Protein AF-0000000084587970 (afdb_homodimer)

Sequence (614 aa):
MLPLQPSRSIAPHGPVARGSQTLSRSTTYMSIPKCERGLLIIGSSHQNPTTYAAKFPPLWSVQNDRDRLRAAFQSRKYSVETMVEEEGNKKEILRRVGNFLASAEGGDIRMIVFTGHGDRIGTDQHFAIIPSGCSSEDDTITSAEWQSIVIENAAAGVVVVSVFATCMSGAAMKQSERLTNFDRIIERQSLAPELPNGPIHIILSSSGDTQSSFEYHTPSHHSGLTTWHDYFLWALAETIQRAEVDSWELFMKTLQTTFNYVRTAGFRNSSFQYPRDLEWLLHHPQTPYISVLSQMPDFDRFLPPNKMLPLQPSRSIAPHGPVARGSQTLSRSTTYMSIPKCERGLLIIGSSHQNPTTYAAKFPPLWSVQNDRDRLRAAFQSRKYSVETMVEEEGNKKEILRRVGNFLASAEGGDIRMIVFTGHGDRIGTDQHFAIIPSGCSSEDDTITSAEWQSIVIENAAAGVVVVSVFATCMSGAAMKQSERLTNFDRIIERQSLAPELPNGPIHIILSSSGDTQSSFEYHTPSHHSGLTTWHDYFLWALAETIQRAEVDSWELFMKTLQTTFNYVRTAGFRNSSFQYPRDLEWLLHHPQTPYISVLSQMPDFDRFLPPNK

Nearest PDB structures (foldseek):
  3uoa-assembly1_B  TM=7.265E-01  e=1.267E-09  Homo sapiens
  4afv-assembly1_A  TM=6.654E-01  e=5.771E-10  Trypanosoma brucei
  4afr-assembly1_A  TM=6.605E-01  e=5.753E-09  Trypanosoma brucei brucei
  3bij-assembly2_C  TM=6.324E-01  e=4.001E-09  Geobacter sulfurreducens PCA
  3bij-assembly1_A  TM=6.191E-01  e=5.097E-09  Geobacter sulfurreducens PCA

Organism: NCBI:txid1423351

InterPro domains:
  IPR011600 Peptidase C14, caspase domain [PF00656] (53-262)
  IPR029030 Caspase-like domain superfamily [SSF52129] (50-120)

Solvent-accessible surface area (backbone atoms only — not comparable to full-atom values): 32837 Å² total; per-residue (Å²): 136,79,83,79,77,82,80,79,79,79,76,84,79,68,80,55,73,56,67,90,80,87,83,85,82,87,84,82,84,73,90,73,73,91,58,56,38,37,34,40,39,39,38,26,31,35,79,78,42,30,84,55,38,54,80,47,76,62,49,82,17,45,66,52,41,51,53,48,39,44,55,24,40,44,75,58,66,30,48,70,46,73,51,54,53,89,54,22,28,43,68,51,44,54,51,50,52,30,55,61,34,51,72,44,49,60,55,16,32,42,35,36,38,39,40,37,48,31,46,67,44,75,94,84,48,42,35,25,40,47,34,31,56,15,66,45,78,87,29,38,45,35,37,67,56,53,50,47,45,47,63,73,29,28,36,46,49,17,36,35,36,40,33,33,47,13,22,24,26,36,40,50,54,85,87,48,61,76,23,69,37,57,74,47,42,65,67,62,48,59,69,43,64,59,65,88,78,39,46,43,56,35,37,38,17,34,2,29,56,86,20,30,33,50,50,41,46,30,80,36,88,53,83,94,46,65,46,46,22,35,43,54,57,51,16,47,26,58,38,62,58,37,70,84,47,71,37,64,65,48,41,42,52,45,28,51,53,38,30,50,37,44,70,48,55,31,32,70,91,46,92,47,44,67,62,54,42,57,50,48,50,70,76,54,57,56,45,47,32,47,32,47,65,43,58,77,71,66,42,57,69,75,45,54,78,77,125,136,80,84,80,78,82,82,79,80,79,74,84,78,67,81,59,74,62,67,83,89,83,81,84,82,86,82,80,83,71,88,73,73,92,58,56,39,37,33,40,38,38,37,24,32,34,78,76,42,32,85,54,38,55,80,48,75,62,48,82,18,45,67,51,40,51,54,47,39,44,54,23,40,42,75,58,67,30,48,70,47,72,51,55,50,89,54,20,27,43,68,51,45,53,50,50,51,30,54,61,33,50,74,44,47,60,55,16,33,43,34,37,38,40,38,38,48,29,45,65,44,74,94,82,49,42,34,25,40,48,35,30,56,16,67,45,80,85,29,38,45,35,38,68,56,53,51,48,44,48,64,74,29,30,36,46,48,19,35,35,36,40,32,34,47,13,16,24,27,36,39,50,52,84,88,47,60,74,22,68,36,58,72,50,42,68,67,55,57,48,77,40,67,59,65,88,78,39,46,41,54,34,37,38,17,34,2,29,56,84,20,30,29,50,46,41,46,28,82,36,88,50,84,94,46,64,46,46,21,36,45,52,56,50,16,45,26,58,38,62,58,36,70,84,48,69,38,63,66,50,41,42,53,45,28,50,53,40,32,50,36,46,71,48,56,32,33,67,92,47,91,46,43,68,60,54,41,57,51,48,50,71,75,55,54,56,47,46,33,46,31,47,62,35,63,78,71,65,42,56,69,76,45,55,78,75,126

Radius of gyration: 26.43 Å; Cα contacts (8 Å, |Δi|>4): 1287; chains: 2; bounding box: 70×70×88 Å

Foldseek 3Di:
DDPDPDPPPPDPDPDDDPDDDDDDDDDDDDDQPDAAAEEEEEEAQLPPAAPACVVPDGHFARVVLLVLLCVLVVLQVYDYHYDDLVQWWQVSVLVVVLVQQQVDDALYEYEYEYADEWWQDDPVRFIWGATRHDHDPVRTQTLVNVVVSQFVRHFFNYEYEYEYQYFQQQRSDPDWDWCLPVVVVVVPAAPQPPPRTTYWYKYKYFFHRHAGWDWAWFDDPPPPDTDIHGLQSVLLSVLSNDLVPQAPNSSVVSSVVSSVVRLQVRCVPHPDDPPRSVVVPVVHDGGITMTTSHGDDRCCSVGPRND/DDPDDDPPPPDPDPDDDPDDDDDDDDDDDDPQPDAAAEEEEEEAQLPPAAPACVVPDGHFARVVLLVLLVVLVVLQVYDYHYDDLVQWWQVSVLVVLLVQQQVDDALYEYEYEYADEWWQDDPVRFIWADRRHDHDPVRTHTLVNVVVSQFVRHWFNYEYEYEYQYFQQQRSDPDWDWCLPLVCVVVCQPPQPPPNTTYWYKYKYFFHNHAGWDWAWFDDPDPPDTDIHGLQSVLLSVLSNDLVQQASSSSVVSSVVSSVVRLQVRCVPHPDDPPRSVVVPVVHDGGITMTTNHGDDRCCSVGPRND

Structure (mmCIF, N/CA/C/O backbone):
data_AF-0000000084587970-model_v1
#
loop_
_entity.id
_entity.type
_entity.pdbx_description
1 polymer 'ICE-like protease (Caspase) p20 domain protein'
#
loop_
_atom_site.group_PDB
_atom_site.id
_atom_site.type_symbol
_atom_site.label_atom_id
_atom_site.label_alt_id
_atom_site.label_comp_id
_atom_site.label_asym_id
_atom_site.label_entity_id
_atom_site.label_seq_id
_atom_site.pdbx_PDB_ins_code
_atom_site.Cartn_x
_atom_site.Cartn_y
_atom_site.Cartn_z
_atom_site.occupancy
_atom_site.B_iso_or_equiv
_atom_site.auth_seq_id
_atom_site.auth_comp_id
_atom_site.auth_asym_id
_atom_site.auth_atom_id
_atom_site.pdbx_PDB_model_num
ATOM 1 N N . MET A 1 1 ? 40.656 -33.719 30.859 1 25.28 1 MET A N 1
ATOM 2 C CA . MET A 1 1 ? 40.531 -32.312 30.438 1 25.28 1 MET A CA 1
ATOM 3 C C . MET A 1 1 ? 39.906 -32.219 29.062 1 25.28 1 MET A C 1
ATOM 5 O O . MET A 1 1 ? 40.531 -32.469 28.047 1 25.28 1 MET A O 1
ATOM 9 N N . LEU A 1 2 ? 38.625 -32.562 28.906 1 31.19 2 LEU A N 1
ATOM 10 C CA . LEU A 1 2 ? 37.906 -32.844 27.656 1 31.19 2 LEU A CA 1
ATOM 11 C C . LEU A 1 2 ? 37.688 -31.562 26.859 1 31.19 2 LEU A C 1
ATOM 13 O O . LEU A 1 2 ? 37.312 -30.531 27.406 1 31.19 2 LEU A O 1
ATOM 17 N N . PRO A 1 3 ? 38.25 -31.359 25.609 1 29.98 3 PRO A N 1
ATOM 18 C CA . PRO A 1 3 ? 38.312 -30.094 24.859 1 29.98 3 PRO A CA 1
ATOM 19 C C . PRO A 1 3 ? 36.906 -29.594 24.484 1 29.98 3 PRO A C 1
ATOM 21 O O . PRO A 1 3 ? 36.031 -30.391 24.172 1 29.98 3 PRO A O 1
ATOM 24 N N . LEU A 1 4 ? 36.406 -28.453 25.094 1 28.47 4 LEU A N 1
ATOM 25 C CA . LEU A 1 4 ? 35.125 -27.781 25.016 1 28.47 4 LEU A CA 1
ATOM 26 C C . LEU A 1 4 ? 34.812 -27.344 23.594 1 28.47 4 LEU A C 1
ATOM 28 O O . LEU A 1 4 ? 35.594 -26.625 22.984 1 28.47 4 LEU A O 1
ATOM 32 N N . GLN A 1 5 ? 34.031 -28.141 22.812 1 28.56 5 GLN A N 1
ATOM 33 C CA . GLN A 1 5 ? 33.75 -27.906 21.406 1 28.56 5 GLN A CA 1
ATOM 34 C C . GLN A 1 5 ? 33.031 -26.578 21.203 1 28.56 5 GLN A C 1
ATOM 36 O O . GLN A 1 5 ? 32.094 -26.234 21.922 1 28.56 5 GLN A O 1
ATOM 41 N N . PRO A 1 6 ? 33.688 -25.531 20.469 1 28.95 6 PRO A N 1
ATOM 42 C CA . PRO A 1 6 ? 33.219 -24.141 20.297 1 28.95 6 PRO A CA 1
ATOM 43 C C . PRO A 1 6 ? 31.812 -24.047 19.703 1 28.95 6 PRO A C 1
ATOM 45 O O . PRO A 1 6 ? 31.406 -24.922 18.922 1 28.95 6 PRO A O 1
ATOM 48 N N . SER A 1 7 ? 30.812 -23.453 20.422 1 25 7 SER A N 1
ATOM 49 C CA . SER A 1 7 ? 29.406 -23.156 20.234 1 25 7 SER A CA 1
ATOM 50 C C . SER A 1 7 ? 29.172 -22.297 19 1 25 7 SER A C 1
ATOM 52 O O . SER A 1 7 ? 29.641 -21.156 18.938 1 25 7 SER A O 1
ATOM 54 N N . ARG A 1 8 ? 29.188 -22.859 17.766 1 27 8 ARG A N 1
ATOM 55 C CA . ARG A 1 8 ? 29.047 -22.156 16.5 1 27 8 ARG A CA 1
ATOM 56 C C . ARG A 1 8 ? 27.781 -21.297 16.484 1 27 8 ARG A C 1
ATOM 58 O O . ARG A 1 8 ? 26.688 -21.797 16.75 1 27 8 ARG A O 1
ATOM 65 N N . SER A 1 9 ? 27.828 -19.953 16.625 1 25.22 9 SER A N 1
ATOM 66 C CA . SER A 1 9 ? 26.875 -18.859 16.594 1 25.22 9 SER A CA 1
ATOM 67 C C . SER A 1 9 ? 26 -18.922 15.344 1 25.22 9 SER A C 1
ATOM 69 O O . SER A 1 9 ? 26.5 -18.922 14.219 1 25.22 9 SER A O 1
ATOM 71 N N . ILE A 1 10 ? 24.906 -19.594 15.289 1 25.41 10 ILE A N 1
ATOM 72 C CA . ILE A 1 10 ? 23.922 -19.656 14.219 1 25.41 10 ILE A CA 1
ATOM 73 C C . ILE A 1 10 ? 23.391 -18.266 13.914 1 25.41 10 ILE A C 1
ATOM 75 O O . ILE A 1 10 ? 22.688 -17.672 14.734 1 25.41 10 ILE A O 1
ATOM 79 N N . ALA A 1 11 ? 24.109 -17.406 13.195 1 29.36 11 ALA A N 1
ATOM 80 C CA . ALA A 1 11 ? 23.656 -16.094 12.727 1 29.36 11 ALA A CA 1
ATOM 81 C C . ALA A 1 11 ? 22.297 -16.172 12.055 1 29.36 11 ALA A C 1
ATOM 83 O O . ALA A 1 11 ? 22.062 -17.062 11.227 1 29.36 11 ALA A O 1
ATOM 84 N N . PRO A 1 12 ? 21.141 -15.555 12.547 1 33.09 12 PRO A N 1
ATOM 85 C CA . PRO A 1 12 ? 19.734 -15.523 12.148 1 33.09 12 PRO A CA 1
ATOM 86 C C . PRO A 1 12 ? 19.547 -15.172 10.672 1 33.09 12 PRO A C 1
ATOM 88 O O . PRO A 1 12 ? 20.094 -14.172 10.195 1 33.09 12 PRO A O 1
ATOM 91 N N . HIS A 1 13 ? 19.375 -16.094 9.781 1 40.41 13 HIS A N 1
ATOM 92 C CA . HIS A 1 13 ? 19.297 -15.891 8.344 1 40.41 13 HIS A CA 1
ATOM 93 C C . HIS A 1 13 ? 18.078 -15.047 7.961 1 40.41 13 HIS A C 1
ATOM 95 O O . HIS A 1 13 ? 16.969 -15.328 8.398 1 40.41 13 HIS A O 1
ATOM 101 N N . GLY A 1 14 ? 18.047 -13.82 7.652 1 37.72 14 GLY A N 1
ATOM 102 C CA . GLY A 1 14 ? 17.062 -12.883 7.156 1 37.72 14 GLY A CA 1
ATOM 103 C C . GLY A 1 14 ? 16.328 -13.375 5.918 1 37.72 14 GLY A C 1
ATOM 104 O O . GLY A 1 14 ? 16.578 -14.492 5.461 1 37.72 14 GLY A O 1
ATOM 105 N N . PRO A 1 15 ? 15.234 -12.688 5.477 1 41.97 15 PRO A N 1
ATOM 106 C CA . PRO A 1 15 ? 14.5 -13.078 4.27 1 41.97 15 PRO A CA 1
ATOM 107 C C . PRO A 1 15 ? 15.414 -13.289 3.064 1 41.97 15 PRO A C 1
ATOM 109 O O . PRO A 1 15 ? 16.438 -12.617 2.943 1 41.97 15 PRO A O 1
ATOM 112 N N . VAL A 1 16 ? 15.352 -14.344 2.383 1 41.5 16 VAL A N 1
ATOM 113 C CA . VAL A 1 16 ? 16.172 -14.695 1.228 1 41.5 16 VAL A CA 1
ATOM 114 C C . VAL A 1 16 ? 15.539 -14.133 -0.044 1 41.5 16 VAL A C 1
ATOM 116 O O . VAL A 1 16 ? 14.359 -14.359 -0.314 1 41.5 16 VAL A O 1
ATOM 119 N N . ALA A 1 17 ? 16.406 -13.141 -0.679 1 42.12 17 ALA A N 1
ATOM 120 C CA . ALA A 1 17 ? 15.953 -12.602 -1.959 1 42.12 17 ALA A CA 1
ATOM 121 C C . ALA A 1 17 ? 15.945 -13.68 -3.037 1 42.12 17 ALA A C 1
ATOM 123 O O . ALA A 1 17 ? 16.875 -14.492 -3.117 1 42.12 17 ALA A O 1
ATOM 124 N N . ARG A 1 18 ? 15.07 -13.641 -3.744 1 40.62 18 ARG A N 1
ATOM 125 C CA . ARG A 1 18 ? 15.086 -14.562 -4.875 1 40.62 18 ARG A CA 1
ATOM 126 C C . ARG A 1 18 ? 15.781 -13.945 -6.078 1 40.62 18 ARG A C 1
ATOM 128 O O . ARG A 1 18 ? 15.664 -14.453 -7.199 1 40.62 18 ARG A O 1
ATOM 135 N N . GLY A 1 19 ? 16.422 -12.336 -5.98 1 35.28 19 GLY A N 1
ATOM 136 C CA . GLY A 1 19 ? 17.094 -11.797 -7.152 1 35.28 19 GLY A CA 1
ATOM 137 C C . GLY A 1 19 ? 18.141 -10.742 -6.82 1 35.28 19 GLY A C 1
ATOM 138 O O . GLY A 1 19 ? 18.203 -10.266 -5.688 1 35.28 19 GLY A O 1
ATOM 139 N N . SER A 1 20 ? 19.438 -10.195 -7.703 1 27.25 20 SER A N 1
ATOM 140 C CA . SER A 1 20 ? 20.641 -9.406 -7.457 1 27.25 20 SER A CA 1
ATOM 141 C C . SER A 1 20 ? 20.469 -7.969 -7.945 1 27.25 20 SER A C 1
ATOM 143 O O . SER A 1 20 ? 20.172 -7.742 -9.117 1 27.25 20 SER A O 1
ATOM 145 N N . GLN A 1 21 ? 19.844 -6.848 -7.629 1 30.69 21 GLN A N 1
ATOM 146 C CA . GLN A 1 21 ? 19.906 -5.703 -8.531 1 30.69 21 GLN A CA 1
ATOM 147 C C . GLN A 1 21 ? 20.781 -4.59 -7.957 1 30.69 21 GLN A C 1
ATOM 149 O O . GLN A 1 21 ? 20.625 -4.219 -6.793 1 30.69 21 GLN A O 1
ATOM 154 N N . THR A 1 22 ? 21.984 -4.254 -8.609 1 26.38 22 THR A N 1
ATOM 155 C CA . THR A 1 22 ? 22.891 -3.17 -8.242 1 26.38 22 THR A CA 1
ATOM 156 C C . THR A 1 22 ? 22.438 -1.852 -8.859 1 26.38 22 THR A C 1
ATOM 158 O O . THR A 1 22 ? 22.375 -1.722 -10.086 1 26.38 22 THR A O 1
ATOM 161 N N . LEU A 1 23 ? 21.641 -0.903 -8.391 1 27.67 23 LEU A N 1
ATOM 162 C CA . LEU A 1 23 ? 21.328 0.328 -9.109 1 27.67 23 LEU A CA 1
ATOM 163 C C . LEU A 1 23 ? 22.25 1.461 -8.672 1 27.67 23 LEU A C 1
ATOM 165 O O . LEU A 1 23 ? 22.328 1.77 -7.484 1 27.67 23 LEU A O 1
ATOM 169 N N . SER A 1 24 ? 23.188 1.797 -9.523 1 24.92 24 SER A N 1
ATOM 170 C CA . SER A 1 24 ? 24.078 2.91 -9.219 1 24.92 24 SER A CA 1
ATOM 171 C C . SER A 1 24 ? 23.484 4.234 -9.695 1 24.92 24 SER A C 1
ATOM 173 O O . SER A 1 24 ? 23.188 4.398 -10.883 1 24.92 24 SER A O 1
ATOM 175 N N . ARG A 1 25 ? 22.875 5.078 -9.008 1 31.78 25 ARG A N 1
ATOM 176 C CA . ARG A 1 25 ? 22.359 6.344 -9.516 1 31.78 25 ARG A CA 1
ATOM 177 C C . ARG A 1 25 ? 23.375 7.461 -9.336 1 31.78 25 ARG A C 1
ATOM 179 O O . ARG A 1 25 ? 23.953 7.625 -8.258 1 31.78 25 ARG A O 1
ATOM 186 N N . SER A 1 26 ? 23.734 8.273 -10.391 1 29.27 26 SER A N 1
ATOM 187 C CA . SER A 1 26 ? 24.656 9.406 -10.492 1 29.27 26 SER A CA 1
ATOM 188 C C . SER A 1 26 ? 23.969 10.703 -10.07 1 29.27 26 SER A C 1
ATOM 190 O O . SER A 1 26 ? 22.922 11.055 -10.586 1 29.27 26 SER A O 1
ATOM 192 N N . THR A 1 27 ? 24.203 11.359 -8.922 1 32.59 27 THR A N 1
ATOM 193 C CA . THR A 1 27 ? 23.609 12.562 -8.344 1 32.59 27 THR A CA 1
ATOM 194 C C . THR A 1 27 ? 24.281 13.812 -8.914 1 32.59 27 THR A C 1
ATOM 196 O O . THR A 1 27 ? 25.484 14.023 -8.727 1 32.59 27 THR A O 1
ATOM 199 N N . THR A 1 28 ? 23.859 14.43 -9.977 1 32.38 28 THR A N 1
ATOM 200 C CA . THR A 1 28 ? 24.375 15.711 -10.453 1 32.38 28 THR A CA 1
ATOM 201 C C . THR A 1 28 ? 23.906 16.844 -9.555 1 32.38 28 THR A C 1
ATOM 203 O O . THR A 1 28 ? 22.719 16.953 -9.242 1 32.38 28 THR A O 1
ATOM 206 N N . TYR A 1 29 ? 24.719 17.562 -8.805 1 31.34 29 TYR A N 1
ATOM 207 C CA . TYR A 1 29 ? 24.531 18.641 -7.844 1 31.34 29 TYR A CA 1
ATOM 208 C C . TYR A 1 29 ? 24.25 19.969 -8.555 1 31.34 29 TYR A C 1
ATOM 210 O O . TYR A 1 29 ? 25.109 20.469 -9.297 1 31.34 29 TYR A O 1
ATOM 218 N N . MET A 1 30 ? 23.219 20.328 -9.148 1 35.62 30 MET A N 1
ATOM 219 C CA . MET A 1 30 ? 22.969 21.672 -9.648 1 35.62 30 MET A CA 1
ATOM 220 C C . MET A 1 30 ? 22.828 22.672 -8.5 1 35.62 30 MET A C 1
ATOM 222 O O . MET A 1 30 ? 22.484 22.297 -7.383 1 35.62 30 MET A O 1
ATOM 226 N N . SER A 1 31 ? 23.344 23.969 -8.57 1 38.62 31 SER A N 1
ATOM 227 C CA . SER A 1 31 ? 23.297 25.125 -7.676 1 38.62 31 SER A CA 1
ATOM 228 C C . SER A 1 31 ? 21.859 25.469 -7.297 1 38.62 31 SER A C 1
ATOM 230 O O . SER A 1 31 ? 21.031 25.75 -8.164 1 38.62 31 SER A O 1
ATOM 232 N N . ILE A 1 32 ? 21.281 24.984 -6.355 1 48.91 32 ILE A N 1
ATOM 233 C CA . ILE A 1 32 ? 19.906 25.203 -5.91 1 48.91 32 ILE A CA 1
ATOM 234 C C . ILE A 1 32 ? 19.734 26.656 -5.48 1 48.91 32 ILE A C 1
ATOM 236 O O . ILE A 1 32 ? 20.484 27.156 -4.637 1 48.91 32 ILE A O 1
ATOM 240 N N . PRO A 1 33 ? 19.125 27.594 -6.238 1 54.25 33 PRO A N 1
ATOM 241 C CA . PRO A 1 33 ? 18.781 28.938 -5.75 1 54.25 33 PRO A CA 1
ATOM 242 C C . PRO A 1 33 ? 18.344 28.938 -4.285 1 54.25 33 PRO A C 1
ATOM 244 O O . PRO A 1 33 ? 17.984 27.891 -3.742 1 54.25 33 PRO A O 1
ATOM 247 N N . LYS A 1 34 ? 18.531 30.141 -3.549 1 67.25 34 LYS A N 1
ATOM 248 C CA . LYS A 1 34 ? 18.25 30.312 -2.127 1 67.25 34 LYS A CA 1
ATOM 249 C C . LYS A 1 34 ? 16.812 29.906 -1.802 1 67.25 34 LYS A C 1
ATOM 251 O O . LYS A 1 34 ? 15.867 30.422 -2.395 1 67.25 34 LYS A O 1
ATOM 256 N N . CYS A 1 35 ? 16.484 28.734 -1.305 1 83.19 35 CYS A N 1
ATOM 257 C CA . CYS A 1 35 ? 15.195 28.188 -0.903 1 83.19 35 CYS A CA 1
ATOM 258 C C . CYS A 1 35 ? 15.094 28.078 0.614 1 83.19 35 CYS A C 1
ATOM 260 O O . CYS A 1 35 ? 15.859 27.344 1.242 1 83.19 35 CYS A O 1
ATOM 262 N N . GLU A 1 36 ? 14.289 29.125 1.208 1 92.44 36 GLU A N 1
ATOM 263 C CA . GLU A 1 36 ? 14.008 28.984 2.635 1 92.44 36 GLU A CA 1
ATOM 264 C C . GLU A 1 36 ? 12.898 27.969 2.885 1 92.44 36 GLU A C 1
ATOM 266 O O . GLU A 1 36 ? 11.852 28 2.229 1 92.44 36 GLU A O 1
ATOM 271 N N . ARG A 1 37 ? 13.211 27.078 3.842 1 95.81 37 ARG A N 1
ATOM 272 C CA . ARG A 1 37 ? 12.242 26.047 4.18 1 95.81 37 ARG A CA 1
ATOM 273 C C . ARG A 1 37 ? 11.734 26.219 5.609 1 95.81 37 ARG A C 1
ATOM 275 O O . ARG A 1 37 ? 12.523 26.281 6.551 1 95.81 37 ARG A O 1
ATOM 282 N N . GLY A 1 38 ? 10.422 26.312 5.715 1 97.06 38 GLY A N 1
ATOM 283 C CA . GLY A 1 38 ? 9.805 26.453 7.023 1 97.06 38 GLY A CA 1
ATOM 284 C C . GLY A 1 38 ? 8.742 25.391 7.289 1 97.06 38 GLY A C 1
ATOM 285 O O . GLY A 1 38 ? 7.996 25.016 6.387 1 97.06 38 GLY A O 1
ATOM 286 N N . LEU A 1 39 ? 8.68 24.891 8.562 1 97.75 39 LEU A N 1
ATOM 287 C CA . LEU A 1 39 ? 7.656 23.969 9.039 1 97.75 39 LEU A CA 1
ATOM 288 C C . LEU A 1 39 ? 6.926 24.531 10.25 1 97.75 39 LEU A C 1
ATOM 290 O O . LEU A 1 39 ? 7.559 24.953 11.219 1 97.75 39 LEU A O 1
ATOM 294 N N . LEU A 1 40 ? 5.652 24.656 10.102 1 97.19 40 LEU A N 1
ATOM 295 C CA . LEU A 1 40 ? 4.785 25.016 11.227 1 97.19 40 LEU A CA 1
ATOM 296 C C . LEU A 1 40 ? 3.971 23.812 11.68 1 97.19 40 LEU A C 1
ATOM 298 O O . LEU A 1 40 ? 3.217 23.234 10.898 1 97.19 40 LEU A O 1
ATOM 302 N N . ILE A 1 41 ? 4.141 23.375 12.922 1 96.69 41 ILE A N 1
ATOM 303 C CA . ILE A 1 41 ? 3.398 22.234 13.461 1 96.69 41 ILE A CA 1
ATOM 304 C C . ILE A 1 41 ? 2.311 22.734 14.406 1 96.69 41 ILE A C 1
ATOM 306 O O . ILE A 1 41 ? 2.598 23.422 15.383 1 96.69 41 ILE A O 1
ATOM 310 N N . ILE A 1 42 ? 1.121 22.422 14.078 1 94.81 42 ILE A N 1
ATOM 311 C CA . ILE A 1 42 ? -0.038 22.75 14.906 1 94.81 42 ILE A CA 1
ATOM 312 C C . ILE A 1 42 ? -0.638 21.469 15.484 1 94.81 42 ILE A C 1
ATOM 314 O O . ILE A 1 42 ? -1.067 20.578 14.734 1 94.81 42 ILE A O 1
ATOM 318 N N . GLY A 1 43 ? -0.67 21.359 16.781 1 92.19 43 GLY A N 1
ATOM 319 C CA . GLY A 1 43 ? -1.206 20.172 17.422 1 92.19 43 GLY A CA 1
ATOM 320 C C . GLY A 1 43 ? -2.391 20.469 18.328 1 92.19 43 GLY A C 1
ATOM 321 O O . GLY A 1 43 ? -2.359 21.422 19.109 1 92.19 43 GLY A O 1
ATOM 322 N N . SER A 1 44 ? -3.387 19.719 18.188 1 88.94 44 SER A N 1
ATOM 323 C CA . SER A 1 44 ? -4.574 19.781 19.031 1 88.94 44 SER A CA 1
ATOM 324 C C . SER A 1 44 ? -4.852 18.453 19.719 1 88.94 44 SER A C 1
ATOM 326 O O . SER A 1 44 ? -5.465 17.562 19.125 1 88.94 44 SER A O 1
ATOM 328 N N . SER A 1 45 ? -4.52 18.297 20.922 1 85.62 45 SER A N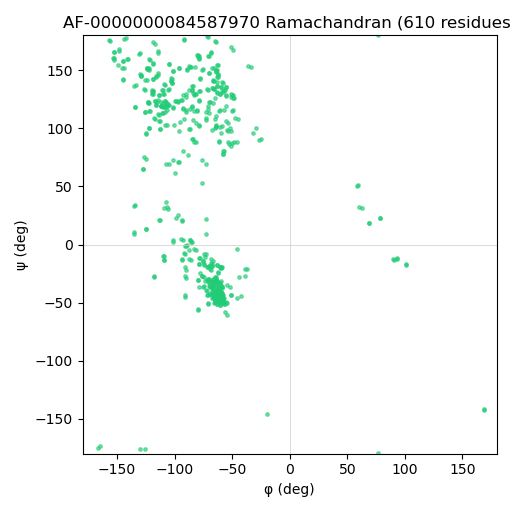 1
ATOM 329 C CA . SER A 1 45 ? -4.621 17 21.625 1 85.62 45 SER A CA 1
ATOM 330 C C . SER A 1 45 ? -5.973 16.844 22.297 1 85.62 45 SER A C 1
ATOM 332 O O . SER A 1 45 ? -6.391 15.734 22.609 1 85.62 45 SER A O 1
ATOM 334 N N . HIS A 1 46 ? -6.586 17.938 22.688 1 83.5 46 HIS A N 1
ATOM 335 C CA . HIS A 1 46 ? -7.871 17.953 23.359 1 83.5 46 HIS A CA 1
ATOM 336 C C . HIS A 1 46 ? -7.789 17.234 24.703 1 83.5 46 HIS A C 1
ATOM 338 O O . HIS A 1 46 ? -8.719 16.531 25.094 1 83.5 46 HIS A O 1
ATOM 344 N N . GLN A 1 47 ? -6.645 17.312 25.312 1 81.44 47 GLN A N 1
ATOM 345 C CA . GLN A 1 47 ? -6.484 16.766 26.656 1 81.44 47 GLN A CA 1
ATOM 346 C C . GLN A 1 47 ? -7.316 17.562 27.656 1 81.44 47 GLN A C 1
ATOM 348 O O . GLN A 1 47 ? -7.77 17 28.672 1 81.44 47 GLN A O 1
ATOM 353 N N . ASN A 1 48 ? -7.527 18.797 27.422 1 81.56 48 ASN A N 1
ATOM 354 C CA . ASN A 1 48 ? -8.422 19.688 28.172 1 81.56 48 ASN A CA 1
ATOM 355 C C . ASN A 1 48 ? -9.43 20.359 27.25 1 81.56 48 ASN A C 1
ATOM 357 O O . ASN A 1 48 ? -9.359 21.578 27.031 1 81.56 48 ASN A O 1
ATOM 361 N N . PRO A 1 49 ? -10.383 19.578 26.828 1 80.88 49 PRO A N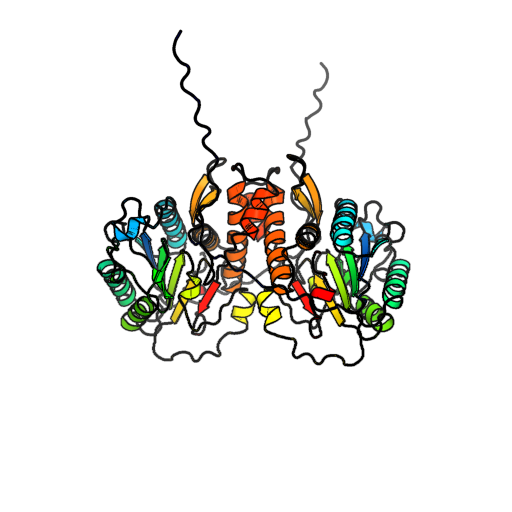 1
ATOM 362 C CA . PRO A 1 49 ? -11.266 20.062 25.766 1 80.88 49 PRO A CA 1
ATOM 363 C C . PRO A 1 49 ? -12.289 21.078 26.281 1 80.88 49 PRO A C 1
ATOM 365 O O . PRO A 1 49 ? -12.672 21.031 27.453 1 80.88 49 PRO A O 1
ATOM 368 N N . THR A 1 50 ? -12.656 21.969 25.375 1 85.62 50 THR A N 1
ATOM 369 C CA . THR A 1 50 ? -13.852 22.766 25.609 1 85.62 50 THR A CA 1
ATOM 370 C C . THR A 1 50 ? -15.102 21.891 25.656 1 85.62 50 THR A C 1
ATOM 372 O O . THR A 1 50 ? -15.031 20.688 25.359 1 85.62 50 THR A O 1
ATOM 375 N N . THR A 1 51 ? -16.203 22.562 25.984 1 86.06 51 THR A N 1
ATOM 376 C CA . THR A 1 51 ? -17.453 21.828 26.031 1 86.06 51 THR A CA 1
ATOM 377 C C . THR A 1 51 ? -17.797 21.25 24.656 1 86.06 51 THR A C 1
ATOM 379 O O . THR A 1 51 ? -18.234 20.109 24.531 1 86.06 51 THR A O 1
ATOM 382 N N . TYR A 1 52 ? -17.5 21.984 23.688 1 85.31 52 TYR A N 1
ATOM 383 C CA . TYR A 1 52 ? -17.797 21.562 22.312 1 85.31 52 TYR A CA 1
ATOM 384 C C . TYR A 1 52 ? -16.859 20.438 21.891 1 85.31 52 TYR A C 1
ATOM 386 O O . TYR A 1 52 ? -17.281 19.469 21.266 1 85.31 52 TYR A O 1
ATOM 394 N N . ALA A 1 53 ? -15.656 20.562 22.266 1 83.69 53 ALA A N 1
ATOM 395 C CA . ALA A 1 53 ? -14.625 19.641 21.797 1 83.69 53 ALA A CA 1
ATOM 396 C C . ALA A 1 53 ? -14.586 18.391 22.656 1 83.69 53 ALA A C 1
ATOM 398 O O . ALA A 1 53 ? -13.812 17.453 22.375 1 83.69 53 ALA A O 1
ATOM 399 N N . ALA A 1 54 ? -15.477 18.297 23.641 1 87.19 54 ALA A N 1
ATOM 400 C CA . ALA A 1 54 ? -15.484 17.172 24.578 1 87.19 54 ALA A CA 1
ATOM 401 C C . ALA A 1 54 ? -15.938 15.891 23.891 1 87.19 54 ALA A C 1
ATOM 403 O O . ALA A 1 54 ? -15.688 14.789 24.391 1 87.19 54 ALA A O 1
ATOM 404 N N . LYS A 1 55 ? -16.531 16.047 22.844 1 85.88 55 LYS A N 1
ATOM 405 C CA . LYS A 1 55 ? -17 14.875 22.109 1 85.88 55 LYS A CA 1
ATOM 406 C C . LYS A 1 55 ? -15.836 14.164 21.422 1 85.88 55 LYS A C 1
ATOM 408 O O . LYS A 1 55 ? -15.977 13.023 20.984 1 85.88 55 LYS A O 1
ATOM 413 N N . PHE A 1 56 ? -14.75 14.836 21.281 1 86.5 56 PHE A N 1
ATOM 414 C CA . PHE A 1 56 ? -13.562 14.234 20.688 1 86.5 56 PHE A CA 1
ATOM 415 C C . PHE A 1 56 ? -12.641 13.672 21.766 1 86.5 56 PHE A C 1
ATOM 417 O O . PHE A 1 56 ? -12.273 14.383 22.719 1 86.5 56 PHE A O 1
ATOM 424 N N . PRO A 1 57 ? -12.312 12.406 21.688 1 87.06 57 PRO A N 1
ATOM 425 C CA . PRO A 1 57 ? -11.438 11.828 22.703 1 87.06 57 PRO A CA 1
ATOM 426 C C . PRO A 1 57 ? -10.055 12.461 22.719 1 87.06 57 PRO A C 1
ATOM 428 O O . PRO A 1 57 ? -9.547 12.891 21.688 1 87.06 57 PRO A O 1
ATOM 431 N N . PRO A 1 58 ? -9.453 12.477 23.922 1 89.56 58 PRO A N 1
ATOM 432 C CA . PRO A 1 58 ? -8.102 13.023 24 1 89.56 58 PRO A CA 1
ATOM 433 C C . PRO A 1 58 ? -7.098 12.219 23.172 1 89.56 58 PRO A C 1
ATOM 435 O O . PRO A 1 58 ? -7.223 11 23.047 1 89.56 58 PRO A O 1
ATOM 438 N N . LEU A 1 59 ? -6.172 12.945 22.594 1 89.75 59 LEU A N 1
ATOM 439 C CA . LEU A 1 59 ? -5.07 12.352 21.828 1 89.75 59 LEU A CA 1
ATOM 440 C C . LEU A 1 59 ? -3.781 12.367 22.641 1 89.75 59 LEU A C 1
ATOM 442 O O . LEU A 1 59 ? -3.477 13.359 23.312 1 89.75 59 LEU A O 1
ATOM 446 N N . TRP A 1 60 ? -2.996 11.336 22.578 1 89.25 60 TRP A N 1
ATOM 447 C CA . TRP A 1 60 ? -1.812 11.195 23.422 1 89.25 60 TRP A CA 1
ATOM 448 C C . TRP A 1 60 ? -0.537 11.336 22.594 1 89.25 60 TRP A C 1
ATOM 450 O O . TRP A 1 60 ? 0.553 11.492 23.141 1 89.25 60 TRP A O 1
ATOM 460 N N . SER A 1 61 ? -0.667 11.352 21.297 1 92.62 61 SER A N 1
ATOM 461 C CA . SER A 1 61 ? 0.499 11.273 20.422 1 92.62 61 SER A CA 1
ATOM 462 C C . SER A 1 61 ? 0.998 12.664 20.031 1 92.62 61 SER A C 1
ATOM 464 O O . SER A 1 61 ? 2.113 12.805 19.531 1 92.62 61 SER A O 1
ATOM 466 N N . VAL A 1 62 ? 0.264 13.727 20.25 1 92 62 VAL A N 1
ATOM 467 C CA . VAL A 1 62 ? 0.481 15.023 19.625 1 92 62 VAL A CA 1
ATOM 468 C C . VAL A 1 62 ? 1.867 15.547 20 1 92 62 VAL A C 1
ATOM 470 O O . VAL A 1 62 ? 2.619 15.992 19.125 1 92 62 VAL A O 1
ATOM 473 N N . GLN A 1 63 ? 2.211 15.484 21.266 1 90.56 63 GLN A N 1
ATOM 474 C CA . GLN A 1 63 ? 3.518 15.977 21.688 1 90.56 63 GLN A CA 1
ATOM 475 C C . GLN A 1 63 ? 4.645 15.172 21.047 1 90.56 63 GLN A C 1
ATOM 477 O O . GLN A 1 63 ? 5.625 15.742 20.562 1 90.56 63 GLN A O 1
ATOM 482 N N . ASN A 1 64 ? 4.531 13.867 21.094 1 92.56 64 ASN A N 1
ATOM 483 C CA . ASN A 1 64 ? 5.535 13 20.484 1 92.56 64 ASN A CA 1
ATOM 484 C C . ASN A 1 64 ? 5.66 13.258 18.984 1 92.56 64 ASN A C 1
ATOM 486 O O . ASN A 1 64 ? 6.766 13.258 18.438 1 92.56 64 ASN A O 1
ATOM 490 N N . ASP A 1 65 ? 4.543 13.453 18.312 1 94.25 65 ASP A N 1
ATOM 491 C CA . ASP A 1 65 ? 4.547 13.742 16.875 1 94.25 65 ASP A CA 1
ATOM 492 C C . ASP A 1 65 ? 5.297 15.039 16.578 1 94.25 65 ASP A C 1
ATOM 494 O O . ASP A 1 65 ? 6.125 15.086 15.672 1 94.25 65 ASP A O 1
ATOM 498 N N . ARG A 1 66 ? 4.973 16.062 17.375 1 93.38 66 ARG A N 1
ATOM 499 C CA . ARG A 1 66 ? 5.625 17.344 17.203 1 93.38 66 ARG A CA 1
ATOM 500 C C . ARG A 1 66 ? 7.137 17.219 17.344 1 93.38 66 ARG A C 1
ATOM 502 O O . ARG A 1 66 ? 7.891 17.719 16.5 1 93.38 66 ARG A O 1
ATOM 509 N N . ASP A 1 67 ? 7.562 16.578 18.375 1 93.81 67 ASP A N 1
ATOM 510 C CA . ASP A 1 67 ? 8.984 16.453 18.656 1 93.81 67 ASP A CA 1
ATOM 511 C C . ASP A 1 67 ? 9.695 15.648 17.562 1 93.81 67 ASP A C 1
ATOM 513 O O . ASP A 1 67 ? 10.789 16.016 17.125 1 93.81 67 ASP A O 1
ATOM 517 N N . ARG A 1 68 ? 9.07 14.625 17.188 1 94.38 68 ARG A N 1
ATOM 518 C CA . ARG A 1 68 ? 9.68 13.773 16.172 1 94.38 68 ARG A CA 1
ATOM 519 C C . ARG A 1 68 ? 9.766 14.5 14.828 1 94.38 68 ARG A C 1
ATOM 521 O O . ARG A 1 68 ? 10.789 14.422 14.141 1 94.38 68 ARG A O 1
ATOM 528 N N . LEU A 1 69 ? 8.719 15.156 14.445 1 96.81 69 LEU A N 1
ATOM 529 C CA . LEU A 1 69 ? 8.727 15.922 13.203 1 96.81 69 LEU A CA 1
ATOM 530 C C . LEU A 1 69 ? 9.773 17.031 13.258 1 96.81 69 LEU A C 1
ATOM 532 O O . LEU A 1 69 ? 10.484 17.266 12.273 1 96.81 69 LEU A O 1
ATOM 536 N N . ARG A 1 70 ? 9.812 17.703 14.383 1 95.94 70 ARG A N 1
ATOM 537 C CA . ARG A 1 70 ? 10.805 18.766 14.547 1 95.94 70 ARG A CA 1
ATOM 538 C C . ARG A 1 70 ? 12.211 18.234 14.289 1 95.94 70 ARG A C 1
ATOM 540 O O . ARG A 1 70 ? 12.953 18.797 13.477 1 95.94 70 ARG A O 1
ATOM 547 N N . ALA A 1 71 ? 12.539 17.172 14.914 1 95.25 71 ALA A N 1
ATOM 548 C CA . ALA A 1 71 ? 13.875 16.594 14.766 1 95.25 71 ALA A CA 1
ATOM 549 C C . ALA A 1 71 ? 14.133 16.188 13.32 1 95.25 71 ALA A C 1
ATOM 551 O O . ALA A 1 71 ? 15.203 16.469 12.766 1 95.25 71 ALA A O 1
ATOM 552 N N . ALA A 1 72 ? 13.172 15.531 12.727 1 95.69 72 ALA A N 1
ATOM 553 C CA . ALA A 1 72 ? 13.328 15.031 11.367 1 95.69 72 ALA A CA 1
ATOM 554 C C . ALA A 1 72 ? 13.547 16.172 10.383 1 95.69 72 ALA A C 1
ATOM 556 O O . ALA A 1 72 ? 14.5 16.156 9.594 1 95.69 72 ALA A O 1
ATOM 557 N N . PHE A 1 73 ? 12.75 17.188 10.469 1 96.31 73 PHE A N 1
ATOM 558 C CA . PHE A 1 73 ? 12.789 18.25 9.469 1 96.31 73 PHE A CA 1
ATOM 559 C C . PHE A 1 73 ? 13.953 19.203 9.742 1 96.31 73 PHE A C 1
ATOM 561 O O . PHE A 1 73 ? 14.531 19.766 8.805 1 96.31 73 PHE A O 1
ATOM 568 N N . GLN A 1 74 ? 14.32 19.359 10.992 1 95.56 74 GLN A N 1
ATOM 569 C CA . GLN A 1 74 ? 15.516 20.156 11.289 1 95.56 74 GLN A CA 1
ATOM 570 C C . GLN A 1 74 ? 16.766 19.5 10.688 1 95.56 74 GLN A C 1
ATOM 572 O O . GLN A 1 74 ? 17.656 20.203 10.195 1 95.56 74 GLN A O 1
ATOM 577 N N . SER A 1 75 ? 16.75 18.219 10.695 1 92.94 75 SER A N 1
ATOM 578 C CA . SER A 1 75 ? 17.875 17.516 10.109 1 92.94 75 SER A CA 1
ATOM 579 C C . SER A 1 75 ? 17.938 17.703 8.594 1 92.94 75 SER A C 1
ATOM 581 O O . SER A 1 75 ? 18.953 17.422 7.965 1 92.94 75 SER A O 1
ATOM 583 N N . ARG A 1 76 ? 16.859 18.219 8.055 1 93.5 76 ARG A N 1
ATOM 584 C CA . ARG A 1 76 ? 16.797 18.469 6.617 1 93.5 76 ARG A CA 1
ATOM 585 C C . ARG A 1 76 ? 16.719 19.969 6.328 1 93.5 76 ARG A C 1
ATOM 587 O O . ARG A 1 76 ? 16.078 20.375 5.359 1 93.5 76 ARG A O 1
ATOM 594 N N . LYS A 1 77 ? 17.141 20.812 7.266 1 92 77 LYS A N 1
ATOM 595 C CA . LYS A 1 77 ? 17.391 22.25 7.109 1 92 77 LYS A CA 1
ATOM 596 C C . LYS A 1 77 ? 16.094 23.047 7.117 1 92 77 LYS A C 1
ATOM 598 O O . LYS A 1 77 ? 15.992 24.094 6.492 1 92 77 LYS A O 1
ATOM 603 N N . TYR A 1 78 ? 15.102 22.5 7.684 1 95.94 78 TYR A N 1
ATOM 604 C CA . TYR A 1 78 ? 13.898 23.281 7.926 1 95.94 78 TYR A CA 1
ATOM 605 C C . TYR A 1 78 ? 14.008 24.078 9.219 1 95.94 78 TYR A C 1
ATOM 607 O O . TYR A 1 78 ? 14.539 23.578 10.219 1 95.94 78 TYR A O 1
ATOM 615 N N . SER A 1 79 ? 13.578 25.312 9.133 1 96.44 79 SER A N 1
ATOM 616 C CA . SER A 1 79 ? 13.242 26.016 10.367 1 96.44 79 SER A CA 1
ATOM 617 C C . SER A 1 79 ? 11.867 25.594 10.883 1 96.44 79 SER A C 1
ATOM 619 O O . SER A 1 79 ? 10.883 25.641 10.156 1 96.44 79 SER A O 1
ATOM 621 N N . VAL A 1 80 ? 11.828 25.125 12.141 1 96.44 80 VAL A N 1
ATOM 622 C CA . VAL A 1 80 ? 10.594 24.531 12.633 1 96.44 80 VAL A CA 1
ATOM 623 C C . VAL A 1 80 ? 10.008 25.406 13.742 1 96.44 80 VAL A C 1
ATOM 625 O O . VAL A 1 80 ? 10.711 25.797 14.68 1 96.44 80 VAL A O 1
ATOM 628 N N . GLU A 1 81 ? 8.773 25.719 13.578 1 93.81 81 GLU A N 1
ATOM 629 C CA . GLU A 1 81 ? 7.965 26.375 14.602 1 93.81 81 GLU A CA 1
ATOM 630 C C . GLU A 1 81 ? 6.82 25.469 15.062 1 93.81 81 GLU A C 1
ATOM 632 O O . GLU A 1 81 ? 6.27 24.703 14.273 1 93.81 81 GLU A O 1
ATOM 637 N N . THR A 1 82 ? 6.52 25.547 16.328 1 90.94 82 THR A N 1
ATOM 638 C CA . THR A 1 82 ? 5.422 24.75 16.875 1 90.94 82 THR A CA 1
ATOM 639 C C . THR A 1 82 ? 4.426 25.641 17.609 1 90.94 82 THR A C 1
ATOM 641 O O . THR A 1 82 ? 4.82 26.578 18.312 1 90.94 82 THR A O 1
ATOM 644 N N . MET A 1 83 ? 3.223 25.422 17.312 1 86.69 83 MET A N 1
ATOM 645 C CA . MET A 1 83 ? 2.184 26.062 18.109 1 86.69 83 MET A CA 1
ATOM 646 C C . MET A 1 83 ? 1.828 25.188 19.328 1 86.69 83 MET A C 1
ATOM 648 O O . MET A 1 83 ? 1.729 23.969 19.203 1 86.69 83 MET A O 1
ATOM 652 N N . VAL A 1 84 ? 1.779 25.891 20.438 1 71.19 84 VAL A N 1
ATOM 653 C CA . VAL A 1 84 ? 1.402 25.188 21.656 1 71.19 84 VAL A CA 1
ATOM 654 C C . VAL A 1 84 ? -0.119 25.141 21.781 1 71.19 84 VAL A C 1
ATOM 656 O O . VAL A 1 84 ? -0.821 25.969 21.203 1 71.19 84 VAL A O 1
ATOM 659 N N . GLU A 1 85 ? -0.569 24.156 22.438 1 66.25 85 GLU A N 1
ATOM 660 C CA . GLU A 1 85 ? -1.99 23.828 22.547 1 66.25 85 GLU A CA 1
ATOM 661 C C . GLU A 1 85 ? -2.799 25.047 23 1 66.25 85 GLU A C 1
ATOM 663 O O . GLU A 1 85 ? -3.891 25.297 22.484 1 66.25 85 GLU A O 1
ATOM 668 N N . GLU A 1 86 ? -2.248 25.797 23.828 1 60.19 86 GLU A N 1
ATOM 669 C CA . GLU A 1 86 ? -2.961 26.938 24.406 1 60.19 86 GLU A CA 1
ATOM 670 C C . GLU A 1 86 ? -3.242 28 23.344 1 60.19 86 GLU A C 1
ATOM 672 O O . GLU A 1 86 ? -4.152 28.812 23.516 1 60.19 86 GLU A O 1
ATOM 677 N N . GLU A 1 87 ? -2.568 27.906 22.359 1 62.5 87 GLU A N 1
ATOM 678 C CA . GLU A 1 87 ? -2.686 28.859 21.266 1 62.5 87 GLU A CA 1
ATOM 679 C C . GLU A 1 87 ? -3.588 28.328 20.156 1 62.5 87 GLU A C 1
ATOM 681 O O . GLU A 1 87 ? -3.617 28.891 19.062 1 62.5 87 GLU A O 1
ATOM 686 N N . GLY A 1 88 ? -4.492 27.422 20.562 1 78.38 88 GLY A N 1
ATOM 687 C CA . GLY A 1 88 ? -4.961 26.547 19.5 1 78.38 88 GLY A CA 1
ATOM 688 C C . GLY A 1 88 ? -6.395 26.828 19.094 1 78.38 88 GLY A C 1
ATOM 689 O O . GLY A 1 88 ? -7.141 25.906 18.766 1 78.38 88 GLY A O 1
ATOM 690 N N . ASN A 1 89 ? -6.891 28.219 19.203 1 87.81 89 ASN A N 1
ATOM 691 C CA . ASN A 1 89 ? -8.211 28.406 18.625 1 87.81 89 ASN A CA 1
ATOM 692 C C . ASN A 1 89 ? -8.117 28.828 17.156 1 87.81 89 ASN A C 1
ATOM 694 O O . ASN A 1 89 ? -7.023 29.062 16.641 1 87.81 89 ASN A O 1
ATOM 698 N N . LYS A 1 90 ? -9.312 28.969 16.5 1 94.44 90 LYS A N 1
ATOM 699 C CA . LYS A 1 90 ? -9.406 29.219 15.07 1 94.44 90 LYS A CA 1
ATOM 700 C C . LYS A 1 90 ? -8.688 30.5 14.68 1 94.44 90 LYS A C 1
ATOM 702 O O . LYS A 1 90 ? -7.848 30.5 13.781 1 94.44 90 LYS A O 1
ATOM 707 N N . LYS A 1 91 ? -8.992 31.578 15.398 1 93.56 91 LYS A N 1
ATOM 708 C CA . LYS A 1 91 ? -8.438 32.875 15.07 1 93.56 91 LYS A CA 1
ATOM 709 C C . LYS A 1 91 ? -6.91 32.875 15.156 1 93.56 91 LYS A C 1
ATOM 711 O O . LYS A 1 91 ? -6.23 33.375 14.258 1 93.56 91 LYS A O 1
ATOM 716 N N . GLU A 1 92 ? -6.387 32.344 16.203 1 92.81 92 GLU A N 1
ATOM 717 C CA . GLU A 1 92 ? -4.941 32.312 16.406 1 92.81 92 GLU A CA 1
ATOM 718 C C . GLU A 1 92 ? -4.254 31.438 15.367 1 92.81 92 GLU A C 1
ATOM 720 O O . GLU A 1 92 ? -3.186 31.781 14.859 1 92.81 92 GLU A O 1
ATOM 725 N N . ILE A 1 93 ? -4.836 30.281 15.07 1 95.06 93 ILE A N 1
ATOM 726 C CA . ILE A 1 93 ? -4.266 29.375 14.086 1 95.06 93 ILE A CA 1
ATOM 727 C C . ILE A 1 93 ? -4.215 30.047 12.719 1 95.06 93 ILE A C 1
ATOM 729 O O . ILE A 1 93 ? -3.17 30.062 12.062 1 95.06 93 ILE A O 1
ATOM 733 N N . LEU A 1 94 ? -5.32 30.625 12.305 1 95.62 94 LEU A N 1
ATOM 734 C CA . LEU A 1 94 ? -5.371 31.266 10.992 1 95.62 94 LEU A CA 1
ATOM 735 C C . LEU A 1 94 ? -4.41 32.438 10.914 1 95.62 94 LEU A C 1
ATOM 737 O O . LEU A 1 94 ? -3.766 32.656 9.891 1 95.62 94 LEU A O 1
ATOM 741 N N . ARG A 1 95 ? -4.332 33.188 11.969 1 94.69 95 ARG A N 1
ATOM 742 C CA . ARG A 1 95 ? -3.389 34.281 12.016 1 94.69 95 ARG A CA 1
ATOM 743 C C . ARG A 1 95 ? -1.952 33.812 11.891 1 94.69 95 ARG A C 1
ATOM 745 O O . ARG A 1 95 ? -1.169 34.344 11.109 1 94.69 95 ARG A O 1
ATOM 752 N N . ARG A 1 96 ? -1.601 32.781 12.648 1 94.56 96 ARG A N 1
ATOM 753 C CA . ARG A 1 96 ? -0.245 32.25 12.625 1 94.56 96 ARG A CA 1
ATOM 754 C C . ARG A 1 96 ? 0.093 31.672 11.258 1 94.56 96 ARG A C 1
ATOM 756 O O . ARG A 1 96 ? 1.193 31.875 10.742 1 94.56 96 ARG A O 1
ATOM 763 N N . VAL A 1 97 ? -0.825 30.938 10.727 1 96.44 97 VAL A N 1
ATOM 764 C CA . VAL A 1 97 ? -0.631 30.359 9.398 1 96.44 97 VAL A CA 1
ATOM 765 C C . VAL A 1 97 ? -0.441 31.484 8.375 1 96.44 97 VAL A C 1
ATOM 767 O O . VAL A 1 97 ? 0.471 31.438 7.547 1 96.44 97 VAL A O 1
ATOM 770 N N . GLY A 1 98 ? -1.284 32.469 8.453 1 97.06 98 GLY A N 1
ATOM 771 C CA . GLY A 1 98 ? -1.149 33.594 7.559 1 97.06 98 GLY A CA 1
ATOM 772 C C . GLY A 1 98 ? 0.208 34.281 7.648 1 97.06 98 GLY A C 1
ATOM 773 O O . GLY A 1 98 ? 0.851 34.531 6.629 1 97.06 98 GLY A O 1
ATOM 774 N N . ASN A 1 99 ? 0.641 34.625 8.844 1 96.62 99 ASN A N 1
ATOM 775 C CA . ASN A 1 99 ? 1.941 35.25 9.062 1 96.62 99 ASN A CA 1
ATOM 776 C C . ASN A 1 99 ? 3.078 34.344 8.555 1 96.62 99 ASN A C 1
ATOM 778 O O . ASN A 1 99 ? 4.035 34.844 7.953 1 96.62 99 ASN A O 1
ATOM 782 N N . PHE A 1 100 ? 2.957 33.094 8.828 1 96.88 100 PHE A N 1
ATOM 783 C CA . PHE A 1 100 ? 3.951 32.094 8.414 1 96.88 100 PHE A CA 1
ATOM 784 C C . PHE A 1 100 ? 4.098 32.094 6.898 1 96.88 100 PHE A C 1
ATOM 786 O O . PHE A 1 100 ? 5.215 32.062 6.379 1 96.88 100 PHE A O 1
ATOM 793 N N . LEU A 1 101 ? 3.004 32.156 6.176 1 97.5 101 LEU A N 1
ATOM 794 C CA . LEU A 1 101 ? 2.994 32.125 4.715 1 97.5 101 LEU A CA 1
ATOM 795 C C . LEU A 1 101 ? 3.459 33.438 4.141 1 97.5 101 LEU A C 1
ATOM 797 O O . LEU A 1 101 ? 4.195 33.469 3.152 1 97.5 101 LEU A O 1
ATOM 801 N N . ALA A 1 102 ? 3.123 34.531 4.773 1 96.75 102 ALA A N 1
ATOM 802 C CA . ALA A 1 102 ? 3.432 35.875 4.281 1 96.75 102 ALA A CA 1
ATOM 803 C C . ALA A 1 102 ? 4.93 36.156 4.355 1 96.75 102 ALA A C 1
ATOM 805 O O . ALA A 1 102 ? 5.438 37.031 3.652 1 96.75 102 ALA A O 1
ATOM 806 N N . SER A 1 103 ? 5.551 35.438 5.16 1 95.94 103 SER A N 1
ATOM 807 C CA . SER A 1 103 ? 6.98 35.688 5.355 1 95.94 103 SER A CA 1
ATOM 808 C C . SER A 1 103 ? 7.801 35 4.258 1 95.94 103 SER A C 1
ATOM 810 O O . SER A 1 103 ? 9.023 35.188 4.199 1 95.94 103 SER A O 1
ATOM 812 N N . ALA A 1 104 ? 7.16 34.25 3.367 1 95.62 104 ALA A N 1
ATOM 813 C CA . ALA A 1 104 ? 7.863 33.5 2.33 1 95.62 104 ALA A CA 1
ATOM 814 C C . ALA A 1 104 ? 7.895 34.281 1.017 1 95.62 104 ALA A C 1
ATOM 816 O O . ALA A 1 104 ? 7 35.062 0.74 1 95.62 104 ALA A O 1
ATOM 817 N N . GLU A 1 105 ? 8.922 34.031 0.208 1 93.44 105 GLU A N 1
ATOM 818 C CA . GLU A 1 105 ? 9.055 34.562 -1.144 1 93.44 105 GLU A CA 1
ATOM 819 C C . GLU A 1 105 ? 9.008 33.469 -2.188 1 93.44 105 GLU A C 1
ATOM 821 O O . GLU A 1 105 ? 9.148 32.281 -1.852 1 93.44 105 GLU A O 1
ATOM 826 N N . GLY A 1 106 ? 8.812 33.875 -3.42 1 89 106 GLY A N 1
ATOM 827 C CA . GLY A 1 106 ? 8.805 32.906 -4.492 1 89 106 GLY A CA 1
ATOM 828 C C . GLY A 1 106 ? 10.008 31.969 -4.449 1 89 106 GLY A C 1
ATOM 829 O O . GLY A 1 106 ? 11.141 32.438 -4.289 1 89 106 GLY A O 1
ATOM 830 N N . GLY A 1 107 ? 9.641 30.656 -4.512 1 88.88 107 GLY A N 1
ATOM 831 C CA . GLY A 1 107 ? 10.711 29.672 -4.465 1 88.88 107 GLY A CA 1
ATOM 832 C C . GLY A 1 107 ? 10.867 29.031 -3.098 1 88.88 107 GLY A C 1
ATOM 833 O O . GLY A 1 107 ? 11.5 27.984 -2.969 1 88.88 107 GLY A O 1
ATOM 834 N N . ASP A 1 108 ? 10.289 29.672 -2.035 1 93.62 108 ASP A N 1
ATOM 835 C CA . ASP A 1 108 ? 10.336 29.125 -0.685 1 93.62 108 ASP A CA 1
ATOM 836 C C . ASP A 1 108 ? 9.297 28.016 -0.51 1 93.62 108 ASP A C 1
ATOM 838 O O . ASP A 1 108 ? 8.367 27.891 -1.311 1 93.62 108 ASP A O 1
ATOM 842 N N . ILE A 1 109 ? 9.586 27.203 0.539 1 95.06 109 ILE A N 1
ATOM 843 C CA . ILE A 1 109 ? 8.609 26.188 0.911 1 95.06 109 ILE A CA 1
ATOM 844 C C . ILE A 1 109 ? 8.125 26.438 2.34 1 95.06 109 ILE A C 1
ATOM 846 O O . ILE A 1 109 ? 8.922 26.75 3.223 1 95.06 109 ILE A O 1
ATOM 850 N N . ARG A 1 110 ? 6.871 26.391 2.461 1 96.62 110 ARG A N 1
ATOM 851 C CA . ARG A 1 110 ? 6.211 26.422 3.762 1 96.62 110 ARG A CA 1
ATOM 852 C C . ARG A 1 110 ? 5.34 25.188 3.967 1 96.62 110 ARG A C 1
ATOM 854 O O . ARG A 1 110 ? 4.367 24.984 3.236 1 96.62 110 ARG A O 1
ATOM 861 N N . MET A 1 111 ? 5.766 24.406 4.961 1 96.94 111 MET A N 1
ATOM 862 C CA . MET A 1 111 ? 4.984 23.234 5.324 1 96.94 111 MET A CA 1
ATOM 863 C C . MET A 1 111 ? 4.223 23.469 6.629 1 96.94 111 MET A C 1
ATOM 865 O O . MET A 1 111 ? 4.77 24.031 7.578 1 96.94 111 MET A O 1
ATOM 869 N N . ILE A 1 112 ? 2.965 23.094 6.57 1 97.25 112 ILE A N 1
ATOM 870 C CA . ILE A 1 112 ? 2.123 23.203 7.754 1 97.25 112 ILE A CA 1
ATOM 871 C C . ILE A 1 112 ? 1.531 21.828 8.102 1 97.25 112 ILE A C 1
ATOM 873 O O . ILE A 1 112 ? 0.886 21.203 7.262 1 97.25 112 ILE A O 1
ATOM 877 N N . VAL A 1 113 ? 1.785 21.391 9.281 1 96.94 113 VAL A N 1
ATOM 878 C CA . VAL A 1 113 ? 1.217 20.141 9.766 1 96.94 113 VAL A CA 1
ATOM 879 C C . VAL A 1 113 ? 0.147 20.422 10.812 1 96.94 113 VAL A C 1
ATOM 881 O O . VAL A 1 113 ? 0.396 21.141 11.781 1 96.94 113 VAL A O 1
ATOM 884 N N . PHE A 1 114 ? -0.985 19.938 10.562 1 95.06 114 PHE A N 1
ATOM 885 C CA . PHE A 1 114 ? -2.016 19.906 11.594 1 95.06 114 PHE A CA 1
ATOM 886 C C . PHE A 1 114 ? -2.264 18.469 12.07 1 95.06 114 PHE A C 1
ATOM 888 O O . PHE A 1 114 ? -2.594 17.594 11.273 1 95.06 114 PHE A O 1
ATOM 895 N N . THR A 1 115 ? -2.055 18.203 13.305 1 94.62 115 THR A N 1
ATOM 896 C CA . THR A 1 115 ? -2.348 16.922 13.922 1 94.62 115 THR A CA 1
ATOM 897 C C . THR A 1 115 ? -3.424 17.062 14.992 1 94.62 115 THR A C 1
ATOM 899 O O . THR A 1 115 ? -3.289 17.875 15.914 1 94.62 115 THR A O 1
ATOM 902 N N . GLY A 1 116 ? -4.484 16.406 14.844 1 92.94 116 GLY A N 1
ATOM 903 C CA . GLY A 1 116 ? -5.641 16.5 15.719 1 92.94 116 GLY A CA 1
ATOM 904 C C . GLY A 1 116 ? -6.871 15.812 15.156 1 92.94 116 GLY A C 1
ATOM 905 O O . GLY A 1 116 ? -6.773 14.734 14.57 1 92.94 116 GLY A O 1
ATOM 906 N N . HIS A 1 117 ? -7.988 16.438 15.406 1 91.38 117 HIS A N 1
ATOM 907 C CA . HIS A 1 117 ? -9.25 15.883 14.938 1 91.38 117 HIS A CA 1
ATOM 908 C C . HIS A 1 117 ? -9.75 16.609 13.688 1 91.38 117 HIS A C 1
ATOM 910 O O . HIS A 1 117 ? -9.508 17.797 13.523 1 91.38 117 HIS A O 1
ATOM 916 N N . GLY A 1 118 ? -10.289 15.898 12.836 1 92 118 GLY A N 1
ATOM 917 C CA . GLY A 1 118 ? -11.086 16.375 11.719 1 92 118 GLY A CA 1
ATOM 918 C C . GLY A 1 118 ? -12.492 15.805 11.695 1 92 118 GLY A C 1
ATOM 919 O O . GLY A 1 118 ? -12.727 14.719 12.234 1 92 118 GLY A O 1
ATOM 920 N N . ASP A 1 119 ? -13.383 16.547 11.148 1 88.06 119 ASP A N 1
ATOM 921 C CA . ASP A 1 119 ? -14.773 16.094 11.094 1 88.06 119 ASP A CA 1
ATOM 922 C C . ASP A 1 119 ? -15.5 16.719 9.898 1 88.06 119 ASP A C 1
ATOM 924 O O . AS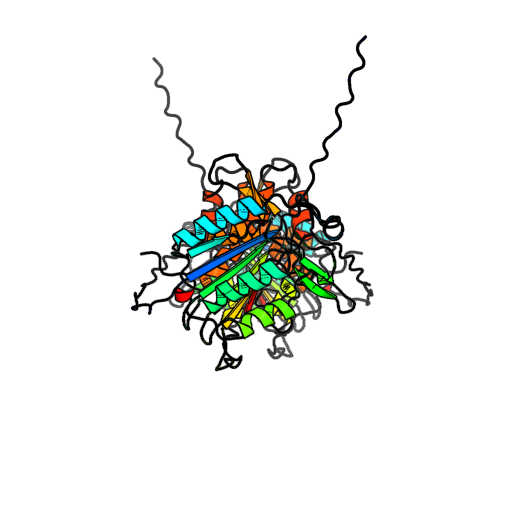P A 1 119 ? -14.945 17.578 9.203 1 88.06 119 ASP A O 1
ATOM 928 N N . ARG A 1 120 ? -16.609 16.141 9.641 1 88.19 120 ARG A N 1
ATOM 929 C CA . ARG A 1 120 ? -17.531 16.734 8.68 1 88.19 120 ARG A CA 1
ATOM 930 C C . ARG A 1 120 ? -18.609 17.547 9.391 1 88.19 120 ARG A C 1
ATOM 932 O O . ARG A 1 120 ? -19.328 17.031 10.25 1 88.19 120 ARG A O 1
ATOM 939 N N . ILE A 1 121 ? -18.641 18.797 8.984 1 85.81 121 ILE A N 1
ATOM 940 C CA . ILE A 1 121 ? -19.516 19.688 9.727 1 85.81 121 ILE A CA 1
ATOM 941 C C . ILE A 1 121 ? -20.547 20.297 8.781 1 85.81 121 ILE A C 1
ATOM 943 O O . ILE A 1 121 ? -20.328 20.344 7.566 1 85.81 121 ILE A O 1
ATOM 947 N N . GLY A 1 122 ? -21.688 20.781 9.391 1 83.19 122 GLY A N 1
ATOM 948 C CA . GLY A 1 122 ? -22.734 21.484 8.648 1 83.19 122 GLY A CA 1
ATOM 949 C C . GLY A 1 122 ? -23.625 20.547 7.844 1 83.19 122 GLY A C 1
ATOM 950 O O . GLY A 1 122 ? -23.406 19.344 7.82 1 83.19 122 GLY A O 1
ATOM 951 N N . THR A 1 123 ? -24.531 21.125 7.199 1 81.88 123 THR A N 1
ATOM 952 C CA . THR A 1 123 ? -25.516 20.391 6.402 1 81.88 123 THR A CA 1
ATOM 953 C C . THR A 1 123 ? -24.859 19.797 5.16 1 81.88 123 THR A C 1
ATOM 955 O O . THR A 1 123 ? -25.234 18.719 4.707 1 81.88 123 THR A O 1
ATOM 958 N N . ASP A 1 124 ? -23.812 20.531 4.699 1 80.56 124 ASP A N 1
ATOM 959 C CA . ASP A 1 124 ? -23.156 20.094 3.469 1 80.56 124 ASP A CA 1
ATOM 960 C C . ASP A 1 124 ? -22 19.156 3.768 1 80.56 124 ASP A C 1
ATOM 962 O O . ASP A 1 124 ? -21.312 18.688 2.852 1 80.56 124 ASP A O 1
ATOM 966 N N . GLN A 1 125 ? -21.719 18.891 5.016 1 82.75 125 GLN A N 1
ATOM 967 C CA . GLN A 1 125 ? -20.734 17.922 5.465 1 82.75 125 GLN A CA 1
ATOM 968 C C . GLN A 1 125 ? -19.344 18.266 4.941 1 82.75 125 GLN A C 1
ATOM 970 O O . GLN A 1 125 ? -18.656 17.406 4.375 1 82.75 125 GLN A O 1
ATOM 975 N N . HIS A 1 126 ? -18.969 19.469 5.152 1 86.19 126 HIS A N 1
ATOM 976 C CA . HIS A 1 126 ? -17.641 19.922 4.75 1 86.19 126 HIS A CA 1
ATOM 977 C C . HIS A 1 126 ? -16.578 19.453 5.738 1 86.19 126 HIS A C 1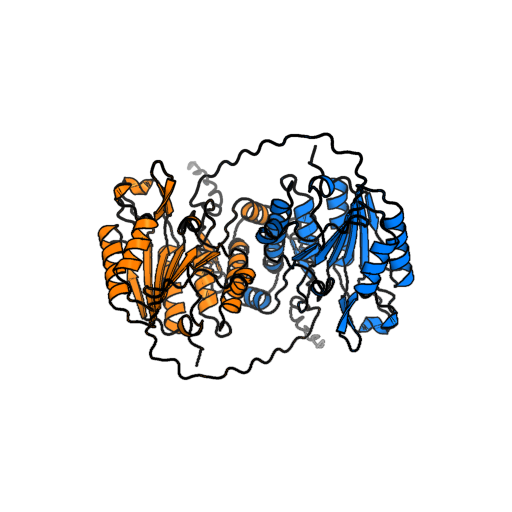
ATOM 979 O O . HIS A 1 126 ? -16.812 19.438 6.949 1 86.19 126 HIS A O 1
ATOM 985 N N . PHE A 1 127 ? -15.469 19.109 5.176 1 90.06 127 PHE A N 1
ATOM 986 C CA . PHE A 1 127 ? -14.328 18.75 6.02 1 90.06 127 PHE A CA 1
ATOM 987 C C . PHE A 1 127 ? -13.836 19.969 6.797 1 90.06 127 PHE A C 1
ATOM 989 O O . PHE A 1 127 ? -13.734 21.062 6.246 1 90.06 127 PHE A O 1
ATOM 996 N N . ALA A 1 128 ? -13.578 19.781 8.102 1 93.31 128 ALA A N 1
ATOM 997 C CA . ALA A 1 128 ? -13.016 20.828 8.961 1 93.31 128 ALA A CA 1
ATOM 998 C C . ALA A 1 128 ? -12.062 20.219 10 1 93.31 128 ALA A C 1
ATOM 1000 O O . ALA A 1 128 ? -12.305 19.125 10.5 1 93.31 128 ALA A O 1
ATOM 1001 N N . ILE A 1 129 ? -10.984 20.969 10.242 1 93.88 129 ILE A N 1
ATOM 1002 C CA . ILE A 1 129 ? -10.125 20.578 11.359 1 93.88 129 ILE A CA 1
ATOM 1003 C C . ILE A 1 129 ? -10.641 21.219 12.648 1 93.88 129 ILE A C 1
ATOM 1005 O O . ILE A 1 129 ? -11.273 22.281 12.617 1 93.88 129 ILE A O 1
ATOM 1009 N N . ILE A 1 130 ? -10.359 20.594 13.836 1 92.5 130 ILE A N 1
ATOM 1010 C CA . ILE A 1 130 ? -10.914 21 15.117 1 92.5 130 ILE A CA 1
ATOM 1011 C C . ILE A 1 130 ? -9.805 21.547 16.016 1 92.5 130 ILE A C 1
ATOM 1013 O O . ILE A 1 130 ? -9.125 20.781 16.703 1 92.5 130 ILE A O 1
ATOM 1017 N N . PRO A 1 131 ? -9.727 22.828 16.062 1 92.62 131 PRO A N 1
ATOM 1018 C CA . PRO A 1 131 ? -8.75 23.406 16.984 1 92.62 131 PRO A CA 1
ATOM 1019 C C . PRO A 1 131 ? -9.047 23.078 18.453 1 92.62 131 PRO A C 1
ATOM 1021 O O . PRO A 1 131 ? -10.203 22.828 18.812 1 92.62 131 PRO A O 1
ATOM 1024 N N . SER A 1 132 ? -8.023 23.078 19.281 1 86.94 132 SER A N 1
ATOM 1025 C CA . SER A 1 132 ? -8.172 22.75 20.688 1 86.94 132 SER A CA 1
ATOM 1026 C C . SER A 1 132 ? -9.125 23.719 21.391 1 86.94 132 SER A C 1
ATOM 1028 O O . SER A 1 132 ? -9.859 23.328 22.297 1 86.94 132 SER A O 1
ATOM 1030 N N . GLY A 1 133 ? -9.156 24.953 21 1 86.75 133 GLY A N 1
ATOM 1031 C CA . GLY A 1 133 ? -9.984 25.953 21.641 1 86.75 133 GLY A CA 1
ATOM 1032 C C . GLY A 1 133 ? -11.344 26.125 20.984 1 86.75 133 GLY A C 1
ATOM 1033 O O . GLY A 1 133 ? -11.969 27.188 21.109 1 86.75 133 GLY A O 1
ATOM 1034 N N . CYS A 1 134 ? -11.711 25.141 20.266 1 88.31 134 CYS A N 1
ATOM 1035 C CA . CYS A 1 134 ? -12.984 25.203 19.562 1 88.31 134 CYS A CA 1
ATOM 1036 C C . CYS A 1 134 ? -14.156 25.141 20.547 1 88.31 134 CYS A C 1
ATOM 1038 O O . CYS A 1 134 ? -14.273 24.188 21.312 1 88.31 134 CYS A O 1
ATOM 1040 N N . SER A 1 135 ? -15.047 26.203 20.5 1 89 135 SER A N 1
ATOM 1041 C CA . SER A 1 135 ? -16.172 26.266 21.406 1 89 135 SER A CA 1
ATOM 1042 C C . SER A 1 135 ? -17.5 26.031 20.688 1 89 135 SER A C 1
ATOM 1044 O O . SER A 1 135 ? -18.531 25.828 21.312 1 89 135 SER A O 1
ATOM 1046 N N . SER A 1 136 ? -17.453 26.078 19.438 1 91.75 136 SER A N 1
ATOM 1047 C CA . SER A 1 136 ? -18.609 25.828 18.594 1 91.75 136 SER A CA 1
ATOM 1048 C C . SER A 1 136 ? -18.203 25.375 17.203 1 91.75 136 SER A C 1
ATOM 1050 O O . SER A 1 136 ? -17.031 25.406 16.859 1 91.75 136 SER A O 1
ATOM 1052 N N . GLU A 1 137 ? -19.109 25.031 16.406 1 91.06 137 GLU A N 1
ATOM 1053 C CA . GLU A 1 137 ? -18.859 24.641 15.031 1 91.06 137 GLU A CA 1
ATOM 1054 C C . GLU A 1 137 ? -18.234 25.766 14.227 1 91.06 137 GLU A C 1
ATOM 1056 O O . GLU A 1 137 ? -17.391 25.516 13.352 1 91.06 137 GLU A O 1
ATOM 1061 N N . ASP A 1 138 ? -18.625 26.969 14.57 1 91.31 138 ASP A N 1
ATOM 1062 C CA . ASP A 1 138 ? -18.109 28.141 13.867 1 91.31 138 ASP A CA 1
ATOM 1063 C C . ASP A 1 138 ? -16.625 28.359 14.148 1 91.31 138 ASP A C 1
ATOM 1065 O O . ASP A 1 138 ? -15.953 29.094 13.422 1 91.31 138 ASP A O 1
ATOM 1069 N N . ASP A 1 139 ? -16.156 27.688 15.195 1 93.38 139 ASP A N 1
ATOM 1070 C CA . ASP A 1 139 ? -14.758 27.844 15.586 1 93.38 139 ASP A CA 1
ATOM 1071 C C . ASP A 1 139 ? -13.891 26.75 14.953 1 93.38 139 ASP A C 1
ATOM 1073 O O . ASP A 1 139 ? -12.695 26.656 15.234 1 93.38 139 ASP A O 1
ATOM 1077 N N . THR A 1 140 ? -14.477 25.922 14.102 1 93.81 140 THR A N 1
ATOM 1078 C CA . THR A 1 140 ? -13.711 24.969 13.312 1 93.81 140 THR A CA 1
ATOM 1079 C C . THR A 1 140 ? -13.086 25.641 12.094 1 93.81 140 THR A C 1
ATOM 1081 O O . THR A 1 140 ? -13.414 26.797 11.781 1 93.81 140 THR A O 1
ATOM 1084 N N . ILE A 1 141 ? -12.133 25.047 11.484 1 94.69 141 ILE A N 1
ATOM 1085 C CA . ILE A 1 141 ? -11.508 25.594 10.281 1 94.69 141 ILE A CA 1
ATOM 1086 C C . ILE A 1 141 ? -11.805 24.672 9.094 1 94.69 141 ILE A C 1
ATOM 1088 O O . ILE A 1 141 ? -11.281 23.562 9.008 1 94.69 141 ILE A O 1
ATOM 1092 N N . THR A 1 142 ? -12.578 25.141 8.172 1 91.94 142 THR A N 1
ATOM 1093 C CA . THR A 1 142 ? -12.984 24.359 7.012 1 91.94 142 THR A CA 1
ATOM 1094 C C . THR A 1 142 ? -11.875 24.328 5.965 1 91.94 142 THR A C 1
ATOM 1096 O O . THR A 1 142 ? -10.969 25.156 5.984 1 91.94 142 THR A O 1
ATOM 1099 N N . SER A 1 143 ? -12 23.328 5.07 1 90.75 143 SER A N 1
ATOM 1100 C CA . SER A 1 143 ? -11.047 23.25 3.967 1 90.75 143 SER A CA 1
ATOM 1101 C C . SER A 1 143 ? -11.07 24.516 3.121 1 90.75 143 SER A C 1
ATOM 1103 O O . SER A 1 143 ? -10.031 24.969 2.637 1 90.75 143 SER A O 1
ATOM 1105 N N . ALA A 1 144 ? -12.234 25.094 2.959 1 87.75 144 ALA A N 1
ATOM 1106 C CA . ALA A 1 144 ? -12.367 26.328 2.193 1 87.75 144 ALA A CA 1
ATOM 1107 C C . ALA A 1 144 ? -11.625 27.469 2.871 1 87.75 144 ALA A C 1
ATOM 1109 O O . ALA A 1 144 ? -10.953 28.266 2.205 1 87.75 144 ALA A O 1
ATOM 111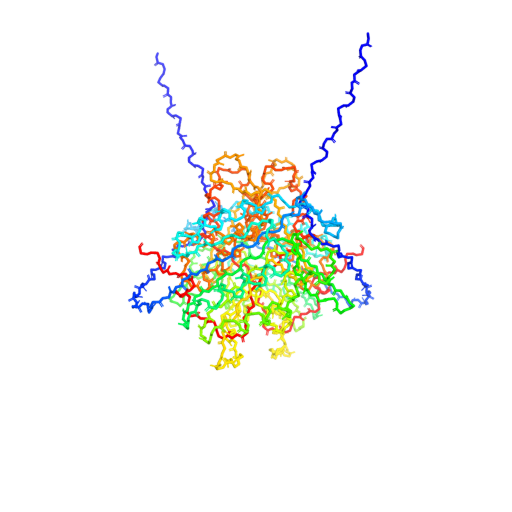0 N N . GLU A 1 145 ? -11.766 27.594 4.152 1 92 145 GLU A N 1
ATOM 1111 C CA . GLU A 1 145 ? -11.062 28.625 4.906 1 92 145 GLU A CA 1
ATOM 1112 C C . GLU A 1 145 ? -9.555 28.438 4.836 1 92 145 GLU A C 1
ATOM 1114 O O . GLU A 1 145 ? -8.805 29.391 4.707 1 92 145 GLU A O 1
ATOM 1119 N N . TRP A 1 146 ? -9.164 27.156 4.93 1 93.06 146 TRP A N 1
ATOM 1120 C CA . TRP A 1 146 ? -7.746 26.844 4.824 1 93.06 146 TRP A CA 1
ATOM 1121 C C . TRP A 1 146 ? -7.191 27.25 3.465 1 93.06 146 TRP A C 1
ATOM 1123 O O . TRP A 1 146 ? -6.145 27.906 3.387 1 93.06 146 TRP A O 1
ATOM 1133 N N . GLN A 1 147 ? -7.895 26.938 2.441 1 88.75 147 GLN A N 1
ATOM 1134 C CA . GLN A 1 147 ? -7.473 27.297 1.091 1 88.75 147 GLN A CA 1
ATOM 1135 C C . GLN A 1 147 ? -7.414 28.812 0.92 1 88.75 147 GLN A C 1
ATOM 1137 O O . GLN A 1 147 ? -6.484 29.344 0.302 1 88.75 147 GLN A O 1
ATOM 1142 N N . SER A 1 148 ? -8.359 29.484 1.457 1 91.62 148 SER A N 1
ATOM 1143 C CA . SER A 1 148 ? -8.414 30.938 1.351 1 91.62 148 SER A CA 1
ATOM 1144 C C . SER A 1 148 ? -7.199 31.578 2.008 1 91.62 148 SER A C 1
ATOM 1146 O O . SER A 1 148 ? -6.609 32.5 1.456 1 91.62 148 SER A O 1
ATOM 1148 N N . ILE A 1 149 ? -6.855 31.062 3.184 1 94.75 149 ILE A N 1
ATOM 1149 C CA . ILE A 1 149 ? -5.73 31.672 3.895 1 94.75 149 ILE A CA 1
ATOM 1150 C C . ILE A 1 149 ? -4.441 31.422 3.109 1 94.75 149 ILE A C 1
ATOM 1152 O O . ILE A 1 149 ? -3.547 32.281 3.104 1 94.75 149 ILE A O 1
ATOM 1156 N N . VAL A 1 150 ? -4.289 30.312 2.455 1 92.88 150 VAL A N 1
ATOM 1157 C CA . VAL A 1 150 ? -3.107 30 1.657 1 92.88 150 VAL A CA 1
ATOM 1158 C C . VAL A 1 150 ? -3.029 30.938 0.459 1 92.88 150 VAL A C 1
ATOM 1160 O O . VAL A 1 150 ? -1.998 31.578 0.227 1 92.88 150 VAL A O 1
ATOM 1163 N N . ILE A 1 151 ? -4.113 31.125 -0.209 1 90.19 151 ILE A N 1
ATOM 1164 C CA . ILE A 1 151 ? -4.156 31.922 -1.427 1 90.19 151 ILE A CA 1
ATOM 1165 C C . ILE A 1 151 ? -3.941 33.406 -1.083 1 90.19 151 ILE A C 1
ATOM 1167 O O . ILE A 1 151 ? -3.266 34.125 -1.819 1 90.19 151 ILE A O 1
ATOM 1171 N N . GLU A 1 152 ? -4.438 33.781 -0.018 1 94 152 GLU A N 1
ATOM 1172 C CA . GLU A 1 152 ? -4.414 35.219 0.357 1 94 152 GLU A CA 1
ATOM 1173 C C . GLU A 1 152 ? -3.039 35.625 0.868 1 94 152 GLU A C 1
ATOM 1175 O O . GLU A 1 152 ? -2.65 36.781 0.754 1 94 152 GLU A O 1
ATOM 1180 N N . ASN A 1 153 ? -2.291 34.656 1.372 1 96.19 153 ASN A N 1
ATOM 1181 C CA . ASN A 1 153 ? -1.107 35.062 2.113 1 96.19 153 ASN A CA 1
ATOM 1182 C C . ASN A 1 153 ? 0.175 34.562 1.462 1 96.19 153 ASN A C 1
ATOM 1184 O O . ASN A 1 153 ? 1.249 35.125 1.666 1 96.19 153 ASN A O 1
ATOM 1188 N N . ALA A 1 154 ? 0.097 33.469 0.764 1 94.69 154 ALA A N 1
ATOM 1189 C CA . ALA A 1 154 ? 1.299 32.938 0.118 1 94.69 154 ALA A CA 1
ATOM 1190 C C . ALA A 1 154 ? 1.545 33.625 -1.222 1 94.69 154 ALA A C 1
ATOM 1192 O O . ALA A 1 154 ? 0.638 33.719 -2.053 1 94.69 154 ALA A O 1
ATOM 1193 N N . ALA A 1 155 ? 2.75 34.125 -1.456 1 93.12 155 ALA A N 1
ATOM 1194 C CA . ALA A 1 155 ? 3.119 34.781 -2.703 1 93.12 155 ALA A CA 1
ATOM 1195 C C . ALA A 1 155 ? 3.199 33.781 -3.854 1 93.12 155 ALA A C 1
ATOM 1197 O O . ALA A 1 155 ? 3.299 32.562 -3.631 1 93.12 155 ALA A O 1
ATOM 1198 N N . ALA A 1 156 ? 3.162 34.344 -5.012 1 89.75 156 ALA A N 1
ATOM 1199 C CA . ALA A 1 156 ? 3.34 33.5 -6.207 1 89.75 156 ALA A CA 1
ATOM 1200 C C . ALA A 1 156 ? 4.672 32.781 -6.172 1 89.75 156 ALA A C 1
ATOM 1202 O O . ALA A 1 156 ? 5.699 33.344 -5.797 1 89.75 156 ALA A O 1
ATOM 1203 N N . GLY A 1 157 ? 4.562 31.516 -6.445 1 88.62 157 GLY A N 1
ATOM 1204 C CA . GLY A 1 157 ? 5.781 30.734 -6.535 1 88.62 157 GLY A CA 1
ATOM 1205 C C . GLY A 1 157 ? 6.152 30.062 -5.227 1 88.62 157 GLY A C 1
ATOM 1206 O O . GLY A 1 157 ? 7.039 29.203 -5.191 1 88.62 157 GLY A O 1
ATOM 1207 N N . VAL A 1 158 ? 5.477 30.469 -4.129 1 92.38 158 VAL A N 1
ATOM 1208 C CA . VAL A 1 158 ? 5.688 29.766 -2.865 1 92.38 158 VAL A CA 1
ATOM 1209 C C . VAL A 1 158 ? 5.035 28.391 -2.928 1 92.38 158 VAL A C 1
ATOM 1211 O O . VAL A 1 158 ? 3.92 28.234 -3.434 1 92.38 158 VAL A O 1
ATOM 1214 N N . VAL A 1 159 ? 5.805 27.375 -2.48 1 91.81 159 VAL A N 1
ATOM 1215 C CA . VAL A 1 159 ? 5.242 26.031 -2.354 1 91.81 159 VAL A CA 1
ATOM 1216 C C . VAL A 1 159 ? 4.699 25.828 -0.94 1 91.81 159 VAL A C 1
ATOM 1218 O O . VAL A 1 159 ? 5.453 25.891 0.035 1 91.81 159 VAL A O 1
ATOM 1221 N N . VAL A 1 160 ? 3.412 25.625 -0.88 1 93.62 160 VAL A N 1
ATOM 1222 C CA . VAL A 1 160 ? 2.762 25.359 0.4 1 93.62 160 VAL A CA 1
ATOM 1223 C C . VAL A 1 160 ? 2.369 23.891 0.49 1 93.62 160 VAL A C 1
ATOM 1225 O O . VAL A 1 160 ? 1.659 23.375 -0.378 1 93.62 160 VAL A O 1
ATOM 1228 N N . VAL A 1 161 ? 2.881 23.219 1.519 1 93.69 161 VAL A N 1
ATOM 1229 C CA . VAL A 1 161 ? 2.51 21.828 1.779 1 93.69 161 VAL A CA 1
ATOM 1230 C C . VAL A 1 161 ? 1.677 21.75 3.057 1 93.69 161 VAL A C 1
ATOM 1232 O O . VAL A 1 161 ? 2.184 22 4.152 1 93.69 161 VAL A O 1
ATOM 1235 N N . SER A 1 162 ? 0.455 21.406 2.873 1 94.5 162 SER A N 1
ATOM 1236 C CA . SER A 1 162 ? -0.41 21.203 4.027 1 94.5 162 SER A CA 1
ATOM 1237 C C . SER A 1 162 ? -0.535 19.719 4.355 1 94.5 162 SER A C 1
ATOM 1239 O O . SER A 1 162 ? -0.875 18.906 3.488 1 94.5 162 SER A O 1
ATOM 1241 N N . VAL A 1 163 ? -0.21 19.359 5.555 1 95.62 163 VAL A N 1
ATOM 1242 C CA . VAL A 1 163 ? -0.34 17.984 6.031 1 95.62 163 VAL A CA 1
ATOM 1243 C C . VAL A 1 163 ? -1.459 17.906 7.066 1 95.62 163 VAL A C 1
ATOM 1245 O O . VAL A 1 163 ? -1.407 18.578 8.102 1 95.62 163 VAL A O 1
ATOM 1248 N N . PHE A 1 164 ? -2.4 17.094 6.77 1 94.44 164 PHE A N 1
ATOM 1249 C CA . PHE A 1 164 ? -3.494 16.875 7.711 1 94.44 164 PHE A CA 1
ATOM 1250 C C . PHE A 1 164 ? -3.465 15.453 8.258 1 94.44 164 PHE A C 1
ATOM 1252 O O . PHE A 1 164 ? -3.732 14.492 7.531 1 94.44 164 PHE A O 1
ATOM 1259 N N . ALA A 1 165 ? -3.074 15.352 9.453 1 95 165 ALA A N 1
ATOM 1260 C CA . ALA A 1 165 ? -3.137 14.086 10.18 1 95 165 ALA A CA 1
ATOM 1261 C C . ALA A 1 165 ? -4.398 14.008 11.039 1 95 165 ALA A C 1
ATOM 1263 O O . ALA A 1 165 ? -4.328 14.094 12.266 1 95 165 ALA A O 1
ATOM 1264 N N . THR A 1 166 ? -5.543 13.867 10.445 1 92.31 166 THR A N 1
ATOM 1265 C CA . THR A 1 166 ? -6.875 13.836 11.039 1 92.31 166 THR A CA 1
ATOM 1266 C C . THR A 1 166 ? -7.754 12.805 10.344 1 92.31 166 THR A C 1
ATOM 1268 O O . THR A 1 166 ? -7.434 12.344 9.242 1 92.31 166 THR A O 1
ATOM 1271 N N . CYS A 1 167 ? -8.758 12.406 11 1 86.62 167 CYS A N 1
ATOM 1272 C CA . CYS A 1 167 ? -9.781 11.625 10.305 1 86.62 167 CYS A CA 1
ATOM 1273 C C . CYS A 1 167 ? -10.344 12.406 9.125 1 86.62 167 CYS A C 1
ATOM 1275 O O . CYS A 1 167 ? -10.445 13.633 9.172 1 86.62 167 CYS A O 1
ATOM 1277 N N . MET A 1 168 ? -10.586 11.75 7.977 1 80.75 168 MET A N 1
ATOM 1278 C CA . MET A 1 168 ? -11.281 12.242 6.789 1 80.75 168 MET A CA 1
ATOM 1279 C C . MET A 1 168 ? -10.461 13.312 6.082 1 80.75 168 MET A C 1
ATOM 1281 O O . MET A 1 168 ? -11.008 14.133 5.348 1 80.75 168 MET A O 1
ATOM 1285 N N . SER A 1 169 ? -9.234 13.344 6.367 1 84.25 169 SER A N 1
ATOM 1286 C CA . SER A 1 169 ? -8.375 14.383 5.797 1 84.25 169 SER A CA 1
ATOM 1287 C C . SER A 1 169 ? -8.359 14.305 4.273 1 84.25 169 SER A C 1
ATOM 1289 O O . SER A 1 169 ? -7.988 15.273 3.604 1 84.25 169 SER A O 1
ATOM 1291 N N . GLY A 1 170 ? -8.734 13.211 3.746 1 78.38 170 GLY A N 1
ATOM 1292 C CA . GLY A 1 170 ? -8.844 13.094 2.299 1 78.38 170 GLY A CA 1
ATOM 1293 C C . GLY A 1 170 ? -9.883 14.023 1.7 1 78.38 170 GLY A C 1
ATOM 1294 O O . GLY A 1 170 ? -9.875 14.266 0.492 1 78.38 170 GLY A O 1
ATOM 1295 N N . ALA A 1 171 ? -10.727 14.508 2.479 1 74.44 171 ALA A N 1
ATOM 1296 C CA . ALA A 1 171 ? -11.773 15.422 2.025 1 74.44 171 ALA A CA 1
ATOM 1297 C C . ALA A 1 171 ? -11.273 16.875 2.027 1 74.44 171 ALA A C 1
ATOM 1299 O O . ALA A 1 171 ? -12.031 17.781 1.704 1 74.44 171 ALA A O 1
ATOM 1300 N N . ALA A 1 172 ? -10.07 16.984 2.338 1 70.25 172 ALA A N 1
ATOM 1301 C CA . ALA A 1 172 ? -9.531 18.344 2.469 1 70.25 172 ALA A CA 1
ATOM 1302 C C . ALA A 1 172 ? -9.5 19.047 1.119 1 70.25 172 ALA A C 1
ATOM 1304 O O . ALA A 1 172 ? -9.57 20.281 1.057 1 70.25 172 ALA A O 1
ATOM 1305 N N . MET A 1 173 ? -9.312 18.25 0.075 1 63.41 173 MET A N 1
ATOM 1306 C CA . MET A 1 173 ? -9.336 18.875 -1.251 1 63.41 173 MET A CA 1
ATOM 1307 C C . MET A 1 173 ? -10.484 18.312 -2.09 1 63.41 173 MET A C 1
ATOM 1309 O O . MET A 1 173 ? -10.594 17.094 -2.254 1 63.41 173 MET A O 1
ATOM 1313 N N . LYS A 1 174 ? -11.562 19.016 -2.389 1 54.19 174 LYS A N 1
ATOM 1314 C CA . LYS A 1 174 ? -12.727 18.578 -3.143 1 54.19 174 LYS A CA 1
ATOM 1315 C C . LYS A 1 174 ? -12.328 18.062 -4.523 1 54.19 174 LYS A C 1
ATOM 1317 O O . LYS A 1 174 ? -12.82 17.031 -4.98 1 54.19 174 LYS A O 1
ATOM 1322 N N . GLN A 1 175 ? -11.664 18.938 -5.332 1 45.88 175 GLN A N 1
ATOM 1323 C CA . GLN A 1 175 ? -11.398 18.672 -6.742 1 45.88 175 GLN A CA 1
ATOM 1324 C C . GLN A 1 175 ? -9.922 18.359 -6.977 1 45.88 175 GLN A C 1
ATOM 1326 O O . GLN A 1 175 ? -9.07 19.25 -6.871 1 45.88 175 GLN A O 1
ATOM 1331 N N . SER A 1 176 ? -9.664 17.172 -6.43 1 45.31 176 SER A N 1
ATOM 1332 C CA . SER A 1 176 ? -8.234 16.953 -6.652 1 45.31 176 SER A CA 1
ATOM 1333 C C . SER A 1 176 ? -7.973 15.578 -7.262 1 45.31 176 SER A C 1
ATOM 1335 O O . SER A 1 176 ? -8.844 14.711 -7.238 1 45.31 176 SER A O 1
ATOM 1337 N N . GLU A 1 177 ? -6.953 15.523 -8.086 1 42.44 177 GLU A N 1
ATOM 1338 C CA . GLU A 1 177 ? -6.43 14.227 -8.492 1 42.44 177 GLU A CA 1
ATOM 1339 C C . GLU A 1 177 ? -5.84 13.469 -7.309 1 42.44 177 GLU A C 1
ATOM 1341 O O . GLU A 1 177 ? -4.996 14 -6.586 1 42.44 177 GLU A O 1
ATOM 1346 N N . ARG A 1 178 ? -6.625 12.547 -6.816 1 44.22 178 ARG A N 1
ATOM 1347 C CA . ARG A 1 178 ? -6.137 11.703 -5.73 1 44.22 178 ARG A CA 1
ATOM 1348 C C . ARG A 1 178 ? -5.109 10.695 -6.238 1 44.22 178 ARG A C 1
ATOM 1350 O O . ARG A 1 178 ? -5.355 9.992 -7.219 1 44.22 178 ARG A O 1
ATOM 1357 N N . LEU A 1 179 ? -3.967 10.977 -5.848 1 40.41 179 LEU A N 1
ATOM 1358 C CA . LEU A 1 179 ? -2.922 10.031 -6.207 1 40.41 179 LEU A CA 1
ATOM 1359 C C . LEU A 1 179 ? -2.723 8.992 -5.105 1 40.41 179 LEU A C 1
ATOM 1361 O O . LEU A 1 179 ? -2.338 9.344 -3.986 1 40.41 179 LEU A O 1
ATOM 1365 N N . THR A 1 180 ? -3.518 8.031 -5.047 1 39.81 180 THR A N 1
ATOM 1366 C CA . THR A 1 180 ? -3.379 7.008 -4.016 1 39.81 180 THR A CA 1
ATOM 1367 C C . THR A 1 180 ? -2.086 6.223 -4.203 1 39.81 180 THR A C 1
ATOM 1369 O O . THR A 1 180 ? -1.539 5.676 -3.24 1 39.81 180 THR A O 1
ATOM 1372 N N . ASN A 1 181 ? -1.906 5.75 -5.461 1 40.53 181 ASN A N 1
ATOM 1373 C CA . ASN A 1 181 ? -0.642 5.102 -5.793 1 40.53 181 ASN A CA 1
ATOM 1374 C C . ASN A 1 181 ? 0.293 6.047 -6.543 1 40.53 181 ASN A C 1
ATOM 1376 O O . ASN A 1 181 ? -0.06 6.562 -7.605 1 40.53 181 ASN A O 1
ATOM 1380 N N . PHE A 1 182 ? 1.309 6.605 -5.875 1 38.28 182 PHE A N 1
ATOM 1381 C CA . PHE A 1 182 ? 2.215 7.664 -6.301 1 38.28 182 PHE A CA 1
ATOM 1382 C C . PHE A 1 182 ? 2.682 7.434 -7.734 1 38.28 182 PHE A C 1
ATOM 1384 O O . PHE A 1 182 ? 3.066 8.375 -8.43 1 38.28 182 PHE A O 1
ATOM 1391 N N . ASP A 1 183 ? 2.703 6.207 -8.109 1 40.16 183 ASP A N 1
ATOM 1392 C CA . ASP A 1 183 ? 3.182 5.996 -9.477 1 40.16 183 ASP A CA 1
ATOM 1393 C C . ASP A 1 183 ? 2.299 6.727 -10.484 1 40.16 183 ASP A C 1
ATOM 1395 O O . ASP A 1 183 ? 2.781 7.172 -11.523 1 40.16 183 ASP A O 1
ATOM 1399 N N . ARG A 1 184 ? 1.079 6.863 -10.195 1 40.12 184 ARG A N 1
ATOM 1400 C CA . ARG A 1 184 ? 0.24 7.621 -11.117 1 40.12 184 ARG A CA 1
ATOM 1401 C C . ARG A 1 184 ? 0.445 9.117 -10.938 1 40.12 184 ARG A C 1
ATOM 1403 O O . ARG A 1 184 ? 0.056 9.914 -11.797 1 40.12 184 ARG A O 1
ATOM 1410 N N . ILE A 1 185 ? 0.62 9.477 -9.805 1 39.66 185 ILE A N 1
ATOM 1411 C CA . ILE A 1 185 ? 0.857 10.898 -9.617 1 39.66 185 ILE A CA 1
ATOM 1412 C C . ILE A 1 185 ? 1.81 11.414 -10.688 1 39.66 185 ILE A C 1
ATOM 1414 O O . ILE A 1 185 ? 1.586 12.484 -11.266 1 39.66 185 ILE A O 1
ATOM 1418 N N . ILE A 1 186 ? 2.836 10.625 -10.906 1 39 186 ILE A N 1
ATOM 1419 C CA . ILE A 1 186 ? 3.828 11.078 -11.867 1 39 186 ILE A CA 1
ATOM 1420 C C . ILE A 1 186 ? 3.221 11.094 -13.266 1 39 186 ILE A C 1
ATOM 1422 O O . ILE A 1 186 ? 3.529 11.969 -14.078 1 39 186 ILE A O 1
ATOM 1426 N N . GLU A 1 187 ? 2.369 10.07 -13.438 1 37.53 187 GLU A N 1
ATOM 1427 C CA . GLU A 1 187 ? 1.894 10.062 -14.82 1 37.53 187 GLU A CA 1
ATOM 1428 C C . GLU A 1 187 ? 0.941 11.219 -15.078 1 37.53 187 GLU A C 1
ATOM 1430 O O . GLU A 1 187 ? 0.909 11.766 -16.188 1 37.53 187 GLU A O 1
ATOM 1435 N N . ARG A 1 188 ? -0.064 11.352 -14.172 1 38.97 188 ARG A N 1
ATOM 1436 C CA . ARG A 1 188 ? -0.932 12.477 -14.508 1 38.97 188 ARG A CA 1
ATOM 1437 C C . ARG A 1 188 ? -0.244 13.812 -14.219 1 38.97 188 ARG A C 1
ATOM 1439 O O . ARG A 1 188 ? -0.357 14.344 -13.117 1 38.97 188 ARG A O 1
ATOM 1446 N N . GLN A 1 189 ? 0.889 13.883 -14.156 1 37.25 189 GLN A N 1
ATOM 1447 C CA . GLN A 1 189 ? 1.411 15.25 -14.164 1 37.25 189 GLN A CA 1
ATOM 1448 C C . GLN A 1 189 ? 0.384 16.234 -14.727 1 37.25 189 GLN A C 1
ATOM 1450 O O . GLN A 1 189 ? -0.614 15.82 -15.32 1 37.25 189 GLN A O 1
ATOM 1455 N N . SER A 1 190 ? 0.928 17.219 -15.414 1 35.44 190 SER A N 1
ATOM 1456 C CA . SER A 1 190 ? 0.912 18.656 -15.625 1 35.44 190 SER A CA 1
ATOM 1457 C C . SER A 1 190 ? -0.347 19.094 -16.375 1 35.44 190 SER A C 1
ATOM 1459 O O . SER A 1 190 ? -0.357 20.141 -17.016 1 35.44 190 SER A O 1
ATOM 1461 N N . LEU A 1 191 ? -1.251 18.156 -16.516 1 34.84 191 LEU A N 1
ATOM 1462 C CA . LEU A 1 191 ? -2.031 19.016 -17.406 1 34.84 191 LEU A CA 1
ATOM 1463 C C . LEU A 1 191 ? -2.721 20.125 -16.641 1 34.84 191 LEU A C 1
ATOM 1465 O O . LEU A 1 191 ? -3.525 20.875 -17.188 1 34.84 191 LEU A O 1
ATOM 1469 N N . ALA A 1 192 ? -2.668 19.953 -15.336 1 39.38 192 ALA A N 1
ATOM 1470 C CA . ALA A 1 192 ? -3.459 21.062 -14.828 1 39.38 192 ALA A CA 1
ATOM 1471 C C . ALA A 1 192 ? -2.773 22.406 -15.117 1 39.38 192 ALA A C 1
ATOM 1473 O O . ALA A 1 192 ? -1.562 22.531 -14.922 1 39.38 192 ALA A O 1
ATOM 1474 N N . PRO A 1 193 ? -3.402 23.203 -15.758 1 38.44 193 PRO A N 1
ATOM 1475 C CA . PRO A 1 193 ? -2.85 24.547 -16 1 38.44 193 PRO A CA 1
ATOM 1476 C C . PRO A 1 193 ? -2.25 25.156 -14.742 1 38.44 193 PRO A C 1
ATOM 1478 O O . PRO A 1 193 ? -2.803 25.016 -13.648 1 38.44 193 PRO A O 1
ATOM 1481 N N . GLU A 1 194 ? -0.937 25.25 -14.68 1 43.81 194 GLU A N 1
ATOM 1482 C CA . GLU A 1 194 ? -0.313 26.125 -13.703 1 43.81 194 GLU A CA 1
ATOM 1483 C C . GLU A 1 194 ? -1.19 27.344 -13.422 1 43.81 194 GLU A C 1
ATOM 1485 O O . GLU A 1 194 ? -1.695 27.984 -14.344 1 43.81 194 GLU A O 1
ATOM 1490 N N . LEU A 1 195 ? -1.925 27.344 -12.484 1 48.94 195 LEU A N 1
ATOM 1491 C CA . LEU A 1 195 ? -2.398 28.688 -12.203 1 48.94 195 LEU A CA 1
ATOM 1492 C C . LEU A 1 195 ? -1.245 29.688 -12.234 1 48.94 195 LEU A C 1
ATOM 1494 O O . LEU A 1 195 ? -0.333 29.625 -11.414 1 48.94 195 LEU A O 1
ATOM 1498 N N . PRO A 1 196 ? -0.879 30.266 -13.328 1 56.03 196 PRO A N 1
ATOM 1499 C CA . PRO A 1 196 ? 0.276 31.125 -13.609 1 56.03 196 PRO A CA 1
ATOM 1500 C C . PRO A 1 196 ? 0.585 32.094 -12.461 1 56.03 196 PRO A C 1
ATOM 1502 O O . PRO A 1 196 ? 1.743 32.469 -12.266 1 56.03 196 PRO A O 1
ATOM 1505 N N . ASN A 1 197 ? -0.345 32.469 -11.492 1 69.06 197 ASN A N 1
ATOM 1506 C CA . ASN A 1 197 ? 0.002 33.594 -10.648 1 69.06 197 ASN A CA 1
ATOM 1507 C C . ASN A 1 197 ? -0.28 33.312 -9.18 1 69.06 197 ASN A C 1
ATOM 1509 O O . ASN A 1 197 ? -0.598 34.25 -8.414 1 69.06 197 ASN A O 1
ATOM 1513 N N . GLY A 1 198 ? -0.116 32.062 -8.688 1 83 198 GLY A N 1
ATOM 1514 C CA . GLY A 1 198 ? -0.336 31.812 -7.27 1 83 198 GLY A CA 1
ATOM 1515 C C . GLY A 1 198 ? 0.616 30.781 -6.688 1 83 198 GLY A C 1
ATOM 1516 O O . GLY A 1 198 ? 1.557 30.359 -7.359 1 83 198 GLY A O 1
ATOM 1517 N N . PRO A 1 199 ? 0.454 30.594 -5.371 1 89.81 199 PRO A N 1
ATOM 1518 C CA . PRO A 1 199 ? 1.283 29.562 -4.742 1 89.81 199 PRO A CA 1
ATOM 1519 C C . PRO A 1 199 ? 0.955 28.156 -5.238 1 89.81 199 PRO A C 1
ATOM 1521 O O . PRO A 1 199 ? -0.109 27.938 -5.82 1 89.81 199 PRO A O 1
ATOM 1524 N N . ILE A 1 200 ? 1.949 27.312 -5.191 1 86.56 200 ILE A N 1
ATOM 1525 C CA . ILE A 1 200 ? 1.725 25.891 -5.402 1 86.56 200 ILE A CA 1
ATOM 1526 C C . ILE A 1 200 ? 1.296 25.234 -4.09 1 86.56 200 ILE A C 1
ATOM 1528 O O . ILE A 1 200 ? 2.033 25.266 -3.104 1 86.56 200 ILE A O 1
ATOM 1532 N N . HIS A 1 201 ? 0.11 24.672 -4.129 1 88.62 201 HIS A N 1
ATOM 1533 C CA . HIS A 1 201 ? -0.408 24.078 -2.9 1 88.62 201 HIS A CA 1
ATOM 1534 C C . HIS A 1 201 ? -0.482 22.562 -3.01 1 88.62 201 HIS A C 1
ATOM 1536 O O . HIS A 1 201 ? -1.175 22.031 -3.879 1 88.62 201 HIS A O 1
ATOM 1542 N N . ILE A 1 202 ? 0.247 21.844 -2.154 1 87.25 202 ILE A N 1
ATOM 1543 C CA . ILE A 1 202 ? 0.261 20.391 -2.039 1 87.25 202 ILE A CA 1
ATOM 1544 C C . ILE A 1 202 ? -0.397 19.969 -0.726 1 87.25 202 ILE A C 1
ATOM 1546 O O . ILE A 1 202 ? -0.129 20.562 0.325 1 87.25 202 ILE A O 1
ATOM 1550 N N . ILE A 1 203 ? -1.256 19.016 -0.792 1 89.06 203 ILE A N 1
ATOM 1551 C CA . ILE A 1 203 ? -1.894 18.516 0.422 1 89.06 203 ILE A CA 1
ATOM 1552 C C . ILE A 1 203 ? -1.527 17.047 0.634 1 89.06 203 ILE A C 1
ATOM 1554 O O . ILE A 1 203 ? -1.67 16.234 -0.276 1 89.06 203 ILE A O 1
ATOM 1558 N N . LEU A 1 204 ? -0.974 16.766 1.76 1 90.12 204 LEU A N 1
ATOM 1559 C CA . LEU A 1 204 ? -0.775 15.398 2.234 1 90.12 204 LEU A CA 1
ATOM 1560 C C . LEU A 1 204 ? -1.831 15.023 3.268 1 90.12 204 LEU A C 1
ATOM 1562 O O . LEU A 1 204 ? -1.908 15.641 4.336 1 90.12 204 LEU A O 1
ATOM 1566 N N . SER A 1 205 ? -2.596 14.062 2.941 1 89.75 205 SER A N 1
ATOM 1567 C CA . SER A 1 205 ? -3.652 13.594 3.832 1 89.75 205 SER A CA 1
ATOM 1568 C C . SER A 1 205 ? -3.311 12.234 4.434 1 89.75 205 SER A C 1
ATOM 1570 O O . SER A 1 205 ? -2.791 11.359 3.744 1 89.75 205 SER A O 1
ATOM 1572 N N . SER A 1 206 ? -3.586 12.117 5.707 1 92.25 206 SER A N 1
ATOM 1573 C CA . SER A 1 206 ? -3.25 10.875 6.391 1 92.25 206 SER A CA 1
ATOM 1574 C C . SER A 1 206 ? -4.277 9.789 6.098 1 92.25 206 SER A C 1
ATOM 1576 O O . SER A 1 206 ? -4.039 8.609 6.375 1 92.25 206 SER A O 1
ATOM 1578 N N . SER A 1 207 ? -5.43 10.164 5.598 1 87.88 207 SER A N 1
ATOM 1579 C CA . SER A 1 207 ? -6.5 9.188 5.402 1 87.88 207 SER A CA 1
ATOM 1580 C C . SER A 1 207 ? -7.367 9.555 4.199 1 87.88 207 SER A C 1
ATOM 1582 O O . SER A 1 207 ? -7.254 10.664 3.662 1 87.88 207 SER A O 1
ATOM 1584 N N . GLY A 1 208 ? -8.188 8.641 3.793 1 81.69 208 GLY A N 1
ATOM 1585 C CA . GLY A 1 208 ? -9.203 8.922 2.795 1 81.69 208 GLY A CA 1
ATOM 1586 C C . GLY A 1 208 ? -10.336 9.789 3.322 1 81.69 208 GLY A C 1
ATOM 1587 O O . GLY A 1 208 ? -10.375 10.102 4.512 1 81.69 208 GLY A O 1
ATOM 1588 N N . ASP A 1 209 ? -11.289 10.078 2.426 1 80.81 209 ASP A N 1
ATOM 1589 C CA . ASP A 1 209 ? -12.336 11.055 2.699 1 80.81 209 ASP A CA 1
ATOM 1590 C C . ASP A 1 209 ? -13.336 10.516 3.725 1 80.81 209 ASP A C 1
ATOM 1592 O O . ASP A 1 209 ? -14.008 11.297 4.406 1 80.81 209 ASP A O 1
ATOM 1596 N N . THR A 1 210 ? -13.367 9.195 3.893 1 81.31 210 THR A N 1
ATOM 1597 C CA . THR A 1 210 ? -14.312 8.625 4.844 1 81.31 210 THR A CA 1
ATOM 1598 C C . THR A 1 210 ? -13.586 7.758 5.871 1 81.31 210 THR A C 1
ATOM 1600 O O . THR A 1 210 ? -14.211 6.984 6.594 1 81.31 210 THR A O 1
ATOM 1603 N N . GLN A 1 211 ? -12.328 7.934 5.859 1 86.62 211 GLN A N 1
ATOM 1604 C CA . GLN A 1 211 ? -11.523 7.047 6.688 1 86.62 211 GLN A CA 1
ATOM 1605 C C . GLN A 1 211 ? -11.031 7.762 7.941 1 86.62 211 GLN A C 1
ATOM 1607 O O . GLN A 1 211 ? -10.883 8.984 7.949 1 86.62 211 GLN A O 1
ATOM 1612 N N . SER A 1 212 ? -10.773 7.008 8.914 1 89.44 212 SER A N 1
ATOM 1613 C CA . SER A 1 212 ? -10.172 7.504 10.148 1 89.44 212 SER A CA 1
ATOM 1614 C C . SER A 1 212 ? -8.648 7.465 10.086 1 89.44 212 SER A C 1
ATOM 1616 O O . SER A 1 212 ? -8.078 6.695 9.305 1 89.44 212 SER A O 1
ATOM 1618 N N . SER A 1 213 ? -8.078 8.367 10.797 1 91.81 213 SER A N 1
ATOM 1619 C CA . SER A 1 213 ? -6.656 8.312 11.102 1 91.81 213 SER A CA 1
ATOM 1620 C C . SER A 1 213 ? -6.41 7.797 12.516 1 91.81 213 SER A C 1
ATOM 1622 O O . SER A 1 213 ? -7.223 8.023 13.414 1 91.81 213 SER A O 1
ATOM 1624 N N . PHE A 1 214 ? -5.27 7.117 12.719 1 91.56 214 PHE A N 1
ATOM 1625 C CA . PHE A 1 214 ? -5.086 6.406 13.984 1 91.56 214 PHE A CA 1
ATOM 1626 C C . PHE A 1 214 ? -3.746 6.762 14.617 1 91.56 214 PHE A C 1
ATOM 1628 O O . PHE A 1 214 ? -2.77 7.02 13.906 1 91.56 214 PHE A O 1
ATOM 1635 N N . GLU A 1 215 ? -3.793 6.809 15.922 1 91.94 215 GLU A N 1
ATOM 1636 C CA . GLU A 1 215 ? -2.566 6.816 16.719 1 91.94 215 GLU A CA 1
ATOM 1637 C C . GLU A 1 215 ? -2.447 5.551 17.562 1 91.94 215 GLU A C 1
ATOM 1639 O O . GLU A 1 215 ? -3.457 4.992 17.984 1 91.94 215 GLU A O 1
ATOM 1644 N N . TYR A 1 216 ? -1.255 5.113 17.734 1 89.75 216 TYR A N 1
ATOM 1645 C CA . TYR A 1 216 ? -0.985 3.951 18.578 1 89.75 216 TYR A CA 1
ATOM 1646 C C . TYR A 1 216 ? 0.498 3.854 18.922 1 89.75 216 TYR A C 1
ATOM 1648 O O . TYR A 1 216 ? 1.263 4.785 18.656 1 89.75 216 TYR A O 1
ATOM 1656 N N . HIS A 1 217 ? 0.769 2.703 19.578 1 87.62 217 HIS A N 1
ATOM 1657 C CA . HIS A 1 217 ? 2.166 2.41 19.875 1 87.62 217 HIS A CA 1
ATOM 1658 C C . HIS A 1 217 ? 2.979 2.236 18.594 1 87.62 217 HIS A C 1
ATOM 1660 O O . HIS A 1 217 ? 2.52 1.604 17.641 1 87.62 217 HIS A O 1
ATOM 1666 N N . THR A 1 218 ? 4.109 2.916 18.547 1 89.62 218 THR A N 1
ATOM 1667 C CA . THR A 1 218 ? 5.039 2.797 17.422 1 89.62 218 THR A CA 1
ATOM 1668 C C . THR A 1 218 ? 6.426 2.398 17.922 1 89.62 218 THR A C 1
ATOM 1670 O O . THR A 1 218 ? 6.773 2.635 19.078 1 89.62 218 THR A O 1
ATOM 1673 N N . PRO A 1 219 ? 7.156 1.702 17.031 1 86.38 219 PRO A N 1
ATOM 1674 C CA . PRO A 1 219 ? 8.508 1.306 17.438 1 86.38 219 PRO A CA 1
ATOM 1675 C C . PRO A 1 219 ? 9.414 2.502 17.719 1 86.38 219 PRO A C 1
ATOM 1677 O O . PRO A 1 219 ? 9.227 3.572 17.141 1 86.38 219 PRO A O 1
ATOM 1680 N N . SER A 1 220 ? 10.242 2.322 18.641 1 82.56 220 SER A N 1
ATOM 1681 C CA . SER A 1 220 ? 11.25 3.32 18.969 1 82.56 220 SER A CA 1
ATOM 1682 C C . SER A 1 220 ? 12.656 2.74 18.875 1 82.56 220 SER A C 1
ATOM 1684 O O . SER A 1 220 ? 12.836 1.521 18.891 1 82.56 220 SER A O 1
ATOM 1686 N N . HIS A 1 221 ? 13.625 3.596 18.562 1 75.94 221 HIS A N 1
ATOM 1687 C CA . HIS A 1 221 ? 15.008 3.162 18.422 1 75.94 221 HIS A CA 1
ATOM 1688 C C . HIS A 1 221 ? 15.531 2.549 19.719 1 75.94 221 HIS A C 1
ATOM 1690 O O . HIS A 1 221 ? 16.531 1.836 19.719 1 75.94 221 HIS A O 1
ATOM 1696 N N . HIS A 1 222 ? 14.859 2.865 20.766 1 66.31 222 HIS A N 1
ATOM 1697 C CA . HIS A 1 222 ? 15.242 2.258 22.047 1 66.31 222 HIS A CA 1
ATOM 1698 C C . HIS A 1 222 ? 14.5 0.948 22.281 1 66.31 222 HIS A C 1
ATOM 1700 O O . HIS A 1 222 ? 13.273 0.906 22.203 1 66.31 222 HIS A O 1
ATOM 1706 N N . SER A 1 223 ? 15.25 -0.132 22.297 1 61.5 223 SER A N 1
ATOM 1707 C CA . SER A 1 223 ? 14.766 -1.51 22.328 1 61.5 223 SER A CA 1
ATOM 1708 C C . SER A 1 223 ? 13.703 -1.706 23.406 1 61.5 223 SER A C 1
ATOM 1710 O O . SER A 1 223 ? 13.898 -1.305 24.547 1 61.5 223 SER A O 1
ATOM 1712 N N . GLY A 1 224 ? 12.57 -2.229 22.969 1 63.56 224 GLY A N 1
ATOM 1713 C CA . GLY A 1 224 ? 11.547 -2.674 23.906 1 63.56 224 GLY A CA 1
ATOM 1714 C C . GLY A 1 224 ? 10.555 -1.584 24.266 1 63.56 224 GLY A C 1
ATOM 1715 O O . GLY A 1 224 ? 9.539 -1.85 24.922 1 63.56 224 GLY A O 1
ATOM 1716 N N . LEU A 1 225 ? 10.883 -0.377 23.906 1 73.69 225 LEU A N 1
ATOM 1717 C CA . LEU A 1 225 ? 9.984 0.707 24.281 1 73.69 225 LEU A CA 1
ATOM 1718 C C . LEU A 1 225 ? 9.141 1.149 23.094 1 73.69 225 LEU A C 1
ATOM 1720 O O . LEU A 1 225 ? 9.562 1.02 21.938 1 73.69 225 LEU A O 1
ATOM 1724 N N . THR A 1 226 ? 7.832 1.42 23.359 1 81.88 226 THR A N 1
ATOM 1725 C CA . THR A 1 226 ? 6.949 1.993 22.344 1 81.88 226 THR A CA 1
ATOM 1726 C C . THR A 1 226 ? 6.426 3.355 22.797 1 81.88 226 THR A C 1
ATOM 1728 O O . THR A 1 226 ? 6.383 3.646 23.984 1 81.88 226 THR A O 1
ATOM 1731 N N . THR A 1 227 ? 6.301 4.273 21.891 1 86.81 227 THR A N 1
ATOM 1732 C CA . THR A 1 227 ? 5.695 5.582 22.125 1 86.81 227 THR A CA 1
ATOM 1733 C C . THR A 1 227 ? 4.461 5.77 21.25 1 86.81 227 THR A C 1
ATOM 1735 O O . THR A 1 227 ? 4.324 5.129 20.203 1 86.81 227 THR A O 1
ATOM 1738 N N . TRP A 1 228 ? 3.611 6.648 21.734 1 90.38 228 TRP A N 1
ATOM 1739 C CA . TRP A 1 228 ? 2.4 6.926 20.969 1 90.38 228 TRP A CA 1
ATOM 1740 C C . TRP A 1 228 ? 2.676 7.938 19.875 1 90.38 228 TRP A C 1
ATOM 1742 O O . TRP A 1 228 ? 3.266 8.992 20.109 1 90.38 228 TRP A O 1
ATOM 1752 N N . HIS A 1 229 ? 2.266 7.586 18.703 1 94.06 229 HIS A N 1
ATOM 1753 C CA . HIS A 1 229 ? 2.344 8.484 17.562 1 94.06 229 HIS A CA 1
ATOM 1754 C C . HIS A 1 229 ? 1.15 8.297 16.641 1 94.06 229 HIS A C 1
ATOM 1756 O O . HIS A 1 229 ? 0.538 7.23 16.609 1 94.06 229 HIS A O 1
ATOM 1762 N N . ASP A 1 230 ? 0.806 9.375 15.953 1 94.75 230 ASP A N 1
ATOM 1763 C CA . ASP A 1 230 ? 0.035 9.211 14.727 1 94.75 230 ASP A CA 1
ATOM 1764 C C . ASP A 1 230 ? 0.811 8.383 13.703 1 94.75 230 ASP A C 1
ATOM 1766 O O . ASP A 1 230 ? 1.965 8.688 13.398 1 94.75 230 ASP A O 1
ATOM 1770 N N . TYR A 1 231 ? 0.18 7.375 13.156 1 94.81 231 TYR A N 1
ATOM 1771 C CA . TYR A 1 231 ? 0.884 6.473 12.258 1 94.81 231 TYR A CA 1
ATOM 1772 C C . TYR A 1 231 ? 1.477 7.23 11.078 1 94.81 231 TYR A C 1
ATOM 1774 O O . TYR A 1 231 ? 2.615 6.977 10.672 1 94.81 231 TYR A O 1
ATOM 1782 N N . PHE A 1 232 ? 0.696 8.07 10.508 1 96 232 PHE A N 1
ATOM 1783 C CA . PHE A 1 232 ? 1.124 8.781 9.305 1 96 232 PHE A CA 1
ATOM 1784 C C . PHE A 1 232 ? 2.289 9.719 9.617 1 96 232 PHE A C 1
ATOM 1786 O O . PHE A 1 232 ? 3.266 9.773 8.867 1 96 232 PHE A O 1
ATOM 1793 N N . LEU A 1 233 ? 2.176 10.453 10.695 1 97.19 233 LEU A N 1
ATOM 1794 C CA . LEU A 1 233 ? 3.225 11.406 11.039 1 97.19 233 LEU A CA 1
ATOM 1795 C C . LEU A 1 233 ? 4.504 10.688 11.445 1 97.19 233 LEU A C 1
ATOM 1797 O O . LEU A 1 233 ? 5.605 11.172 11.18 1 97.19 233 LEU A O 1
ATOM 1801 N N . TRP A 1 234 ? 4.34 9.562 12.125 1 96.69 234 TRP A N 1
ATOM 1802 C CA . TRP A 1 234 ? 5.512 8.742 12.414 1 96.69 234 TRP A CA 1
ATOM 1803 C C . TRP A 1 234 ? 6.215 8.32 11.133 1 96.69 234 TRP A C 1
ATOM 1805 O O . TRP A 1 234 ? 7.438 8.445 11.008 1 96.69 234 TRP A O 1
ATOM 1815 N N . ALA A 1 235 ? 5.473 7.855 10.203 1 96.81 235 ALA A N 1
ATOM 1816 C CA . ALA A 1 235 ? 6.012 7.41 8.922 1 96.81 235 ALA A CA 1
ATOM 1817 C C . ALA A 1 235 ? 6.645 8.57 8.156 1 96.81 235 ALA A C 1
ATOM 1819 O O . ALA A 1 235 ? 7.68 8.406 7.512 1 96.81 235 ALA A O 1
ATOM 1820 N N . LEU A 1 236 ? 5.969 9.711 8.211 1 96.62 236 LEU A N 1
ATOM 1821 C CA . LEU A 1 236 ? 6.492 10.898 7.539 1 96.62 236 LEU A CA 1
ATOM 1822 C C . LEU A 1 236 ? 7.859 11.281 8.094 1 96.62 236 LEU A C 1
ATOM 1824 O O . LEU A 1 236 ? 8.805 11.508 7.336 1 96.62 236 LEU A O 1
ATOM 1828 N N . ALA A 1 237 ? 7.961 11.328 9.414 1 96.75 237 ALA A N 1
ATOM 1829 C CA . ALA A 1 237 ? 9.227 11.664 10.055 1 96.75 237 ALA A CA 1
ATOM 1830 C C . ALA A 1 237 ? 10.312 10.656 9.688 1 96.75 237 ALA A C 1
ATOM 1832 O O . ALA A 1 237 ? 11.445 11.039 9.383 1 96.75 237 ALA A O 1
ATOM 1833 N N . GLU A 1 238 ? 9.969 9.383 9.711 1 95.69 238 GLU A N 1
ATOM 1834 C CA . GLU A 1 238 ? 10.906 8.336 9.336 1 95.69 238 GLU A CA 1
ATOM 1835 C C . GLU A 1 238 ? 11.398 8.516 7.898 1 95.69 238 GLU A C 1
ATOM 1837 O O . GLU A 1 238 ? 12.586 8.328 7.613 1 95.69 238 GLU A O 1
ATOM 1842 N N . THR A 1 239 ? 10.516 8.867 7.027 1 95.88 239 THR A N 1
ATOM 1843 C CA . THR A 1 239 ? 10.812 9.008 5.605 1 95.88 239 THR A CA 1
ATOM 1844 C C . THR A 1 239 ? 11.719 10.211 5.359 1 95.88 239 THR A C 1
ATOM 1846 O O . THR A 1 239 ? 12.703 10.109 4.629 1 95.88 239 THR A O 1
ATOM 1849 N N . ILE A 1 240 ? 11.414 11.289 6.039 1 95.12 240 ILE A N 1
ATOM 1850 C CA . ILE A 1 240 ? 12.117 12.547 5.848 1 95.12 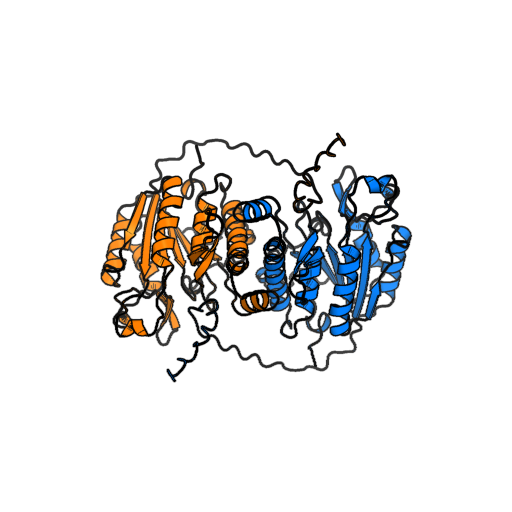240 ILE A CA 1
ATOM 1851 C C . ILE A 1 240 ? 13.57 12.398 6.293 1 95.12 240 ILE A C 1
ATOM 1853 O O . ILE A 1 240 ? 14.469 12.992 5.699 1 95.12 240 ILE A O 1
ATOM 1857 N N . GLN A 1 241 ? 13.805 11.625 7.219 1 93.25 241 GLN A N 1
ATOM 1858 C CA . GLN A 1 241 ? 15.133 11.516 7.816 1 93.25 241 GLN A CA 1
ATOM 1859 C C . GLN A 1 241 ? 16.062 10.68 6.941 1 93.25 241 GLN A C 1
ATOM 1861 O O . GLN A 1 241 ? 17.281 10.656 7.156 1 93.25 241 GLN A O 1
ATOM 1866 N N . ARG A 1 242 ? 15.523 10.047 6.004 1 92.81 242 ARG A N 1
ATOM 1867 C CA . ARG A 1 242 ? 16.328 9.133 5.195 1 92.81 242 ARG A CA 1
ATOM 1868 C C . ARG A 1 242 ? 17.031 9.875 4.07 1 92.81 242 ARG A C 1
ATOM 1870 O O . ARG A 1 242 ? 16.391 10.531 3.244 1 92.81 242 ARG A O 1
ATOM 1877 N N . ALA A 1 243 ? 18.266 9.633 3.902 1 88.94 243 ALA A N 1
ATOM 1878 C CA . ALA A 1 243 ? 19.109 10.336 2.947 1 88.94 243 ALA A CA 1
ATOM 1879 C C . ALA A 1 243 ? 18.812 9.883 1.519 1 88.94 243 ALA A C 1
ATOM 1881 O O . ALA A 1 243 ? 19 10.648 0.568 1 88.94 243 ALA A O 1
ATOM 1882 N N . GLU A 1 244 ? 18.359 8.656 1.393 1 89.75 244 GLU A N 1
ATOM 1883 C CA . GLU A 1 244 ? 18.172 8.086 0.063 1 89.75 244 GLU A CA 1
ATOM 1884 C C . GLU A 1 244 ? 16.922 8.664 -0.616 1 89.75 244 GLU A C 1
ATOM 1886 O O . GLU A 1 244 ? 16.734 8.492 -1.822 1 89.75 244 GLU A O 1
ATOM 1891 N N . VAL A 1 245 ? 16.078 9.328 0.174 1 92.19 245 VAL A N 1
ATOM 1892 C CA . VAL A 1 245 ? 14.867 9.922 -0.383 1 92.19 245 VAL A CA 1
ATOM 1893 C C . VAL A 1 245 ? 15.211 11.234 -1.076 1 92.19 245 VAL A C 1
ATOM 1895 O O . VAL A 1 245 ? 15.391 12.266 -0.417 1 92.19 245 VAL A O 1
ATOM 1898 N N . ASP A 1 246 ? 15.281 11.234 -2.492 1 88.56 246 ASP A N 1
ATOM 1899 C CA . ASP A 1 246 ? 15.758 12.398 -3.223 1 88.56 246 ASP A CA 1
ATOM 1900 C C . ASP A 1 246 ? 14.852 12.703 -4.418 1 88.56 246 ASP A C 1
ATOM 1902 O O . ASP A 1 246 ? 15.242 13.461 -5.316 1 88.56 246 ASP A O 1
ATOM 1906 N N . SER A 1 247 ? 13.727 12.016 -4.469 1 86.69 247 SER A N 1
ATOM 1907 C CA . SER A 1 247 ? 12.727 12.25 -5.504 1 86.69 247 SER A CA 1
ATOM 1908 C C . SER A 1 247 ? 11.312 12.07 -4.957 1 86.69 247 SER A C 1
ATOM 1910 O O . SER A 1 247 ? 11.117 11.422 -3.928 1 86.69 247 SER A O 1
ATOM 1912 N N . TRP A 1 248 ? 10.367 12.688 -5.656 1 83.56 248 TRP A N 1
ATOM 1913 C CA . TRP A 1 248 ? 8.977 12.523 -5.25 1 83.56 248 TRP A CA 1
ATOM 1914 C C . TRP A 1 248 ? 8.562 11.062 -5.277 1 83.56 248 TRP A C 1
ATOM 1916 O O . TRP A 1 248 ? 7.816 10.602 -4.41 1 83.56 248 TRP A O 1
ATOM 1926 N N . GLU A 1 249 ? 9.047 10.367 -6.219 1 81.5 249 GLU A N 1
ATOM 1927 C CA . GLU A 1 249 ? 8.734 8.945 -6.344 1 81.5 249 GLU A CA 1
ATOM 1928 C C . GLU A 1 249 ? 9.25 8.156 -5.141 1 81.5 249 GLU A C 1
ATOM 1930 O O . GLU A 1 249 ? 8.5 7.391 -4.527 1 81.5 249 GLU A O 1
ATOM 1935 N N . LEU A 1 250 ? 10.523 8.383 -4.863 1 86.38 250 LEU A N 1
ATOM 1936 C CA . LEU A 1 250 ? 11.117 7.668 -3.738 1 86.38 250 LEU A CA 1
ATOM 1937 C C . LEU A 1 250 ? 10.492 8.109 -2.42 1 86.38 250 LEU A C 1
ATOM 1939 O O . LEU A 1 250 ? 10.336 7.305 -1.5 1 86.38 250 LEU A O 1
ATOM 1943 N N . PHE A 1 251 ? 10.172 9.383 -2.34 1 90.31 251 PHE A N 1
ATOM 1944 C CA . PHE A 1 251 ? 9.5 9.906 -1.157 1 90.31 251 PHE A CA 1
ATOM 1945 C C . PHE A 1 251 ? 8.18 9.18 -0.922 1 90.31 251 PHE A C 1
ATOM 1947 O O . PHE A 1 251 ? 7.938 8.656 0.168 1 90.31 251 PHE A O 1
ATOM 1954 N N . MET A 1 252 ? 7.422 9.023 -1.928 1 86.31 252 MET A N 1
ATOM 1955 C CA . MET A 1 252 ? 6.098 8.422 -1.805 1 86.31 252 MET A CA 1
ATOM 1956 C C . MET A 1 252 ? 6.203 6.922 -1.526 1 86.31 252 MET A C 1
ATOM 1958 O O . MET A 1 252 ? 5.48 6.391 -0.683 1 86.31 252 MET A O 1
ATOM 1962 N N . LYS A 1 253 ? 7.066 6.305 -2.213 1 86 253 LYS A N 1
ATOM 1963 C CA . LYS A 1 253 ? 7.254 4.871 -2.018 1 86 253 LYS A CA 1
ATOM 1964 C C . LYS A 1 253 ? 7.715 4.562 -0.596 1 86 253 LYS A C 1
ATOM 1966 O O . LYS A 1 253 ? 7.199 3.648 0.047 1 86 253 LYS A O 1
ATOM 1971 N N . THR A 1 254 ? 8.688 5.371 -0.165 1 93.19 254 THR A N 1
ATOM 1972 C CA . THR A 1 254 ? 9.211 5.184 1.185 1 93.19 254 THR A CA 1
ATOM 1973 C C . THR A 1 254 ? 8.141 5.488 2.227 1 93.19 254 THR A C 1
ATOM 1975 O O . THR A 1 254 ? 7.965 4.734 3.186 1 93.19 254 THR A O 1
ATOM 1978 N N . LEU A 1 255 ? 7.434 6.562 2.033 1 93.62 255 LEU A N 1
ATOM 1979 C CA . LEU A 1 255 ? 6.379 6.957 2.959 1 93.62 255 LEU A CA 1
ATOM 1980 C C . LEU A 1 255 ? 5.293 5.891 3.033 1 93.62 255 LEU A C 1
ATOM 1982 O O . LEU A 1 255 ? 4.875 5.5 4.125 1 93.62 255 LEU A O 1
ATOM 1986 N N . GLN A 1 256 ? 4.906 5.371 1.938 1 89.75 256 GLN A N 1
ATOM 1987 C CA . GLN A 1 256 ? 3.863 4.352 1.895 1 89.75 256 GLN A CA 1
ATOM 1988 C C . GLN A 1 256 ? 4.316 3.07 2.592 1 89.75 256 GLN A C 1
ATOM 1990 O O . GLN A 1 256 ? 3.578 2.5 3.396 1 89.75 256 GLN A O 1
ATOM 1995 N N . THR A 1 257 ? 5.512 2.611 2.234 1 92.56 257 THR A N 1
ATOM 1996 C CA . THR A 1 257 ? 6.047 1.398 2.844 1 92.56 257 THR A CA 1
ATOM 1997 C C . THR A 1 257 ? 6.18 1.565 4.355 1 92.56 257 THR A C 1
ATOM 1999 O O . THR A 1 257 ? 5.785 0.68 5.117 1 92.56 257 THR A O 1
ATOM 2002 N N . THR A 1 258 ? 6.688 2.699 4.75 1 95.25 258 THR A N 1
ATOM 2003 C CA . THR A 1 258 ? 6.895 2.984 6.168 1 95.25 258 THR A CA 1
ATOM 2004 C C . THR A 1 258 ? 5.559 3.082 6.898 1 95.25 258 THR A C 1
ATOM 2006 O O . THR A 1 258 ? 5.43 2.617 8.031 1 95.25 258 THR A O 1
ATOM 2009 N N . PHE A 1 259 ? 4.566 3.678 6.23 1 94.94 259 PHE A N 1
ATOM 2010 C CA . PHE A 1 259 ? 3.234 3.801 6.809 1 94.94 259 PHE A CA 1
ATOM 2011 C C . PHE A 1 259 ? 2.6 2.428 7.004 1 94.94 259 PHE A C 1
ATOM 2013 O O . PHE A 1 259 ? 2.072 2.129 8.078 1 94.94 259 PHE A O 1
ATOM 2020 N N . ASN A 1 260 ? 2.666 1.6 6 1 93.25 260 ASN A N 1
ATOM 2021 C CA . ASN A 1 260 ? 2.123 0.25 6.102 1 93.25 260 ASN A CA 1
ATOM 2022 C C . ASN A 1 260 ? 2.83 -0.557 7.188 1 93.25 260 ASN A C 1
ATOM 2024 O O . ASN A 1 260 ? 2.191 -1.31 7.926 1 93.25 260 ASN A O 1
ATOM 2028 N N . TYR A 1 261 ? 4.086 -0.354 7.277 1 94.38 261 TYR A N 1
ATOM 2029 C CA . TYR A 1 261 ? 4.898 -1.03 8.281 1 94.38 261 TYR A CA 1
ATOM 2030 C C . TYR A 1 261 ? 4.43 -0.682 9.688 1 94.38 261 TYR A C 1
ATOM 2032 O O . TYR A 1 261 ? 4.176 -1.572 10.508 1 94.38 261 TYR A O 1
ATOM 2040 N N . VAL A 1 262 ? 4.32 0.568 9.953 1 94.81 262 VAL A N 1
ATOM 2041 C CA . VAL A 1 262 ? 4.094 0.987 11.328 1 94.81 262 VAL A CA 1
ATOM 2042 C C . VAL A 1 262 ? 2.682 0.597 11.766 1 94.81 262 VAL A C 1
ATOM 2044 O O . VAL A 1 262 ? 2.447 0.293 12.938 1 94.81 262 VAL A O 1
ATOM 2047 N N . ARG A 1 263 ? 1.702 0.531 10.867 1 93.06 263 ARG A N 1
ATOM 2048 C CA . ARG A 1 263 ? 0.346 0.119 11.211 1 93.06 263 ARG A CA 1
ATOM 2049 C C . ARG A 1 263 ? 0.319 -1.328 11.695 1 93.06 263 ARG A C 1
ATOM 2051 O O . ARG A 1 263 ? -0.518 -1.698 12.523 1 93.06 263 ARG A O 1
ATOM 2058 N N . THR A 1 264 ? 1.256 -2.121 11.188 1 91.62 264 THR A N 1
ATOM 2059 C CA . THR A 1 264 ? 1.348 -3.518 11.594 1 91.62 264 THR A CA 1
ATOM 2060 C C . THR A 1 264 ? 2.285 -3.674 12.789 1 91.62 264 THR A C 1
ATOM 2062 O O . THR A 1 264 ? 1.956 -4.363 13.758 1 91.62 264 THR A O 1
ATOM 2065 N N . ALA A 1 265 ? 3.426 -3.021 12.742 1 89.38 265 ALA A N 1
ATOM 2066 C CA . ALA A 1 265 ? 4.469 -3.152 13.758 1 89.38 265 ALA A CA 1
ATOM 2067 C C . ALA A 1 265 ? 3.977 -2.648 15.117 1 89.38 265 ALA A C 1
ATOM 2069 O O . ALA A 1 265 ? 4.473 -3.076 16.156 1 89.38 265 ALA A O 1
ATOM 2070 N N . GLY A 1 266 ? 3.047 -1.719 15.07 1 84.94 266 GLY A N 1
ATOM 2071 C CA . GLY A 1 266 ? 2.52 -1.166 16.312 1 84.94 266 GLY A CA 1
ATOM 2072 C C . GLY A 1 266 ? 1.873 -2.209 17.203 1 84.94 266 GLY A C 1
ATOM 2073 O O . GLY A 1 266 ? 1.763 -2.016 18.406 1 84.94 266 GLY A O 1
ATOM 2074 N N . PHE A 1 267 ? 1.491 -3.363 16.594 1 80.69 267 PHE A N 1
ATOM 2075 C CA . PHE A 1 267 ? 0.807 -4.414 17.344 1 80.69 267 PHE A CA 1
ATOM 2076 C C . PHE A 1 267 ? 1.811 -5.352 18 1 80.69 267 PHE A C 1
ATOM 2078 O O . PHE A 1 267 ? 1.434 -6.199 18.812 1 80.69 267 PHE A O 1
ATOM 2085 N N . ARG A 1 268 ? 3.047 -5.301 17.656 1 76.19 268 ARG A N 1
ATOM 2086 C CA . ARG A 1 268 ? 4.047 -6.277 18.078 1 76.19 268 ARG A CA 1
ATOM 2087 C C . ARG A 1 268 ? 4.027 -6.488 19.578 1 76.19 268 ARG A C 1
ATOM 2089 O O . ARG A 1 268 ? 4.109 -7.621 20.062 1 76.19 268 ARG A O 1
ATOM 2096 N N . ASN A 1 269 ? 3.938 -5.531 20.359 1 69.94 269 ASN A N 1
ATOM 2097 C CA . ASN A 1 269 ? 3.957 -5.676 21.812 1 69.94 269 ASN A CA 1
ATOM 2098 C C . ASN A 1 269 ? 2.57 -5.477 22.422 1 69.94 269 ASN A C 1
ATOM 2100 O O . ASN A 1 269 ? 2.443 -5.051 23.562 1 69.94 269 ASN A O 1
ATOM 2104 N N . SER A 1 270 ? 1.584 -5.871 21.578 1 75.19 270 SER A N 1
ATOM 2105 C CA . SER A 1 270 ? 0.21 -5.727 22.047 1 75.19 270 SER A CA 1
ATOM 2106 C C . SER A 1 270 ? -0.482 -7.078 22.156 1 75.19 270 SER A C 1
ATOM 2108 O O . SER A 1 270 ? 0.12 -8.117 21.875 1 75.19 270 SER A O 1
ATOM 2110 N N . SER A 1 271 ? -1.679 -7.066 22.719 1 75.44 271 SER A N 1
ATOM 2111 C CA . SER A 1 271 ? -2.484 -8.281 22.797 1 75.44 271 SER A CA 1
ATOM 2112 C C . SER A 1 271 ? -3.051 -8.672 21.438 1 75.44 271 SER A C 1
ATOM 2114 O O . SER A 1 271 ? -3.574 -9.773 21.281 1 75.44 271 SER A O 1
ATOM 2116 N N . PHE A 1 272 ? -2.857 -7.785 20.531 1 75.69 272 PHE A N 1
ATOM 2117 C CA . PHE A 1 272 ? -3.344 -8.086 19.188 1 75.69 272 PHE A CA 1
ATOM 2118 C C . PHE A 1 272 ? -2.371 -9 18.453 1 75.69 272 PHE A C 1
ATOM 2120 O O . PHE A 1 272 ? -1.205 -8.656 18.266 1 75.69 272 PHE A O 1
ATOM 2127 N N . GLN A 1 273 ? -2.896 -10.18 18.172 1 82.25 273 GLN A N 1
ATOM 2128 C CA . GLN A 1 273 ? -2.137 -11.133 17.375 1 82.25 273 GLN A CA 1
ATOM 2129 C C . GLN A 1 273 ? -2.99 -11.695 16.234 1 82.25 273 GLN A C 1
ATOM 2131 O O . GLN A 1 273 ? -4.215 -11.57 16.25 1 82.25 273 GLN A O 1
ATOM 2136 N N . TYR A 1 274 ? -2.291 -12.312 15.258 1 86.69 274 TYR A N 1
ATOM 2137 C CA . TYR A 1 274 ? -3.018 -12.938 14.156 1 86.69 274 TYR A CA 1
ATOM 2138 C C . TYR A 1 274 ? -4.043 -13.938 14.68 1 86.69 274 TYR A C 1
ATOM 2140 O O . TYR A 1 274 ? -3.748 -14.727 15.578 1 86.69 274 TYR A O 1
ATOM 2148 N N . PRO A 1 275 ? -5.262 -13.766 14.211 1 89.81 275 PRO A N 1
ATOM 2149 C CA . PRO A 1 275 ? -5.723 -12.969 13.07 1 89.81 275 PRO A CA 1
ATOM 2150 C C . PRO A 1 275 ? -6.332 -11.633 13.484 1 89.81 275 PRO A C 1
ATOM 2152 O O . PRO A 1 275 ? -6.762 -10.859 12.633 1 89.81 275 PRO A O 1
ATOM 2155 N N . ARG A 1 276 ? -6.332 -11.32 14.789 1 89.69 276 ARG A N 1
ATOM 2156 C CA . ARG A 1 276 ? -7.039 -10.148 15.281 1 89.69 276 ARG A CA 1
ATOM 2157 C C . ARG A 1 276 ? -6.391 -8.867 14.758 1 89.69 276 ARG A C 1
ATOM 2159 O O . ARG A 1 276 ? -7.086 -7.891 14.461 1 89.69 276 ARG A O 1
ATOM 2166 N N . ASP A 1 277 ? -5.117 -8.859 14.742 1 91.12 277 ASP A N 1
ATOM 2167 C CA . ASP A 1 277 ? -4.434 -7.664 14.258 1 91.12 277 ASP A CA 1
ATOM 2168 C C . ASP A 1 277 ? -4.703 -7.438 12.773 1 91.12 277 ASP A C 1
ATOM 2170 O O . ASP A 1 277 ? -5.008 -6.316 12.352 1 91.12 277 ASP A O 1
ATOM 2174 N N . LEU A 1 278 ? -4.691 -8.5 11.953 1 93.5 278 LEU A N 1
ATOM 2175 C CA . LEU A 1 278 ? -5.031 -8.367 10.539 1 93.5 278 LEU A CA 1
ATOM 2176 C C . LEU A 1 278 ? -6.48 -7.922 10.367 1 93.5 278 LEU A C 1
ATOM 2178 O O . LEU A 1 278 ? -6.773 -7.059 9.539 1 93.5 278 LEU A O 1
ATOM 2182 N N . GLU A 1 279 ? -7.375 -8.5 11.172 1 93.44 279 GLU A N 1
ATOM 2183 C CA . GLU A 1 279 ? -8.781 -8.109 11.125 1 93.44 279 GLU A CA 1
ATOM 2184 C C . GLU A 1 279 ? -8.961 -6.629 11.43 1 93.44 279 GLU A C 1
ATOM 2186 O O . GLU A 1 279 ? -9.742 -5.941 10.773 1 93.44 279 GLU A O 1
ATOM 2191 N N . TRP A 1 280 ? -8.234 -6.211 12.391 1 92.5 280 TRP A N 1
ATOM 2192 C CA . TRP A 1 280 ? -8.305 -4.797 12.742 1 92.5 280 TRP A CA 1
ATOM 2193 C C . TRP A 1 280 ? -7.875 -3.924 11.57 1 92.5 280 TRP A C 1
ATOM 2195 O O . TRP A 1 280 ? -8.539 -2.943 11.234 1 92.5 280 TRP A O 1
ATOM 2205 N N . LEU A 1 281 ? -6.777 -4.258 10.945 1 93.5 281 LEU A N 1
ATOM 2206 C CA . LEU A 1 281 ? -6.258 -3.498 9.82 1 93.5 281 LEU A CA 1
ATOM 2207 C C . LEU A 1 281 ? -7.273 -3.453 8.68 1 93.5 281 LEU A C 1
ATOM 2209 O O . LEU A 1 281 ? -7.492 -2.398 8.078 1 93.5 281 LEU A O 1
ATOM 2213 N N . LEU A 1 282 ? -7.875 -4.562 8.391 1 93.62 282 LEU A N 1
ATOM 2214 C CA . LEU A 1 282 ? -8.812 -4.664 7.277 1 93.62 282 LEU A CA 1
ATOM 2215 C C . LEU A 1 282 ? -10.086 -3.871 7.566 1 93.62 282 LEU A C 1
ATOM 2217 O O . LEU A 1 282 ? -10.688 -3.303 6.652 1 93.62 282 LEU A O 1
ATOM 2221 N N . HIS A 1 283 ? -10.477 -3.777 8.789 1 92.44 283 HIS A N 1
ATOM 2222 C CA . HIS A 1 283 ? -11.719 -3.104 9.148 1 92.44 283 HIS A CA 1
ATOM 2223 C C . HIS A 1 283 ? -11.477 -1.628 9.453 1 92.44 283 HIS A C 1
ATOM 2225 O O . HIS A 1 283 ? -12.422 -0.86 9.625 1 92.44 283 HIS A O 1
ATOM 2231 N N . HIS A 1 284 ? -10.258 -1.213 9.508 1 92.06 284 HIS A N 1
ATOM 2232 C CA . HIS A 1 284 ? -9.898 0.178 9.75 1 92.06 284 HIS A CA 1
ATOM 2233 C C . HIS A 1 284 ? -8.938 0.694 8.68 1 92.06 284 HIS A C 1
ATOM 2235 O O . HIS A 1 284 ? -7.801 1.062 8.984 1 92.06 284 HIS A O 1
ATOM 2241 N N . PRO A 1 285 ? -9.445 0.749 7.469 1 88.38 285 PRO A N 1
ATOM 2242 C CA . PRO A 1 285 ? -8.594 1.225 6.375 1 88.38 285 PRO A CA 1
ATOM 2243 C C . PRO A 1 285 ? -8.156 2.676 6.559 1 88.38 285 PRO A C 1
ATOM 2245 O O . PRO A 1 285 ? -8.93 3.5 7.059 1 88.38 285 PRO A O 1
ATOM 2248 N N . GLN A 1 286 ? -7.008 2.979 6.34 1 87.81 286 GLN A N 1
ATOM 2249 C CA . GLN A 1 286 ? -6.398 4.301 6.301 1 87.81 286 GLN A CA 1
ATOM 2250 C C . GLN A 1 286 ? -5.496 4.457 5.078 1 87.81 286 GLN A C 1
ATOM 2252 O O . GLN A 1 286 ? -4.539 3.699 4.91 1 87.81 286 GLN A O 1
ATOM 2257 N N . THR A 1 287 ? -5.832 5.375 4.227 1 83.81 287 THR A N 1
ATOM 2258 C CA . THR A 1 287 ? -5.121 5.516 2.959 1 83.81 287 THR A CA 1
ATOM 2259 C C . THR A 1 287 ? -4.586 6.934 2.793 1 83.81 287 THR A C 1
ATOM 2261 O O . THR A 1 287 ? -5.289 7.812 2.287 1 83.81 287 THR A O 1
ATOM 2264 N N . PRO A 1 288 ? -3.332 7.078 3.17 1 85.19 288 PRO A N 1
ATOM 2265 C CA . PRO A 1 288 ? -2.74 8.398 2.934 1 85.19 288 PRO A CA 1
ATOM 2266 C C . PRO A 1 288 ? -2.643 8.742 1.451 1 85.19 288 PRO A C 1
ATOM 2268 O O . PRO A 1 288 ? -2.502 7.852 0.611 1 85.19 288 PRO A O 1
ATOM 2271 N N . TYR A 1 289 ? -2.742 10.016 1.095 1 79.06 289 TYR A N 1
ATOM 2272 C CA . TYR A 1 289 ? -2.574 10.398 -0.302 1 79.06 289 TYR A CA 1
ATOM 2273 C C . TYR A 1 289 ? -2.064 11.828 -0.415 1 79.06 289 TYR A C 1
ATOM 2275 O O . TYR A 1 289 ? -2.053 12.57 0.571 1 79.06 289 TYR A O 1
ATOM 2283 N N . ILE A 1 290 ? -1.535 12.117 -1.512 1 79.94 290 ILE A N 1
ATOM 2284 C CA . ILE A 1 290 ? -1.043 13.438 -1.865 1 79.94 290 ILE A CA 1
ATOM 2285 C C . ILE A 1 290 ? -1.952 14.062 -2.924 1 79.94 290 ILE A C 1
ATOM 2287 O O . ILE A 1 290 ? -2.396 13.383 -3.85 1 79.94 290 ILE A O 1
ATOM 2291 N N . SER A 1 291 ? -2.365 15.258 -2.682 1 77.12 291 SER A N 1
ATOM 2292 C CA . SER A 1 291 ? -3.158 16.016 -3.652 1 77.12 291 SER A CA 1
ATOM 2293 C C . SER A 1 291 ? -2.449 17.297 -4.07 1 77.12 291 SER A C 1
ATOM 2295 O O . SER A 1 291 ? -1.896 18 -3.229 1 77.12 291 SER A O 1
ATOM 2297 N N . VAL A 1 292 ? -2.367 17.469 -5.367 1 73.38 292 VAL A N 1
ATOM 2298 C CA . VAL A 1 292 ? -1.777 18.688 -5.898 1 73.38 292 VAL A CA 1
ATOM 2299 C C . VAL A 1 292 ? -2.645 19.234 -7.035 1 73.38 292 VAL A C 1
ATOM 2301 O O . VAL A 1 292 ? -3.189 18.453 -7.828 1 73.38 292 VAL A O 1
ATOM 2304 N N . LEU A 1 293 ? -2.859 20.484 -7.043 1 62.38 293 LEU A N 1
ATOM 2305 C CA . LEU A 1 293 ? -3.67 21.094 -8.094 1 62.38 293 LEU A CA 1
ATOM 2306 C C . LEU A 1 293 ? -2.805 21.516 -9.273 1 62.38 293 LEU A C 1
ATOM 2308 O O . LEU A 1 293 ? -3.311 21.703 -10.383 1 62.38 293 LEU A O 1
ATOM 2312 N N . SER A 1 294 ? -1.521 21.688 -9 1 65.88 294 SER A N 1
ATOM 2313 C CA . SER A 1 294 ? -0.614 22.141 -10.047 1 65.88 294 SER A CA 1
ATOM 2314 C C . SER A 1 294 ? 0.574 21.203 -10.211 1 65.88 294 SER A C 1
ATOM 2316 O O . SER A 1 294 ? 0.566 20.094 -9.68 1 65.88 294 SER A O 1
ATOM 2318 N N . GLN A 1 295 ? 1.478 21.625 -11.109 1 66.69 295 GLN A N 1
ATOM 2319 C CA . GLN A 1 295 ? 2.697 20.859 -11.32 1 66.69 295 GLN A CA 1
ATOM 2320 C C . GLN A 1 295 ? 3.51 20.75 -10.031 1 66.69 295 GLN A C 1
ATOM 2322 O O . GLN A 1 295 ? 3.629 21.734 -9.289 1 66.69 295 GLN A O 1
ATOM 2327 N N . MET A 1 296 ? 3.916 19.594 -9.891 1 78.12 296 MET A N 1
ATOM 2328 C CA . MET A 1 296 ? 4.758 19.375 -8.719 1 78.12 296 MET A CA 1
ATOM 2329 C C . MET A 1 296 ? 6.07 20.141 -8.844 1 78.12 296 MET A C 1
ATOM 2331 O O . MET A 1 296 ? 6.688 20.156 -9.906 1 78.12 296 MET A O 1
ATOM 2335 N N . PRO A 1 297 ? 6.445 20.812 -7.766 1 81.12 297 PRO A N 1
ATOM 2336 C CA . PRO A 1 297 ? 7.754 21.469 -7.793 1 81.12 297 PRO A CA 1
ATOM 2337 C C . PRO A 1 297 ? 8.914 20.469 -7.801 1 81.12 297 PRO A C 1
ATOM 2339 O O . PRO A 1 297 ? 8.703 19.281 -7.566 1 81.12 297 PRO A O 1
ATOM 2342 N N . ASP A 1 298 ? 10.086 21.062 -8.141 1 82.38 298 ASP A N 1
ATOM 2343 C CA . ASP A 1 298 ? 11.281 20.234 -8.016 1 82.38 298 ASP A CA 1
ATOM 2344 C C . ASP A 1 298 ? 11.422 19.672 -6.598 1 82.38 298 ASP A C 1
ATOM 2346 O O . ASP A 1 298 ? 11.227 20.406 -5.621 1 82.38 298 ASP A O 1
ATOM 2350 N N . PHE A 1 299 ? 11.758 18.375 -6.523 1 87.12 299 PHE A N 1
ATOM 2351 C CA . PHE A 1 299 ? 11.805 17.719 -5.23 1 87.12 299 PHE A CA 1
ATOM 2352 C C . PHE A 1 299 ? 12.859 18.344 -4.336 1 87.12 299 PHE A C 1
ATOM 2354 O O . PHE A 1 299 ? 12.703 18.391 -3.113 1 87.12 299 PHE A O 1
ATOM 2361 N N . ASP A 1 300 ? 13.938 18.844 -4.922 1 86.25 300 ASP A N 1
ATOM 2362 C CA . ASP A 1 300 ? 15.047 19.422 -4.164 1 86.25 300 ASP A CA 1
ATOM 2363 C C . ASP A 1 300 ? 14.578 20.641 -3.361 1 86.25 300 ASP A C 1
ATOM 2365 O O . ASP A 1 300 ? 15.211 21.016 -2.371 1 86.25 300 ASP A O 1
ATOM 2369 N N . ARG A 1 301 ? 13.531 21.25 -3.799 1 83.38 301 ARG A N 1
ATOM 2370 C CA . ARG A 1 301 ? 12.953 22.344 -3.035 1 83.38 301 ARG A CA 1
ATOM 2371 C C . ARG A 1 301 ? 12.297 21.844 -1.753 1 83.38 301 ARG A C 1
ATOM 2373 O O . ARG A 1 301 ? 12.336 22.516 -0.722 1 83.38 301 ARG A O 1
ATOM 2380 N N . PHE A 1 302 ? 11.766 20.641 -1.851 1 87.44 302 PHE A N 1
ATOM 2381 C CA . PHE A 1 302 ? 11.086 20.031 -0.719 1 87.44 302 PHE A CA 1
ATOM 2382 C C . PHE A 1 302 ? 12.094 19.438 0.259 1 87.44 302 PHE A C 1
ATOM 2384 O O . PHE A 1 302 ? 12.086 19.766 1.447 1 87.44 302 PHE A O 1
ATOM 2391 N N . LEU A 1 303 ? 12.906 18.594 -0.235 1 88.62 303 LEU A N 1
ATOM 2392 C CA . LEU A 1 303 ? 13.984 18.031 0.568 1 88.62 303 LEU A CA 1
ATOM 2393 C C . LEU A 1 303 ? 15.328 18.234 -0.119 1 88.62 303 LEU A C 1
ATOM 2395 O O . LEU A 1 303 ? 15.578 17.672 -1.19 1 88.62 303 LEU A O 1
ATOM 2399 N N . PRO A 1 304 ? 16.156 19.031 0.501 1 83.19 304 PRO A N 1
ATOM 2400 C CA . PRO A 1 304 ? 17.484 19.203 -0.091 1 83.19 304 PRO A CA 1
ATOM 2401 C C . PRO A 1 304 ? 18.344 17.953 0.031 1 83.19 304 PRO A C 1
ATOM 2403 O O . PRO A 1 304 ? 18.125 17.125 0.917 1 83.19 304 PRO A O 1
ATOM 2406 N N . PRO A 1 305 ? 19.203 17.766 -0.98 1 75.06 305 PRO A N 1
ATOM 2407 C CA . PRO A 1 305 ? 20.109 16.625 -0.872 1 75.06 305 PRO A CA 1
ATOM 2408 C C . PRO A 1 305 ? 20.953 16.656 0.406 1 75.06 305 PRO A C 1
ATOM 2410 O O . PRO A 1 305 ? 21.25 17.734 0.922 1 75.06 305 PRO A O 1
ATOM 2413 N N . ASN A 1 306 ? 21.062 15.555 1.148 1 61.47 306 ASN A N 1
ATOM 2414 C CA . ASN A 1 306 ? 21.875 15.445 2.35 1 61.47 306 ASN A CA 1
ATOM 2415 C C . ASN A 1 306 ? 23.359 15.672 2.041 1 61.47 306 ASN A C 1
ATOM 2417 O O . ASN A 1 306 ? 23.922 15.023 1.16 1 61.47 306 ASN A O 1
ATOM 2421 N N . LYS A 1 307 ? 23.984 16.891 2.055 1 51.75 307 LYS A N 1
ATOM 2422 C CA . LYS A 1 307 ? 25.438 17.062 1.927 1 51.75 307 LYS A CA 1
ATOM 2423 C C . LYS A 1 307 ? 26.172 16.438 3.107 1 51.75 307 LYS A C 1
ATOM 2425 O O . LYS A 1 307 ? 25.703 16.516 4.246 1 51.75 307 LYS A O 1
ATOM 2430 N N . MET B 1 1 ? -10.523 -11.547 58.812 1 24.91 1 MET B N 1
ATOM 2431 C CA . MET B 1 1 ? -10.969 -12.055 57.531 1 24.91 1 MET B CA 1
ATOM 2432 C C . MET B 1 1 ? -11.086 -10.93 56.5 1 24.91 1 MET B C 1
ATOM 2434 O O . MET B 1 1 ? -12.031 -10.141 56.531 1 24.91 1 MET B O 1
ATOM 2438 N N . LEU B 1 2 ? -10 -10.32 56.062 1 30.48 2 LEU B N 1
ATOM 2439 C CA . LEU B 1 2 ? -9.953 -9.039 55.344 1 30.48 2 LEU B CA 1
ATOM 2440 C C . LEU B 1 2 ? -10.5 -9.18 53.938 1 30.48 2 LEU B C 1
ATOM 2442 O O . LEU B 1 2 ? -10.172 -10.133 53.219 1 30.48 2 LEU B O 1
ATOM 2446 N N . PRO B 1 3 ? -11.617 -8.461 53.469 1 28.81 3 PRO B N 1
ATOM 2447 C CA . PRO B 1 3 ? -12.328 -8.672 52.219 1 28.81 3 PRO B CA 1
ATOM 2448 C C . PRO B 1 3 ? -11.469 -8.375 51 1 28.81 3 PRO B C 1
ATOM 2450 O O . PRO B 1 3 ? -10.688 -7.414 51 1 28.81 3 PRO B O 1
ATOM 2453 N N . LEU B 1 4 ? -11.016 -9.43 50.219 1 28.45 4 LEU B N 1
ATOM 2454 C CA . LEU B 1 4 ? -10.133 -9.445 49.031 1 28.45 4 LEU B CA 1
ATOM 2455 C C . LEU B 1 4 ? -10.711 -8.594 47.906 1 28.45 4 LEU B C 1
ATOM 2457 O O . LEU B 1 4 ? -11.859 -8.781 47.5 1 28.45 4 LEU B O 1
ATOM 2461 N N . GLN B 1 5 ? -10.188 -7.332 47.688 1 27.55 5 GLN B N 1
ATOM 2462 C CA . GLN B 1 5 ? -10.664 -6.348 46.719 1 27.55 5 GLN B CA 1
ATOM 2463 C C . GLN B 1 5 ? -10.57 -6.891 45.312 1 27.55 5 GLN B C 1
ATOM 2465 O O . GLN B 1 5 ? -9.547 -7.457 44.906 1 27.55 5 GLN B O 1
ATOM 2470 N N . PRO B 1 6 ? -11.742 -7.102 44.531 1 28.44 6 PRO B N 1
ATOM 2471 C CA . PRO B 1 6 ? -11.859 -7.738 43.219 1 28.44 6 PRO B CA 1
ATOM 2472 C C . PRO B 1 6 ? -11 -7.059 42.156 1 28.44 6 PRO B C 1
ATOM 2474 O O . PRO B 1 6 ? -10.789 -5.844 42.188 1 28.44 6 PRO B O 1
ATOM 2477 N N . SER B 1 7 ? -9.984 -7.746 41.594 1 25.38 7 SER B N 1
ATOM 2478 C CA . SER B 1 7 ? -8.984 -7.457 40.562 1 25.38 7 SER B CA 1
ATOM 2479 C C . SER B 1 7 ? -9.648 -7.059 39.25 1 25.38 7 SER B C 1
ATOM 2481 O O . SER B 1 7 ? -10.352 -7.859 38.625 1 25.38 7 SER B O 1
ATOM 2483 N N . ARG B 1 8 ? -10.102 -5.781 39.062 1 26.53 8 ARG B N 1
ATOM 2484 C CA . ARG B 1 8 ? -10.789 -5.285 37.875 1 26.53 8 ARG B CA 1
ATOM 2485 C C . ARG B 1 8 ? -9.961 -5.543 36.594 1 26.53 8 ARG B C 1
ATOM 2487 O O . ARG B 1 8 ? -8.789 -5.176 36.531 1 26.53 8 ARG B O 1
ATOM 2494 N N . SER B 1 9 ? -10.305 -6.492 35.719 1 24.98 9 SER B N 1
ATOM 2495 C CA . SER B 1 9 ? -9.805 -6.957 34.438 1 24.98 9 SER B CA 1
ATOM 2496 C C . SER B 1 9 ? -9.664 -5.805 33.438 1 24.98 9 SER B C 1
ATOM 2498 O O . SER B 1 9 ? -10.641 -5.113 33.156 1 24.98 9 SER B O 1
ATOM 2500 N N . ILE B 1 10 ? -8.609 -5.078 33.375 1 25.14 10 ILE B N 1
ATOM 2501 C CA . ILE B 1 10 ? -8.305 -4.02 32.406 1 25.14 10 ILE B CA 1
ATOM 2502 C C . ILE B 1 10 ? -8.336 -4.582 31 1 25.14 10 ILE B C 1
ATOM 2504 O O . ILE B 1 10 ? -7.484 -5.391 30.625 1 25.14 10 ILE B O 1
ATOM 2508 N N . ALA B 1 11 ? -9.477 -4.77 30.344 1 29.38 11 ALA B N 1
ATOM 2509 C CA . ALA B 1 11 ? -9.648 -5.176 28.953 1 29.38 11 ALA B CA 1
ATOM 2510 C C . ALA B 1 11 ? -8.797 -4.32 28.016 1 29.38 11 ALA B C 1
ATOM 2512 O O . ALA B 1 11 ? -8.789 -3.09 28.125 1 29.38 11 ALA B O 1
ATOM 2513 N N . PRO B 1 12 ? -7.754 -4.832 27.266 1 31.73 12 PRO B N 1
ATOM 2514 C CA . PRO B 1 12 ? -6.77 -4.223 26.375 1 31.73 12 PRO B CA 1
ATOM 2515 C C . PRO B 1 12 ? -7.41 -3.338 25.312 1 31.73 12 PRO B C 1
ATOM 2517 O O . PRO B 1 12 ? -8.352 -3.762 24.641 1 31.73 12 PRO B O 1
ATOM 2520 N N . HIS B 1 13 ? -7.438 -2.055 25.438 1 38.44 13 HIS B N 1
ATOM 2521 C CA . HIS B 1 13 ? -8.117 -1.1 24.578 1 38.44 13 HIS B CA 1
ATOM 2522 C C . HIS B 1 13 ? -7.477 -1.053 23.188 1 38.44 13 HIS B C 1
ATOM 2524 O O . HIS B 1 13 ? -6.258 -0.92 23.078 1 38.44 13 HIS B O 1
ATOM 2530 N N . GLY B 1 14 ? -7.883 -1.652 22.156 1 36.38 14 GLY B N 1
ATOM 2531 C CA . GLY B 1 14 ? -7.484 -1.637 20.75 1 36.38 14 GLY B CA 1
ATOM 2532 C C . GLY B 1 14 ? -7.371 -0.236 20.188 1 36.38 14 GLY B C 1
ATOM 2533 O O . GLY B 1 14 ? -7.574 0.749 20.891 1 36.38 14 GLY B O 1
ATOM 2534 N N . PRO B 1 15 ? -6.758 -0.088 18.969 1 40.19 15 PRO B N 1
ATOM 2535 C CA . PRO B 1 15 ? -6.641 1.232 18.344 1 40.19 15 PRO B CA 1
ATOM 2536 C C . PRO B 1 15 ? -7.965 1.994 18.328 1 40.19 15 PRO B C 1
ATOM 2538 O O . PRO B 1 15 ? -9.031 1.382 18.234 1 40.19 15 PRO B O 1
ATOM 2541 N N . VAL B 1 16 ? -8.055 3.154 18.797 1 39.06 16 VAL B N 1
ATOM 2542 C CA . VAL B 1 16 ? -9.242 3.99 18.875 1 39.06 16 VAL B CA 1
ATOM 2543 C C . VAL B 1 16 ? -9.461 4.703 17.531 1 39.06 16 VAL B C 1
ATOM 2545 O O . VAL B 1 16 ? -8.562 5.371 17.031 1 39.06 16 VAL B O 1
ATOM 2548 N N . ALA B 1 17 ? -10.695 4.27 16.891 1 39.91 17 ALA B N 1
ATOM 2549 C CA . ALA B 1 17 ? -11.062 4.957 15.656 1 39.91 17 ALA B CA 1
ATOM 2550 C C . ALA B 1 17 ? -11.398 6.422 15.922 1 39.91 17 ALA B C 1
ATOM 2552 O O . ALA B 1 17 ? -12.078 6.738 16.906 1 39.91 17 ALA B O 1
ATOM 2553 N N . ARG B 1 18 ? -11.031 7.176 15.141 1 37.81 18 ARG B N 1
ATOM 2554 C CA . ARG B 1 18 ? -11.477 8.562 15.289 1 37.81 18 ARG B CA 1
ATOM 2555 C C . ARG B 1 18 ? -12.812 8.781 14.586 1 37.81 18 ARG B C 1
ATOM 2557 O O . ARG B 1 18 ? -13.281 9.922 14.492 1 37.81 18 ARG B O 1
ATOM 2564 N N . GLY B 1 19 ? -13.57 7.598 13.664 1 31.34 19 GLY B N 1
ATOM 2565 C CA . GLY B 1 19 ? -14.828 7.934 13.016 1 31.34 19 GLY B CA 1
ATOM 2566 C C . GLY B 1 19 ? -15.758 6.746 12.867 1 31.34 19 GLY B C 1
ATOM 2567 O O . GLY B 1 19 ? -15.344 5.598 13.023 1 31.34 19 GLY B O 1
ATOM 2568 N N . SER B 1 20 ? -17.391 6.699 12.75 1 25.84 20 SER B N 1
ATOM 2569 C CA . SER B 1 20 ? -18.453 5.699 12.844 1 25.84 20 SER B CA 1
ATOM 2570 C C . SER B 1 20 ? -18.922 5.25 11.469 1 25.84 20 SER B C 1
ATOM 2572 O O . SER B 1 20 ? -19.75 4.348 11.352 1 25.84 20 SER B O 1
ATOM 2574 N N . GLN B 1 21 ? -18.531 4.676 10.383 1 28.73 21 GLN B N 1
ATOM 2575 C CA . GLN B 1 21 ? -19.422 4.668 9.219 1 28.73 21 GLN B CA 1
ATOM 2576 C C . GLN B 1 21 ? -20.016 3.285 8.992 1 28.73 21 GLN B C 1
ATOM 2578 O O . GLN B 1 21 ? -19.312 2.279 9.023 1 28.73 21 GLN B O 1
ATOM 2583 N N . THR B 1 22 ? -21.422 3.107 9.117 1 25.75 22 THR B N 1
ATOM 2584 C CA . THR B 1 22 ? -22.188 1.888 8.906 1 25.75 22 THR B CA 1
ATOM 2585 C C . THR B 1 22 ? -22.5 1.698 7.422 1 25.75 22 THR B C 1
ATOM 2587 O O . THR B 1 22 ? -23.172 2.527 6.812 1 25.75 22 THR B O 1
ATOM 2590 N N . LEU B 1 23 ? -21.812 1.098 6.461 1 26.89 23 LEU B N 1
ATOM 2591 C CA . LEU B 1 23 ? -22.281 0.983 5.086 1 26.89 23 LEU B CA 1
ATOM 2592 C C . LEU B 1 23 ? -23.047 -0.325 4.875 1 26.89 23 LEU B C 1
ATOM 2594 O O . LEU B 1 23 ? -22.516 -1.402 5.16 1 26.89 23 LEU B O 1
ATOM 2598 N N . SER B 1 24 ? -24.344 -0.24 4.734 1 24.89 24 SER B N 1
ATOM 2599 C CA . SER B 1 24 ? -25.156 -1.418 4.477 1 24.89 24 SER B CA 1
ATOM 2600 C C . SER B 1 24 ? -25.234 -1.729 2.986 1 24.89 24 SER B C 1
ATOM 2602 O O . SER B 1 24 ? -25.672 -0.891 2.191 1 24.89 24 SER B O 1
ATOM 2604 N N . ARG B 1 25 ? -24.562 -2.588 2.342 1 31.08 25 ARG B N 1
ATOM 2605 C CA . ARG B 1 25 ? -24.688 -2.879 0.917 1 31.08 25 ARG B CA 1
ATOM 2606 C C . ARG B 1 25 ? -25.719 -3.98 0.678 1 31.08 25 ARG B C 1
ATOM 2608 O O . ARG B 1 25 ? -25.672 -5.023 1.332 1 31.08 25 ARG B O 1
ATOM 2615 N N . SER B 1 26 ? -26.75 -3.801 -0.198 1 29.33 26 SER B N 1
ATOM 2616 C CA . SER B 1 26 ? -27.828 -4.691 -0.632 1 29.33 26 SER B CA 1
ATOM 2617 C C . SER B 1 26 ? -27.344 -5.648 -1.717 1 29.33 26 SER B C 1
ATOM 2619 O O . SER B 1 26 ? -26.828 -5.215 -2.746 1 29.33 26 SER B O 1
ATOM 2621 N N . THR B 1 27 ? -27.078 -6.941 -1.526 1 32.06 27 THR B N 1
ATOM 2622 C CA . THR B 1 27 ? -26.578 -7.977 -2.426 1 32.06 27 THR B CA 1
ATOM 2623 C C . THR B 1 27 ? -27.719 -8.539 -3.279 1 32.06 27 THR B C 1
ATOM 2625 O O . THR B 1 27 ? -28.672 -9.117 -2.754 1 32.06 27 THR B O 1
ATOM 2628 N N . THR B 1 28 ? -28.078 -8.031 -4.414 1 32.41 28 THR B N 1
ATOM 2629 C CA . THR B 1 28 ? -29.031 -8.648 -5.328 1 32.41 28 THR B CA 1
ATOM 2630 C C . THR B 1 28 ? -28.438 -9.906 -5.965 1 32.41 28 THR B C 1
ATOM 2632 O O . THR B 1 28 ? -27.312 -9.883 -6.461 1 32.41 28 THR B O 1
ATOM 2635 N N . TYR B 1 29 ? -28.891 -11.109 -5.719 1 31.39 29 TYR B N 1
ATOM 2636 C CA . TYR B 1 29 ? -28.516 -12.453 -6.145 1 31.39 29 TYR B CA 1
ATOM 2637 C C . TYR B 1 29 ? -28.906 -12.695 -7.598 1 31.39 29 TYR B C 1
ATOM 2639 O O . TYR B 1 29 ? -30.094 -12.797 -7.922 1 31.39 29 TYR B O 1
ATOM 2647 N N . MET B 1 30 ? -28.422 -12.188 -8.641 1 35.66 30 MET B N 1
ATOM 2648 C CA . MET B 1 30 ? -28.719 -12.602 -10.008 1 35.66 30 MET B CA 1
ATOM 2649 C C . MET B 1 30 ? -28.266 -14.039 -10.25 1 35.66 30 MET B C 1
ATOM 2651 O O . MET B 1 30 ? -27.359 -14.523 -9.586 1 35.66 30 MET B O 1
ATOM 2655 N N . SER B 1 31 ? -29.031 -14.93 -10.984 1 38.28 31 SER B N 1
ATOM 2656 C CA . SER B 1 31 ? -28.797 -16.297 -11.438 1 38.28 31 SER B CA 1
ATOM 2657 C C . SER B 1 31 ? -27.469 -16.438 -12.164 1 38.28 31 SER B C 1
ATOM 2659 O O . SER B 1 31 ? -27.25 -15.766 -13.18 1 38.28 31 SER B O 1
ATOM 2661 N N . ILE B 1 32 ? -26.422 -16.625 -11.609 1 48.56 32 ILE B N 1
ATOM 2662 C CA . ILE B 1 32 ? -25.094 -16.75 -12.203 1 48.56 32 ILE B CA 1
ATOM 2663 C C . ILE B 1 32 ? -25.062 -17.938 -13.156 1 48.56 32 ILE B C 1
ATOM 2665 O O . ILE B 1 32 ? -25.391 -19.062 -12.766 1 48.56 32 ILE B O 1
ATOM 2669 N N . PRO B 1 33 ? -25.141 -17.828 -14.492 1 53.78 33 PRO B N 1
ATOM 2670 C CA . PRO B 1 33 ? -24.906 -18.938 -15.414 1 53.78 33 PRO B CA 1
ATOM 2671 C C . PRO B 1 33 ? -23.844 -19.906 -14.914 1 53.78 33 PRO B C 1
ATOM 2673 O O . PRO B 1 33 ? -23.031 -19.547 -14.055 1 53.78 33 PRO B O 1
ATOM 2676 N N . LYS B 1 34 ? -23.922 -21.266 -15.344 1 67.25 34 LYS B N 1
ATOM 2677 C CA . LYS B 1 34 ? -23.047 -22.359 -14.922 1 67.25 34 LYS B CA 1
ATOM 2678 C C . LYS B 1 34 ? -21.578 -21.984 -15.148 1 67.25 34 LYS B C 1
ATOM 2680 O O . LYS B 1 34 ? -21.188 -21.672 -16.266 1 67.25 34 LYS B O 1
ATOM 2685 N N . CYS B 1 35 ? -20.812 -21.516 -14.219 1 83.06 35 CYS B N 1
ATOM 2686 C CA . CYS B 1 35 ? -19.391 -21.141 -14.227 1 83.06 35 CYS B CA 1
ATOM 2687 C C . CYS B 1 35 ? -18.562 -22.172 -13.477 1 83.06 35 CYS B C 1
ATOM 2689 O O . CYS B 1 35 ? -18.719 -22.344 -12.273 1 83.06 35 CYS B O 1
ATOM 2691 N N . GLU B 1 36 ? -17.844 -23.062 -14.352 1 92.44 36 GLU B N 1
ATOM 2692 C CA . GLU B 1 36 ? -16.891 -23.969 -13.711 1 92.44 36 GLU B CA 1
ATOM 2693 C C . GLU B 1 36 ? -15.586 -23.234 -13.367 1 92.44 36 GLU B C 1
ATOM 2695 O O . GLU B 1 36 ? -15.031 -22.531 -14.211 1 92.44 36 GLU B O 1
ATOM 2700 N N . ARG B 1 37 ? -15.188 -23.469 -12.117 1 95.81 37 ARG B N 1
ATOM 2701 C CA . ARG B 1 37 ? -13.961 -22.812 -11.648 1 95.81 37 ARG B CA 1
ATOM 2702 C C . ARG B 1 37 ? -12.883 -23.844 -11.336 1 95.81 37 ARG B C 1
ATOM 2704 O O . ARG B 1 37 ? -13.109 -24.781 -10.562 1 95.81 37 ARG B O 1
ATOM 2711 N N . GLY B 1 38 ? -11.75 -23.688 -11.992 1 97.12 38 GLY B N 1
ATOM 2712 C CA . GLY B 1 38 ? -10.625 -24.578 -11.758 1 97.12 38 GLY B CA 1
ATOM 2713 C C . GLY B 1 38 ? -9.352 -23.844 -11.359 1 97.12 38 GLY B C 1
ATOM 2714 O O . GLY B 1 38 ? -9.07 -22.766 -11.867 1 97.12 38 GLY B O 1
ATOM 2715 N N . LEU B 1 39 ? -8.57 -24.438 -10.398 1 97.75 39 LEU B N 1
ATOM 2716 C CA . LEU B 1 39 ? -7.262 -23.953 -9.984 1 97.75 39 LEU B CA 1
ATOM 2717 C C . LEU B 1 39 ? -6.195 -25.031 -10.172 1 97.75 39 LEU B C 1
ATOM 2719 O O . LEU B 1 39 ? -6.363 -26.172 -9.719 1 97.75 39 LEU B O 1
ATOM 2723 N N . LEU B 1 40 ? -5.211 -24.703 -10.953 1 97.31 40 LEU B N 1
ATOM 2724 C CA . LEU B 1 40 ? -4.023 -25.547 -11.086 1 97.31 40 LEU B CA 1
ATOM 2725 C C . LEU B 1 40 ? -2.83 -24.922 -10.375 1 97.31 40 LEU B C 1
ATOM 2727 O O . LEU B 1 40 ? -2.434 -23.797 -10.688 1 97.31 40 LEU B O 1
ATOM 2731 N N . ILE B 1 41 ? -2.279 -25.609 -9.383 1 96.88 41 ILE B N 1
ATOM 2732 C CA . ILE B 1 41 ? -1.124 -25.094 -8.648 1 96.88 41 ILE B CA 1
ATOM 2733 C C . ILE B 1 41 ? 0.131 -25.859 -9.078 1 96.88 41 ILE B C 1
ATOM 2735 O O . ILE B 1 41 ? 0.192 -27.078 -8.984 1 96.88 41 ILE B O 1
ATOM 2739 N N . ILE B 1 42 ? 1.055 -25.125 -9.586 1 95 42 ILE B N 1
ATOM 2740 C CA . ILE B 1 42 ? 2.35 -25.672 -9.992 1 95 42 ILE B CA 1
ATOM 2741 C C . ILE B 1 42 ? 3.439 -25.141 -9.062 1 95 42 ILE B C 1
ATOM 2743 O O . ILE B 1 42 ? 3.66 -23.922 -8.984 1 95 42 ILE B O 1
ATOM 2747 N N . GLY B 1 43 ? 4.105 -26.016 -8.383 1 92.5 43 GLY B N 1
ATOM 2748 C CA . GLY B 1 43 ? 5.156 -25.625 -7.453 1 92.5 43 GLY B CA 1
ATOM 2749 C C . GLY B 1 43 ? 6.52 -26.188 -7.82 1 92.5 43 GLY B C 1
ATOM 2750 O O . GLY B 1 43 ? 6.641 -27.359 -8.148 1 92.5 43 GLY B O 1
ATOM 2751 N N . SER B 1 44 ? 7.48 -25.344 -7.805 1 89.44 44 SER B N 1
ATOM 2752 C CA . SER B 1 44 ? 8.875 -25.719 -8.031 1 89.44 44 SER B CA 1
ATOM 2753 C C . SER B 1 44 ? 9.75 -25.312 -6.852 1 89.44 44 SER B C 1
ATOM 2755 O O . SER B 1 44 ? 10.195 -24.156 -6.77 1 89.44 44 SER B O 1
ATOM 2757 N N . SER B 1 45 ? 10.094 -26.188 -5.984 1 86 45 SER B N 1
ATOM 2758 C CA . SER B 1 45 ? 10.812 -25.859 -4.758 1 86 45 SER B CA 1
ATOM 2759 C C . SER B 1 45 ? 12.32 -25.938 -4.965 1 86 45 SER B C 1
ATOM 2761 O O . SER B 1 45 ? 13.086 -25.344 -4.195 1 86 45 SER B O 1
ATOM 2763 N N . HIS B 1 46 ? 12.758 -26.75 -5.887 1 84.19 46 HIS B N 1
ATOM 2764 C CA . HIS B 1 46 ? 14.172 -26.969 -6.184 1 84.19 46 HIS B CA 1
ATOM 2765 C C . HIS B 1 46 ? 14.914 -27.516 -4.969 1 84.19 46 HIS B C 1
ATOM 2767 O O . HIS B 1 46 ? 16.062 -27.125 -4.711 1 84.19 46 HIS B O 1
ATOM 2773 N N . GLN B 1 47 ? 14.219 -28.266 -4.191 1 82.06 47 GLN B N 1
ATOM 2774 C CA . GLN B 1 47 ? 14.859 -28.953 -3.072 1 82.06 47 GLN B CA 1
ATOM 2775 C C . GLN B 1 47 ? 15.859 -30 -3.566 1 82.06 47 GLN B C 1
ATOM 2777 O O . GLN B 1 47 ? 16.859 -30.281 -2.895 1 82.06 47 GLN B O 1
ATOM 2782 N N . ASN B 1 48 ? 15.625 -30.562 -4.707 1 81.94 48 ASN B N 1
ATOM 2783 C CA . ASN B 1 48 ? 16.531 -31.453 -5.43 1 81.94 48 ASN B CA 1
ATOM 2784 C C . ASN B 1 48 ? 16.766 -30.969 -6.855 1 81.94 48 ASN B C 1
ATOM 2786 O O . ASN B 1 48 ? 16.297 -31.578 -7.816 1 81.94 48 ASN B O 1
ATOM 2790 N N . PRO B 1 49 ? 17.578 -29.922 -6.926 1 81.44 49 PRO B N 1
ATOM 2791 C CA . PRO B 1 49 ? 17.703 -29.25 -8.219 1 81.44 49 PRO B CA 1
ATOM 2792 C C . PRO B 1 49 ? 18.562 -30.031 -9.211 1 81.44 49 PRO B C 1
ATOM 2794 O O . PRO B 1 49 ? 19.469 -30.766 -8.797 1 81.44 49 PRO B O 1
ATOM 2797 N N . THR B 1 50 ? 18.234 -29.828 -10.477 1 85.81 50 THR B N 1
ATOM 2798 C CA . THR B 1 50 ? 19.156 -30.219 -11.531 1 85.81 50 THR B CA 1
ATOM 2799 C C . THR B 1 50 ? 20.438 -29.406 -11.461 1 85.81 50 THR B C 1
ATOM 2801 O O . THR B 1 50 ? 20.531 -28.453 -10.688 1 85.81 50 THR B O 1
ATOM 2804 N N . THR B 1 51 ? 21.375 -29.797 -12.344 1 86 51 THR B N 1
ATOM 2805 C CA . THR B 1 51 ? 22.625 -29.047 -12.383 1 86 51 THR B CA 1
ATOM 2806 C C . THR B 1 51 ? 22.391 -27.594 -12.789 1 86 51 THR B C 1
ATOM 2808 O O . THR B 1 51 ? 22.969 -26.688 -12.203 1 86 51 THR B O 1
ATOM 2811 N N . TYR B 1 52 ? 21.484 -27.422 -13.641 1 85 52 TYR B N 1
ATOM 2812 C CA . TYR B 1 52 ? 21.172 -26.078 -14.109 1 85 52 TYR B CA 1
ATOM 2813 C C . TYR B 1 52 ? 20.453 -25.281 -13.039 1 85 52 TYR B C 1
ATOM 2815 O O . TYR B 1 52 ? 20.75 -24.094 -12.836 1 85 52 TYR B O 1
ATOM 2823 N N . ALA B 1 53 ? 19.609 -25.938 -12.367 1 83.5 53 ALA B N 1
ATOM 2824 C CA . ALA B 1 53 ? 18.719 -25.25 -11.422 1 83.5 53 ALA B CA 1
ATOM 2825 C C . ALA B 1 53 ? 19.406 -25.094 -10.062 1 83.5 53 ALA B C 1
ATOM 2827 O O . ALA B 1 53 ? 18.844 -24.484 -9.148 1 83.5 53 ALA B O 1
ATOM 2828 N N . ALA B 1 54 ? 20.656 -25.547 -9.953 1 86.88 54 ALA B N 1
ATOM 2829 C CA . ALA B 1 54 ? 21.375 -25.531 -8.688 1 86.88 54 ALA B CA 1
ATOM 2830 C C . ALA B 1 54 ? 21.734 -24.094 -8.281 1 86.88 54 ALA B C 1
ATOM 2832 O O . ALA B 1 54 ? 22.031 -23.828 -7.117 1 86.88 54 ALA B O 1
ATOM 2833 N N . LYS B 1 55 ? 21.688 -23.281 -9.203 1 85.69 55 LYS B N 1
ATOM 2834 C CA . LYS B 1 55 ? 22 -21.891 -8.914 1 85.69 55 LYS B CA 1
ATOM 2835 C C . LYS B 1 55 ? 20.859 -21.203 -8.156 1 85.69 55 LYS B C 1
ATOM 2837 O O . LYS B 1 55 ? 21.047 -20.125 -7.598 1 85.69 55 LYS B O 1
ATOM 2842 N N . PHE B 1 56 ? 19.734 -21.797 -8.195 1 86.44 56 PHE B N 1
ATOM 2843 C CA . PHE B 1 56 ? 18.578 -21.266 -7.461 1 86.44 56 PHE B CA 1
ATOM 2844 C C . PHE B 1 56 ? 18.469 -21.922 -6.09 1 86.44 56 PHE B C 1
ATOM 2846 O O . PHE B 1 56 ? 18.438 -23.156 -5.984 1 86.44 56 PHE B O 1
ATOM 2853 N N . PRO B 1 57 ? 18.438 -21.125 -5.047 1 86.88 57 PRO B N 1
ATOM 2854 C CA . PRO B 1 57 ? 18.328 -21.719 -3.711 1 86.88 57 PRO B CA 1
ATOM 2855 C C . PRO B 1 57 ? 17.016 -22.469 -3.504 1 86.88 57 PRO B C 1
ATOM 2857 O O . PRO B 1 57 ? 15.984 -22.109 -4.082 1 86.88 57 PRO B O 1
ATOM 2860 N N . PRO B 1 58 ? 17.094 -23.5 -2.646 1 89.75 58 PRO B N 1
ATOM 2861 C CA . PRO B 1 58 ? 15.852 -24.234 -2.363 1 89.75 58 PRO B CA 1
ATOM 2862 C C . PRO B 1 58 ? 14.797 -23.359 -1.689 1 89.75 58 PRO B C 1
ATOM 2864 O O . PRO B 1 58 ? 15.133 -22.453 -0.915 1 89.75 58 PRO B O 1
ATOM 2867 N N . LEU B 1 59 ? 13.555 -23.625 -2.053 1 90.06 59 LEU B N 1
ATOM 2868 C CA . LEU B 1 59 ? 12.406 -22.953 -1.448 1 90.06 59 LEU B CA 1
ATOM 2869 C C . LEU B 1 59 ? 11.711 -23.875 -0.45 1 90.06 59 LEU B C 1
ATOM 2871 O O . LEU B 1 59 ? 11.547 -25.078 -0.711 1 90.06 59 LEU B O 1
ATOM 2875 N N . TRP B 1 60 ? 11.266 -23.359 0.65 1 89.75 60 TRP B N 1
ATOM 2876 C CA . TRP B 1 60 ? 10.711 -24.172 1.726 1 89.75 60 TRP B CA 1
ATOM 2877 C C . TRP B 1 60 ? 9.203 -23.969 1.833 1 89.75 60 TRP B C 1
ATOM 2879 O O . TRP B 1 60 ? 8.516 -24.75 2.504 1 89.75 60 TRP B O 1
ATOM 2889 N N . SER B 1 61 ? 8.672 -23 1.143 1 92.88 61 SER B N 1
ATOM 2890 C CA . SER B 1 61 ? 7.289 -22.594 1.347 1 92.88 61 SER B CA 1
ATOM 2891 C C . SER B 1 61 ? 6.355 -23.312 0.378 1 92.88 61 SER B C 1
ATOM 2893 O O . SER B 1 61 ? 5.137 -23.312 0.566 1 92.88 61 SER B O 1
ATOM 2895 N N . VAL B 1 62 ? 6.824 -23.969 -0.646 1 92.31 62 VAL B N 1
ATOM 2896 C CA . VAL B 1 62 ? 6.031 -24.375 -1.799 1 92.31 62 VAL B CA 1
ATOM 2897 C C . VAL B 1 62 ? 4.914 -25.312 -1.347 1 92.31 62 VAL B C 1
ATOM 2899 O O . VAL B 1 62 ? 3.754 -25.141 -1.731 1 92.31 62 VAL B O 1
ATOM 2902 N N . GLN B 1 63 ? 5.25 -26.281 -0.527 1 90.94 63 GLN B N 1
ATOM 2903 C CA . GLN B 1 63 ? 4.23 -27.219 -0.066 1 90.94 63 GLN B CA 1
ATOM 2904 C C . GLN B 1 63 ? 3.164 -26.516 0.763 1 90.94 63 GLN B C 1
ATOM 2906 O O . GLN B 1 63 ? 1.969 -26.75 0.584 1 90.94 63 GLN B O 1
ATOM 2911 N N . ASN B 1 64 ? 3.588 -25.688 1.68 1 92.94 64 ASN B N 1
ATOM 2912 C CA . ASN B 1 64 ? 2.654 -24.938 2.51 1 92.94 64 ASN B CA 1
ATOM 2913 C C . ASN B 1 64 ? 1.768 -24.031 1.668 1 92.94 64 ASN B C 1
ATOM 2915 O O . ASN B 1 64 ? 0.572 -23.891 1.935 1 92.94 64 ASN B O 1
ATOM 2919 N N . ASP B 1 65 ? 2.336 -23.391 0.668 1 94.56 65 ASP B N 1
ATOM 2920 C CA . ASP B 1 65 ? 1.581 -22.516 -0.227 1 94.56 65 ASP B CA 1
ATOM 2921 C C . ASP B 1 65 ? 0.494 -23.297 -0.964 1 94.56 65 ASP B C 1
ATOM 2923 O O . ASP B 1 65 ? -0.655 -22.859 -1.033 1 94.56 65 ASP B O 1
ATOM 2927 N N . ARG B 1 66 ? 0.905 -24.438 -1.484 1 93.81 66 ARG B N 1
ATOM 2928 C CA . ARG B 1 66 ? -0.033 -25.297 -2.207 1 93.81 66 ARG B CA 1
ATOM 2929 C C . ARG B 1 66 ? -1.213 -25.672 -1.321 1 93.81 66 ARG B C 1
ATOM 2931 O O . ARG B 1 66 ? -2.369 -25.562 -1.732 1 93.81 66 ARG B O 1
ATOM 2938 N N . ASP B 1 67 ? -0.934 -26.125 -0.151 1 94.06 67 ASP B N 1
ATOM 2939 C CA . ASP B 1 67 ? -1.973 -26.594 0.758 1 94.06 67 ASP B CA 1
ATOM 2940 C C . ASP B 1 67 ? -2.904 -25.453 1.167 1 94.06 67 ASP B C 1
ATOM 2942 O O . ASP B 1 67 ? -4.125 -25.625 1.203 1 94.06 67 ASP B O 1
ATOM 2946 N N . ARG B 1 68 ? -2.314 -24.375 1.447 1 94.5 68 ARG B N 1
ATOM 2947 C CA . ARG B 1 68 ? -3.113 -23.234 1.879 1 94.5 68 ARG B CA 1
ATOM 2948 C C . ARG B 1 68 ? -4.008 -22.734 0.75 1 94.5 68 ARG B C 1
ATOM 2950 O O . ARG B 1 68 ? -5.18 -22.438 0.97 1 94.5 68 ARG B O 1
ATOM 2957 N N . LEU B 1 69 ? -3.457 -22.625 -0.427 1 96.88 69 LEU B N 1
ATOM 2958 C CA . LEU B 1 69 ? -4.246 -22.188 -1.576 1 96.88 69 LEU B CA 1
ATOM 2959 C C . LEU B 1 69 ? -5.371 -23.188 -1.865 1 96.88 69 LEU B C 1
ATOM 2961 O O . LEU B 1 69 ? -6.496 -22.781 -2.16 1 96.88 69 LEU B O 1
ATOM 2965 N N . ARG B 1 70 ? -5.016 -24.453 -1.805 1 96 70 ARG B N 1
ATOM 2966 C CA . ARG B 1 70 ? -6.023 -25.469 -2.033 1 96 70 ARG B CA 1
ATOM 2967 C C . ARG B 1 70 ? -7.211 -25.297 -1.093 1 96 70 ARG B C 1
ATOM 2969 O O . ARG B 1 70 ? -8.359 -25.234 -1.538 1 96 70 ARG B O 1
ATOM 2976 N N . ALA B 1 71 ? -6.938 -25.156 0.155 1 95.38 71 ALA B N 1
ATOM 2977 C CA . ALA B 1 71 ? -7.996 -25 1.149 1 95.38 71 ALA B CA 1
ATOM 2978 C C . ALA B 1 71 ? -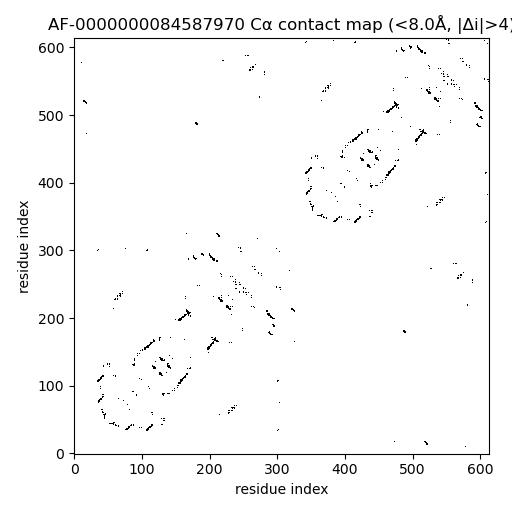8.812 -23.734 0.888 1 95.38 71 ALA B C 1
ATOM 2980 O O . ALA B 1 71 ? -10.047 -23.766 0.925 1 95.38 71 ALA B O 1
ATOM 2981 N N . ALA B 1 72 ? -8.125 -22.656 0.631 1 95.75 72 ALA B N 1
ATOM 2982 C CA . ALA B 1 72 ? -8.797 -21.375 0.426 1 95.75 72 ALA B CA 1
ATOM 2983 C C . ALA B 1 72 ? -9.727 -21.438 -0.781 1 95.75 72 ALA B C 1
ATOM 2985 O O . ALA B 1 72 ? -10.898 -21.078 -0.684 1 95.75 72 ALA B O 1
ATOM 2986 N N . PHE B 1 73 ? -9.258 -21.953 -1.878 1 96.31 73 PHE B N 1
ATOM 2987 C CA . PHE B 1 73 ? -10.023 -21.891 -3.115 1 96.31 73 PHE B CA 1
ATOM 2988 C C . PHE B 1 73 ? -11.102 -22.969 -3.129 1 96.31 73 PHE B C 1
ATOM 2990 O O . PHE B 1 73 ? -12.172 -22.781 -3.713 1 96.31 73 PHE B O 1
ATOM 2997 N N . GLN B 1 74 ? -10.852 -24.078 -2.477 1 95.56 74 GLN B N 1
ATOM 2998 C CA . GLN B 1 74 ? -11.898 -25.094 -2.346 1 95.56 74 GLN B CA 1
ATOM 2999 C C . GLN B 1 74 ? -13.086 -24.531 -1.562 1 95.56 74 GLN B C 1
ATOM 3001 O O . GLN B 1 74 ? -14.242 -24.828 -1.886 1 95.56 74 GLN B O 1
ATOM 3006 N N . SER B 1 75 ? -12.766 -23.734 -0.616 1 93 75 SER B N 1
ATOM 3007 C CA . SER B 1 75 ? -13.828 -23.125 0.171 1 93 75 SER B CA 1
ATOM 3008 C C . SER B 1 75 ? -14.656 -22.156 -0.669 1 93 75 SER B C 1
ATOM 3010 O O . SER B 1 75 ? -15.75 -21.75 -0.268 1 93 75 SER B O 1
ATOM 3012 N N . ARG B 1 76 ? -14.133 -21.812 -1.815 1 93.5 76 ARG B N 1
ATOM 3013 C CA . ARG B 1 76 ? -14.828 -20.906 -2.723 1 93.5 76 ARG B CA 1
ATOM 3014 C C . ARG B 1 76 ? -15.25 -21.625 -4 1 93.5 76 ARG B C 1
ATOM 3016 O O . ARG B 1 76 ? -15.273 -21.016 -5.078 1 93.5 76 ARG B O 1
ATOM 3023 N N . LYS B 1 77 ? -15.359 -22.953 -3.971 1 92 77 LYS B N 1
ATOM 3024 C CA . LYS B 1 77 ? -15.992 -23.797 -4.977 1 92 77 LYS B CA 1
ATOM 3025 C C . LYS B 1 77 ? -15.078 -24 -6.184 1 92 77 LYS B C 1
ATOM 3027 O O . LYS B 1 77 ? -15.555 -24.188 -7.305 1 92 77 LYS B O 1
ATOM 3032 N N . TYR B 1 78 ? -13.852 -23.844 -6 1 96 78 TYR B N 1
ATOM 3033 C CA . TYR B 1 78 ? -12.898 -24.219 -7.039 1 96 78 TYR B CA 1
ATOM 3034 C C . TYR B 1 78 ? -12.555 -25.703 -6.953 1 96 78 TYR B C 1
ATOM 3036 O O . TYR B 1 78 ? -12.406 -26.25 -5.855 1 96 78 TYR B O 1
ATOM 3044 N N . SER B 1 79 ? -12.523 -26.312 -8.109 1 96.5 79 SER B N 1
ATOM 3045 C CA . SER B 1 79 ? -11.82 -27.578 -8.203 1 96.5 79 SER B CA 1
ATOM 3046 C C . SER B 1 79 ? -10.312 -27.375 -8.297 1 96.5 79 SER B C 1
ATOM 3048 O O . SER B 1 79 ? -9.836 -26.641 -9.164 1 96.5 79 SER B O 1
ATOM 3050 N N . VAL B 1 80 ? -9.57 -27.984 -7.363 1 96.44 80 VAL B N 1
ATOM 3051 C CA . VAL B 1 80 ? -8.141 -27.656 -7.281 1 96.44 80 VAL B CA 1
ATOM 3052 C C . VAL B 1 80 ? -7.32 -28.891 -7.672 1 96.44 80 VAL B C 1
ATOM 3054 O O . VAL B 1 80 ? -7.555 -29.984 -7.168 1 96.44 80 VAL B O 1
ATOM 3057 N N . GLU B 1 81 ? -6.426 -28.672 -8.578 1 94 81 GLU B N 1
ATOM 3058 C CA . GLU B 1 81 ? -5.41 -29.656 -8.953 1 94 81 GLU B CA 1
ATOM 3059 C C . GLU B 1 81 ? -4.008 -29.141 -8.625 1 94 81 GLU B C 1
ATOM 3061 O O . GLU B 1 81 ? -3.746 -27.938 -8.695 1 94 81 GLU B O 1
ATOM 3066 N N . THR B 1 82 ? -3.156 -30.047 -8.242 1 90.94 82 THR B N 1
ATOM 3067 C CA . THR B 1 82 ? -1.778 -29.672 -7.93 1 90.94 82 THR B CA 1
ATOM 3068 C C . THR B 1 82 ? -0.797 -30.531 -8.719 1 90.94 82 THR B C 1
ATOM 3070 O O . THR B 1 82 ? -1.02 -31.734 -8.891 1 90.94 82 THR B O 1
ATOM 3073 N N . MET B 1 83 ? 0.143 -29.891 -9.281 1 87.31 83 MET B N 1
ATOM 3074 C CA . MET B 1 83 ? 1.259 -30.625 -9.875 1 87.31 83 MET B CA 1
ATOM 3075 C C . MET B 1 83 ? 2.377 -30.828 -8.859 1 87.31 83 MET B C 1
ATOM 3077 O O . MET B 1 83 ? 2.754 -29.891 -8.148 1 87.31 83 MET B O 1
ATOM 3081 N N . VAL B 1 84 ? 2.773 -32.094 -8.797 1 73.38 84 VAL B N 1
ATOM 3082 C CA . VAL B 1 84 ? 3.857 -32.406 -7.879 1 73.38 84 VAL B CA 1
ATOM 3083 C C . VAL B 1 84 ? 5.203 -32.094 -8.539 1 73.38 84 VAL B C 1
ATOM 3085 O O . VAL B 1 84 ? 5.316 -32.125 -9.766 1 73.38 84 VAL B O 1
ATOM 3088 N N . GLU B 1 85 ? 6.172 -31.797 -7.723 1 67.75 85 GLU B N 1
ATOM 3089 C CA . GLU B 1 85 ? 7.48 -31.297 -8.141 1 67.75 85 GLU B CA 1
ATOM 3090 C C . GLU B 1 85 ? 8.125 -32.25 -9.164 1 67.75 85 GLU B C 1
ATOM 3092 O O . GLU B 1 85 ? 8.727 -31.781 -10.133 1 67.75 85 GLU B O 1
ATOM 3097 N N . GLU B 1 86 ? 7.879 -33.438 -8.977 1 61.97 86 GLU B N 1
ATOM 3098 C CA . GLU B 1 86 ? 8.5 -34.438 -9.836 1 61.97 86 GLU B CA 1
ATOM 3099 C C . GLU B 1 86 ? 7.977 -34.344 -11.266 1 61.97 86 GLU B C 1
ATOM 3101 O O . GLU B 1 86 ? 8.641 -34.781 -12.211 1 61.97 86 GLU B O 1
ATOM 3106 N N . GLU B 1 87 ? 6.949 -33.75 -11.391 1 64.25 87 GLU B N 1
ATOM 3107 C CA . GLU B 1 87 ? 6.293 -33.594 -12.688 1 64.25 87 GLU B CA 1
ATOM 3108 C C . GLU B 1 87 ? 6.617 -32.219 -13.297 1 64.25 87 GLU B C 1
ATOM 3110 O O . GLU B 1 87 ? 6.016 -31.828 -14.297 1 64.25 87 GLU B O 1
ATOM 3115 N N . GLY B 1 88 ? 7.723 -31.688 -12.828 1 79.06 88 GLY B N 1
ATOM 3116 C CA . GLY B 1 88 ? 7.785 -30.234 -12.992 1 79.06 88 GLY B CA 1
ATOM 3117 C C . GLY B 1 88 ? 8.758 -29.797 -14.062 1 79.06 88 GLY B C 1
ATOM 3118 O O . GLY B 1 88 ? 9.492 -28.828 -13.883 1 79.06 88 GLY B O 1
ATOM 3119 N N . ASN B 1 89 ? 8.883 -30.609 -15.266 1 88 89 ASN B N 1
ATOM 3120 C CA . ASN B 1 89 ? 9.672 -30 -16.328 1 88 89 ASN B CA 1
ATOM 3121 C C . ASN B 1 89 ? 8.789 -29.203 -17.297 1 88 89 ASN B C 1
ATOM 3123 O O . ASN B 1 89 ? 7.566 -29.234 -17.188 1 88 89 ASN B O 1
ATOM 3127 N N . LYS B 1 90 ? 9.453 -28.531 -18.266 1 94.56 90 LYS B N 1
ATOM 3128 C CA . LYS B 1 90 ? 8.789 -27.609 -19.188 1 94.56 90 LYS B CA 1
ATOM 3129 C C . LYS B 1 90 ? 7.684 -28.312 -19.969 1 94.56 90 LYS B C 1
ATOM 3131 O O . LYS B 1 90 ? 6.543 -27.859 -20 1 94.56 90 LYS B O 1
ATOM 3136 N N . LYS B 1 91 ? 8.023 -29.453 -20.547 1 93.88 91 LYS B N 1
ATOM 3137 C CA . LYS B 1 91 ? 7.086 -30.172 -21.406 1 93.88 91 LYS B CA 1
ATOM 3138 C C . LYS B 1 91 ? 5.844 -30.594 -20.625 1 93.88 91 LYS B C 1
ATOM 3140 O O . LYS B 1 91 ? 4.719 -30.422 -21.094 1 93.88 91 LYS B O 1
ATOM 3145 N N . GLU B 1 92 ? 6.039 -31.141 -19.484 1 93.19 92 GLU B N 1
ATOM 3146 C CA . GLU B 1 92 ? 4.93 -31.625 -18.656 1 93.19 92 GLU B CA 1
ATOM 3147 C C . GLU B 1 92 ? 4.055 -30.469 -18.188 1 93.19 92 GLU B C 1
ATOM 3149 O O . GLU B 1 92 ? 2.828 -30.578 -18.172 1 93.19 92 GLU B O 1
ATOM 3154 N N . ILE B 1 93 ? 4.684 -29.391 -17.75 1 95.19 93 ILE B N 1
ATOM 3155 C CA . ILE B 1 93 ? 3.941 -28.234 -17.281 1 95.19 93 ILE B CA 1
ATOM 3156 C C . ILE B 1 93 ? 3.08 -27.672 -18.422 1 95.19 93 ILE B C 1
ATOM 3158 O O . ILE B 1 93 ? 1.88 -27.453 -18.234 1 95.19 93 ILE B O 1
ATOM 3162 N N . LEU B 1 94 ? 3.666 -27.484 -19.578 1 95.69 94 LEU B N 1
ATOM 3163 C CA . LEU B 1 94 ? 2.93 -26.906 -20.703 1 95.69 94 LEU B CA 1
ATOM 3164 C C . LEU B 1 94 ? 1.798 -27.828 -21.141 1 95.69 94 LEU B C 1
ATOM 3166 O O . LEU B 1 94 ? 0.708 -27.359 -21.484 1 95.69 94 LEU B O 1
ATOM 3170 N N . ARG B 1 95 ? 2.064 -29.078 -21.125 1 94.81 95 ARG B N 1
ATOM 3171 C CA . ARG B 1 95 ? 1.026 -30.047 -21.469 1 94.81 95 ARG B CA 1
ATOM 3172 C C . ARG B 1 95 ? -0.13 -29.984 -20.469 1 94.81 95 ARG B C 1
ATOM 3174 O O . ARG B 1 95 ? -1.296 -29.953 -20.875 1 94.81 95 ARG B O 1
ATOM 3181 N N . ARG B 1 96 ? 0.186 -29.984 -19.203 1 94.69 96 ARG B N 1
ATOM 3182 C CA . ARG B 1 96 ? -0.837 -29.953 -18.172 1 94.69 96 ARG B CA 1
ATOM 3183 C C . ARG B 1 96 ? -1.642 -28.656 -18.234 1 94.69 96 ARG B C 1
ATOM 3185 O O . ARG B 1 96 ? -2.869 -28.672 -18.109 1 94.69 96 ARG B O 1
ATOM 3192 N N . VAL B 1 97 ? -0.954 -27.578 -18.391 1 96.5 97 VAL B N 1
ATOM 3193 C CA . VAL B 1 97 ? -1.621 -26.281 -18.516 1 96.5 97 VAL B CA 1
ATOM 3194 C C . VAL B 1 97 ? -2.539 -26.297 -19.734 1 96.5 97 VAL B C 1
ATOM 3196 O O . VAL B 1 97 ? -3.693 -25.859 -19.656 1 96.5 97 VAL B O 1
ATOM 3199 N N . GLY B 1 98 ? -2.021 -26.766 -20.828 1 97 98 GLY B N 1
ATOM 3200 C CA . GLY B 1 98 ? -2.838 -26.859 -22.031 1 97 98 GLY B CA 1
ATOM 3201 C C . GLY B 1 98 ? -4.102 -27.672 -21.828 1 97 98 GLY B C 1
ATOM 3202 O O . GLY B 1 98 ? -5.195 -27.234 -22.188 1 97 98 GLY B O 1
ATOM 3203 N N . ASN B 1 99 ? -3.969 -28.875 -21.297 1 96.56 99 ASN B N 1
ATOM 3204 C CA . ASN B 1 99 ? -5.113 -29.734 -21.016 1 96.56 99 ASN B CA 1
ATOM 3205 C C . ASN B 1 99 ? -6.105 -29.078 -20.078 1 96.56 99 ASN B C 1
ATOM 3207 O O . ASN B 1 99 ? -7.316 -29.188 -20.266 1 96.56 99 ASN B O 1
ATOM 3211 N N . PHE B 1 100 ? -5.57 -28.453 -19.062 1 96.94 100 PHE B N 1
ATOM 3212 C CA . PHE B 1 100 ? -6.375 -27.766 -18.062 1 96.94 100 PHE B CA 1
ATOM 3213 C C . PHE B 1 100 ? -7.223 -26.672 -18.703 1 96.94 100 PHE B C 1
ATOM 3215 O O . PHE B 1 100 ? -8.406 -26.547 -18.406 1 96.94 100 PHE B O 1
ATOM 3222 N N . LEU B 1 101 ? -6.66 -25.922 -19.625 1 97.44 101 LEU B N 1
ATOM 3223 C CA . LEU B 1 101 ? -7.348 -24.828 -20.297 1 97.44 101 LEU B CA 1
ATOM 3224 C C . LEU B 1 101 ? -8.336 -25.359 -21.328 1 97.44 101 LEU B C 1
ATOM 3226 O O . LEU B 1 101 ? -9.438 -24.828 -21.469 1 97.44 101 LEU B O 1
ATOM 3230 N N . ALA B 1 102 ? -7.996 -26.438 -22 1 96.75 102 ALA B N 1
ATOM 3231 C CA . ALA B 1 102 ? -8.812 -27 -23.078 1 96.75 102 ALA B CA 1
ATOM 3232 C C . ALA B 1 102 ? -10.109 -27.578 -22.531 1 96.75 102 ALA B C 1
ATOM 3234 O O . ALA B 1 102 ? -11.086 -27.734 -23.266 1 96.75 102 ALA B O 1
ATOM 3235 N N . SER B 1 103 ? -10.078 -27.875 -21.312 1 95.88 103 SER B N 1
ATOM 3236 C CA . SER B 1 103 ? -11.25 -28.5 -20.703 1 95.88 103 SER B CA 1
ATOM 3237 C C . SER B 1 103 ? -12.305 -27.469 -20.344 1 95.88 103 SER B C 1
ATOM 3239 O O . SER B 1 103 ? -13.406 -27.828 -19.906 1 95.88 103 SER B O 1
ATOM 3241 N N . ALA B 1 104 ? -12.023 -26.188 -20.516 1 95.56 104 ALA B N 1
ATOM 3242 C CA . ALA B 1 104 ? -12.93 -25.109 -20.125 1 95.56 104 ALA B CA 1
ATOM 3243 C C . ALA B 1 104 ? -13.773 -24.641 -21.297 1 95.56 104 ALA B C 1
ATOM 3245 O O . ALA B 1 104 ? -13.344 -24.719 -22.453 1 95.56 104 ALA B O 1
ATOM 3246 N N . GLU B 1 105 ? -14.961 -24.141 -21.016 1 93.44 105 GLU B N 1
ATOM 3247 C CA . GLU B 1 105 ? -15.852 -23.516 -22 1 93.44 105 GLU B CA 1
ATOM 3248 C C . GLU B 1 105 ? -16.047 -22.031 -21.703 1 93.44 105 GLU B C 1
ATOM 3250 O O . GLU B 1 105 ? -15.703 -21.562 -20.609 1 93.44 105 GLU B O 1
ATOM 3255 N N . GLY B 1 106 ? -16.594 -21.359 -22.688 1 88.81 106 GLY B N 1
ATOM 3256 C CA . GLY B 1 106 ? -16.859 -19.938 -22.484 1 88.81 106 GLY B CA 1
ATOM 3257 C C . GLY B 1 106 ? -17.625 -19.672 -21.203 1 88.81 106 GLY B C 1
ATOM 3258 O O . GLY B 1 106 ? -18.625 -20.344 -20.906 1 88.81 106 GLY B O 1
ATOM 3259 N N . GLY B 1 107 ? -17.031 -18.703 -20.438 1 88.69 107 GLY B N 1
ATOM 3260 C CA . GLY B 1 107 ? -17.672 -18.375 -19.172 1 88.69 107 GLY B CA 1
ATOM 3261 C C . GLY B 1 107 ? -17 -19.016 -17.984 1 88.69 107 GLY B C 1
ATOM 3262 O O . GLY B 1 107 ? -17.219 -18.594 -16.844 1 88.69 107 GLY B O 1
ATOM 3263 N N . ASP B 1 108 ? -16.156 -20.062 -18.219 1 93.62 108 ASP B N 1
ATOM 3264 C CA . ASP B 1 108 ? -15.414 -20.719 -17.141 1 93.62 108 ASP B CA 1
ATOM 3265 C C . ASP B 1 108 ? -14.195 -19.891 -16.734 1 93.62 108 ASP B C 1
ATOM 3267 O O . ASP B 1 108 ? -13.766 -19 -17.484 1 93.62 108 ASP B O 1
ATOM 3271 N N . ILE B 1 109 ? -13.734 -20.219 -15.516 1 94.94 109 ILE B N 1
ATOM 3272 C CA . ILE B 1 109 ? -12.492 -19.609 -15.055 1 94.94 109 ILE B CA 1
ATOM 3273 C C . ILE B 1 109 ? -11.453 -20.703 -14.781 1 94.94 109 ILE B C 1
ATOM 3275 O O . ILE B 1 109 ? -11.773 -21.75 -14.211 1 94.94 109 ILE B O 1
ATOM 3279 N N . ARG B 1 110 ? -10.336 -20.469 -15.297 1 96.56 110 ARG B N 1
ATOM 3280 C CA . ARG B 1 110 ? -9.156 -21.297 -15.023 1 96.56 110 ARG B CA 1
ATOM 3281 C C . ARG B 1 110 ? -8.031 -20.453 -14.438 1 96.56 110 ARG B C 1
ATOM 3283 O O . ARG B 1 110 ? -7.508 -19.547 -15.102 1 96.56 110 ARG B O 1
ATOM 3290 N N . MET B 1 111 ? -7.73 -20.797 -13.188 1 96.88 111 MET B N 1
ATOM 3291 C CA . MET B 1 111 ? -6.617 -20.125 -12.516 1 96.88 111 MET B CA 1
ATOM 3292 C C . MET B 1 111 ? -5.406 -21.047 -12.422 1 96.88 111 MET B C 1
ATOM 3294 O O . MET B 1 111 ? -5.543 -22.234 -12.117 1 96.88 111 MET B O 1
ATOM 3298 N N . ILE B 1 112 ? -4.273 -20.453 -12.781 1 97.31 112 ILE B N 1
ATOM 3299 C CA . ILE B 1 112 ? -3.02 -21.203 -12.703 1 97.31 112 ILE B CA 1
ATOM 3300 C C . ILE B 1 112 ? -2.029 -20.453 -11.82 1 97.31 112 ILE B C 1
ATOM 3302 O O . ILE B 1 112 ? -1.734 -19.281 -12.062 1 97.31 112 ILE B O 1
ATOM 3306 N N . VAL B 1 113 ? -1.573 -21.094 -10.797 1 97 113 VAL B N 1
ATOM 3307 C CA . VAL B 1 113 ? -0.563 -20.516 -9.914 1 97 113 VAL B CA 1
ATOM 3308 C C . VAL B 1 113 ? 0.776 -21.219 -10.133 1 97 113 VAL B C 1
ATOM 3310 O O . VAL B 1 113 ? 0.859 -22.453 -10.078 1 97 113 VAL B O 1
ATOM 3313 N N . PHE B 1 114 ? 1.731 -20.453 -10.445 1 95.25 114 PHE B N 1
ATOM 3314 C CA . PHE B 1 114 ? 3.104 -20.938 -10.422 1 95.25 114 PHE B CA 1
ATOM 3315 C C . PHE B 1 114 ? 3.881 -20.328 -9.266 1 95.25 114 PHE B C 1
ATOM 3317 O O . PHE B 1 114 ? 3.982 -19.109 -9.156 1 95.25 114 PHE B O 1
ATOM 3324 N N . THR B 1 115 ? 4.355 -21.125 -8.367 1 94.75 115 THR B N 1
ATOM 3325 C CA . THR B 1 115 ? 5.207 -20.688 -7.27 1 94.75 115 THR B CA 1
ATOM 3326 C C . THR B 1 115 ? 6.594 -21.312 -7.379 1 94.75 115 THR B C 1
ATOM 3328 O O . THR B 1 115 ? 6.727 -22.531 -7.473 1 94.75 115 THR B O 1
ATOM 3331 N N . GLY B 1 116 ? 7.574 -20.531 -7.48 1 93.25 116 GLY B N 1
ATOM 3332 C CA . GLY B 1 116 ? 8.945 -20.953 -7.691 1 93.25 116 GLY B CA 1
ATOM 3333 C C . GLY B 1 116 ? 9.883 -19.812 -8.039 1 93.25 116 GLY B C 1
ATOM 3334 O O . GLY B 1 116 ? 9.781 -18.734 -7.473 1 93.25 116 GLY B O 1
ATOM 3335 N N . HIS B 1 117 ? 10.789 -20.125 -8.938 1 91.56 117 HIS B N 1
ATOM 3336 C CA . HIS B 1 117 ? 11.766 -19.125 -9.344 1 91.56 117 HIS B CA 1
ATOM 3337 C C . HIS B 1 117 ? 11.414 -18.531 -10.711 1 91.56 117 HIS B C 1
ATOM 3339 O O . HIS B 1 117 ? 10.844 -19.219 -11.555 1 91.56 117 HIS B O 1
ATOM 3345 N N . GLY B 1 118 ? 11.641 -17.344 -10.859 1 92 118 GLY B N 1
ATOM 3346 C CA . GLY B 1 118 ? 11.656 -16.625 -12.125 1 92 118 GLY B CA 1
ATOM 3347 C C . GLY B 1 118 ? 12.961 -15.898 -12.391 1 92 118 GLY B C 1
ATOM 3348 O O . GLY B 1 118 ? 13.672 -15.531 -11.445 1 92 118 GLY B O 1
ATOM 3349 N N . ASP B 1 119 ? 13.281 -15.758 -13.625 1 88.06 119 ASP B N 1
ATOM 3350 C CA . ASP B 1 119 ? 14.523 -15.094 -13.992 1 88.06 119 ASP B CA 1
ATOM 3351 C C . ASP B 1 119 ? 14.414 -14.438 -15.367 1 88.06 119 ASP B C 1
ATOM 3353 O O . ASP B 1 119 ? 13.414 -14.609 -16.062 1 88.06 119 ASP B O 1
ATOM 3357 N N . ARG B 1 120 ? 15.367 -13.617 -15.594 1 87.88 120 ARG B N 1
ATOM 3358 C CA . ARG B 1 120 ? 15.547 -13.062 -16.938 1 87.88 120 ARG B CA 1
ATOM 3359 C C . ARG B 1 120 ? 16.594 -13.844 -17.703 1 87.88 120 ARG B C 1
ATOM 3361 O O . ARG B 1 120 ? 17.734 -13.977 -17.266 1 87.88 120 ARG B O 1
ATOM 3368 N N . ILE B 1 121 ? 16.125 -14.32 -18.844 1 85.38 121 ILE B N 1
ATOM 3369 C CA . ILE B 1 121 ? 17.016 -15.219 -19.562 1 85.38 121 ILE B CA 1
ATOM 3370 C C . ILE B 1 121 ? 17.281 -14.664 -20.953 1 85.38 121 ILE B C 1
ATOM 3372 O O . ILE B 1 121 ? 16.5 -13.859 -21.469 1 85.38 121 ILE B O 1
ATOM 3376 N N . GLY B 1 122 ? 18.422 -15.148 -21.562 1 82.81 122 GLY B N 1
ATOM 3377 C CA . GLY B 1 122 ? 18.781 -14.812 -22.922 1 82.81 122 GLY B CA 1
ATOM 3378 C C . GLY B 1 122 ? 19.359 -13.414 -23.062 1 82.81 122 GLY B C 1
ATOM 3379 O O . GLY B 1 122 ? 19.453 -12.68 -22.078 1 82.81 122 GLY B O 1
ATOM 3380 N N . THR B 1 123 ? 19.672 -13.078 -24.234 1 81.06 123 THR B N 1
ATOM 3381 C CA . THR B 1 123 ? 20.297 -11.797 -24.547 1 81.06 123 THR B CA 1
ATOM 3382 C C . THR B 1 123 ? 19.281 -10.664 -24.391 1 81.06 123 THR B C 1
ATOM 3384 O O . THR B 1 123 ? 19.641 -9.555 -23.984 1 81.06 123 THR B O 1
ATOM 3387 N N . ASP B 1 124 ? 18 -11.039 -24.656 1 80.06 124 ASP B N 1
ATOM 3388 C CA . ASP B 1 124 ? 16.953 -10.023 -24.609 1 80.06 124 ASP B CA 1
ATOM 3389 C C . ASP B 1 124 ? 16.344 -9.914 -23.219 1 80.06 124 ASP B C 1
ATOM 3391 O O . ASP B 1 124 ? 15.43 -9.117 -23 1 80.06 124 ASP B O 1
ATOM 3395 N N . GLN B 1 125 ? 16.797 -10.727 -22.297 1 82.38 125 GLN B N 1
ATOM 3396 C CA . GLN B 1 125 ? 16.406 -10.672 -20.891 1 82.38 125 GLN B CA 1
ATOM 3397 C C . GLN B 1 125 ? 14.898 -10.844 -20.719 1 82.38 125 GLN B C 1
ATOM 3399 O O . GLN B 1 125 ? 14.258 -10.055 -20.031 1 82.38 125 GLN B O 1
ATOM 3404 N N . HIS B 1 126 ? 14.406 -11.859 -21.328 1 85.69 126 HIS B N 1
ATOM 3405 C CA . HIS B 1 126 ? 12.984 -12.172 -21.203 1 85.69 126 HIS B CA 1
ATOM 3406 C C . HIS B 1 126 ? 12.672 -12.852 -19.875 1 85.69 126 HIS B C 1
ATOM 3408 O O . HIS B 1 126 ? 13.461 -13.672 -19.406 1 85.69 126 HIS B O 1
ATOM 3414 N N . PHE B 1 127 ? 11.547 -12.5 -19.375 1 89.75 127 PHE B N 1
ATOM 3415 C CA . PHE B 1 127 ? 11.078 -13.164 -18.156 1 89.75 127 PHE B CA 1
ATOM 3416 C C . PHE B 1 127 ? 10.742 -14.625 -18.438 1 89.75 127 PHE B C 1
ATOM 3418 O O . PHE B 1 127 ? 10.133 -14.938 -19.469 1 89.75 127 PHE B O 1
ATOM 3425 N N . ALA B 1 128 ? 11.203 -15.523 -17.547 1 92.94 128 ALA B N 1
ATOM 3426 C CA . ALA B 1 128 ? 10.883 -16.953 -17.641 1 92.94 128 ALA B CA 1
ATOM 3427 C C . ALA B 1 128 ? 10.727 -17.562 -16.25 1 92.94 128 ALA B C 1
ATOM 3429 O O . ALA B 1 128 ? 11.438 -17.172 -15.312 1 92.94 128 ALA B O 1
ATOM 3430 N N . ILE B 1 129 ? 9.758 -18.469 -16.172 1 93.88 129 ILE B N 1
ATOM 3431 C CA . ILE B 1 129 ? 9.664 -19.266 -14.945 1 93.88 129 ILE B CA 1
ATOM 3432 C C . ILE B 1 129 ? 10.562 -20.484 -15.047 1 93.88 129 ILE B C 1
ATOM 3434 O O . ILE B 1 129 ? 10.828 -20.984 -16.141 1 93.88 129 ILE B O 1
ATOM 3438 N N . ILE B 1 130 ? 11.047 -21.016 -13.875 1 92.56 130 ILE B N 1
ATOM 3439 C CA . ILE B 1 130 ? 12.047 -22.078 -13.828 1 92.56 130 ILE B CA 1
ATOM 3440 C C . ILE B 1 130 ? 11.414 -23.359 -13.266 1 92.56 130 ILE B C 1
ATOM 3442 O O . ILE B 1 130 ? 11.344 -23.531 -12.047 1 92.56 130 ILE B O 1
ATOM 3446 N N . PRO B 1 131 ? 11.062 -24.234 -14.156 1 92.69 131 PRO B N 1
ATOM 3447 C CA . PRO B 1 131 ? 10.539 -25.516 -13.672 1 92.69 131 PRO B CA 1
ATOM 3448 C C . PRO B 1 131 ? 11.57 -26.297 -12.867 1 92.69 131 PRO B C 1
ATOM 3450 O O . PRO B 1 131 ? 12.773 -26.125 -13.062 1 92.69 131 PRO B O 1
ATOM 3453 N N . SER B 1 132 ? 11.102 -27.156 -11.984 1 87 132 SER B N 1
ATOM 3454 C CA . SER B 1 132 ? 11.992 -27.953 -11.141 1 87 132 SER B CA 1
ATOM 3455 C C . SER B 1 132 ? 12.898 -28.844 -11.977 1 87 132 SER B C 1
ATOM 3457 O O . SER B 1 132 ? 14.047 -29.094 -11.609 1 87 132 SER B O 1
ATOM 3459 N N . GLY B 1 133 ? 12.445 -29.328 -13.102 1 86.69 133 GLY B N 1
ATOM 3460 C CA . GLY B 1 133 ? 13.211 -30.234 -13.938 1 86.69 133 GLY B CA 1
ATOM 3461 C C . GLY B 1 133 ? 13.992 -29.531 -15.023 1 86.69 133 GLY B C 1
ATOM 3462 O O . GLY B 1 133 ? 14.336 -30.141 -16.047 1 86.69 133 GLY B O 1
ATOM 3463 N N . CYS B 1 134 ? 14.203 -28.297 -14.805 1 88.31 134 CYS B N 1
ATOM 3464 C CA . CYS B 1 134 ? 14.922 -27.516 -15.797 1 88.31 134 CYS B CA 1
ATOM 3465 C C . CYS B 1 134 ? 16.391 -27.922 -15.852 1 88.31 134 CYS B C 1
ATOM 3467 O O . CYS B 1 134 ? 17.094 -27.875 -14.844 1 88.31 134 CYS B O 1
ATOM 3469 N N . SER B 1 135 ? 16.875 -28.344 -17.094 1 88.94 135 SER B N 1
ATOM 3470 C CA . SER B 1 135 ? 18.25 -28.781 -17.25 1 88.94 135 SER B CA 1
ATOM 3471 C C . SER B 1 135 ? 19.078 -27.781 -18.047 1 88.94 135 SER B C 1
ATOM 3473 O O . SER B 1 135 ? 20.297 -27.875 -18.109 1 88.94 135 SER B O 1
ATOM 3475 N N . SER B 1 136 ? 18.406 -26.891 -18.656 1 91.69 136 SER B N 1
ATOM 3476 C CA . SER B 1 136 ? 19.062 -25.828 -19.422 1 91.69 136 SER B CA 1
ATOM 3477 C C . SER B 1 136 ? 18.141 -24.609 -19.562 1 91.69 136 SER B C 1
ATOM 3479 O O . SER B 1 136 ? 16.984 -24.656 -19.172 1 91.69 136 SER B O 1
ATOM 3481 N N . GLU B 1 137 ? 18.609 -23.609 -20.125 1 90.88 137 GLU B N 1
ATOM 3482 C CA . GLU B 1 137 ? 17.828 -22.391 -20.359 1 90.88 137 GLU B CA 1
ATOM 3483 C C . GLU B 1 137 ? 16.641 -22.672 -21.266 1 90.88 137 GLU B C 1
ATOM 3485 O O . GLU B 1 137 ? 15.57 -22.078 -21.109 1 90.88 137 GLU B O 1
ATOM 3490 N N . ASP B 1 138 ? 16.859 -23.609 -22.188 1 91.19 138 ASP B N 1
ATOM 3491 C CA . ASP B 1 138 ? 15.805 -23.953 -23.141 1 91.19 138 ASP B CA 1
ATOM 3492 C C . ASP B 1 138 ? 14.633 -24.641 -22.438 1 91.19 138 ASP B C 1
ATOM 3494 O O . ASP B 1 138 ? 13.539 -24.734 -23 1 91.19 138 ASP B O 1
ATOM 3498 N N . ASP B 1 139 ? 14.906 -25.109 -21.234 1 93.31 139 ASP B N 1
ATOM 3499 C CA . ASP B 1 139 ? 13.883 -25.828 -20.484 1 93.31 139 ASP B CA 1
ATOM 3500 C C . ASP B 1 139 ? 13.102 -24.891 -19.578 1 93.31 139 ASP B C 1
ATOM 3502 O O . ASP B 1 139 ? 12.25 -25.328 -18.797 1 93.31 139 ASP B O 1
ATOM 3506 N N . THR B 1 140 ? 13.383 -23.594 -19.641 1 93.81 140 THR B N 1
ATOM 3507 C CA . THR B 1 140 ? 12.578 -22.594 -18.953 1 93.81 140 THR B CA 1
ATOM 3508 C C . THR B 1 140 ? 11.312 -22.281 -19.734 1 93.81 140 THR B C 1
ATOM 3510 O O . THR B 1 140 ? 11.156 -22.703 -20.875 1 93.81 140 THR B O 1
ATOM 3513 N N . ILE B 1 141 ? 10.359 -21.688 -19.125 1 94.5 141 ILE B N 1
ATOM 3514 C CA . ILE B 1 141 ? 9.125 -21.297 -19.797 1 94.5 141 ILE B CA 1
ATOM 3515 C C . ILE B 1 141 ? 9.023 -19.781 -19.844 1 94.5 141 ILE B C 1
ATOM 3517 O O . ILE B 1 141 ? 8.805 -19.141 -18.797 1 94.5 141 ILE B O 1
ATOM 3521 N N . THR B 1 142 ? 9.117 -19.203 -20.984 1 91.38 142 THR B N 1
ATOM 3522 C CA . THR B 1 142 ? 9.086 -17.75 -21.156 1 91.38 142 THR B CA 1
ATOM 3523 C C . THR B 1 142 ? 7.656 -17.234 -21.094 1 91.38 142 THR B C 1
ATOM 3525 O O . THR B 1 142 ? 6.703 -17.984 -21.266 1 91.38 142 THR B O 1
ATOM 3528 N N . SER B 1 143 ? 7.574 -15.914 -20.859 1 90.19 143 SER B N 1
ATOM 3529 C CA . SER B 1 143 ? 6.258 -15.281 -20.875 1 90.19 143 SER B CA 1
ATOM 3530 C C . SER B 1 143 ? 5.57 -15.461 -22.219 1 90.19 143 SER B C 1
ATOM 3532 O O . SER B 1 143 ? 4.352 -15.633 -22.281 1 90.19 143 SER B O 1
ATOM 3534 N N . ALA B 1 144 ? 6.336 -15.422 -23.266 1 87.12 144 ALA B N 1
ATOM 3535 C CA . ALA B 1 144 ? 5.785 -15.609 -24.609 1 87.12 144 ALA B CA 1
ATOM 3536 C C . ALA B 1 144 ? 5.207 -17.016 -24.766 1 87.12 144 ALA B C 1
ATOM 3538 O O . ALA B 1 144 ? 4.129 -17.188 -25.344 1 87.12 144 ALA B O 1
ATOM 3539 N N . GLU B 1 145 ? 5.914 -18 -24.312 1 91.5 145 GLU B N 1
ATOM 3540 C CA . GLU B 1 145 ? 5.438 -19.375 -24.391 1 91.5 145 GLU B CA 1
ATOM 3541 C C . GLU B 1 145 ? 4.176 -19.562 -23.547 1 91.5 145 GLU B C 1
ATOM 3543 O O . GLU B 1 145 ? 3.246 -20.25 -23.953 1 91.5 145 GLU B O 1
ATOM 3548 N N . TRP B 1 146 ? 4.195 -18.922 -22.375 1 92.75 146 TRP B N 1
ATOM 3549 C CA . TRP B 1 146 ? 3.023 -18.984 -21.5 1 92.75 146 TRP B CA 1
ATOM 3550 C C . TRP B 1 146 ? 1.804 -18.375 -22.188 1 92.75 146 TRP B C 1
ATOM 3552 O O . TRP B 1 146 ? 0.728 -18.984 -22.203 1 92.75 146 TRP B O 1
ATOM 3562 N N . GLN B 1 147 ? 1.982 -17.266 -22.781 1 88.25 147 GLN B N 1
ATOM 3563 C CA . GLN B 1 147 ? 0.894 -16.594 -23.5 1 88.25 147 GLN B CA 1
ATOM 3564 C C . GLN B 1 147 ? 0.397 -17.438 -24.656 1 88.25 147 GLN B C 1
ATOM 3566 O O . GLN B 1 147 ? -0.81 -17.547 -24.891 1 88.25 147 GLN B O 1
ATOM 3571 N N . SER B 1 148 ? 1.301 -18.031 -25.359 1 91.12 148 SER B N 1
ATOM 3572 C CA . SER B 1 148 ? 0.947 -18.859 -26.516 1 91.12 148 SER B CA 1
ATOM 3573 C C . SER B 1 148 ? 0.082 -20.047 -26.094 1 91.12 148 SER B C 1
ATOM 3575 O O . SER B 1 148 ? -0.904 -20.359 -26.75 1 91.12 148 SER B O 1
ATOM 3577 N N . ILE B 1 149 ? 0.475 -20.672 -24.984 1 94.5 149 ILE B N 1
ATOM 3578 C CA . ILE B 1 149 ? -0.276 -21.844 -24.547 1 94.5 149 ILE B CA 1
ATOM 3579 C C . ILE B 1 149 ? -1.685 -21.422 -24.125 1 94.5 149 ILE B C 1
ATOM 3581 O O . ILE B 1 149 ? -2.645 -22.172 -24.328 1 94.5 149 ILE B O 1
ATOM 3585 N N . VAL B 1 150 ? -1.862 -20.25 -23.547 1 92.69 150 VAL B N 1
ATOM 3586 C CA . VAL B 1 150 ? -3.17 -19.75 -23.125 1 92.69 150 VAL B CA 1
ATOM 3587 C C . VAL B 1 150 ? -4.035 -19.484 -24.359 1 92.69 150 VAL B C 1
ATOM 3589 O O . VAL B 1 150 ? -5.168 -19.969 -24.438 1 92.69 150 VAL B O 1
ATOM 3592 N N . ILE B 1 151 ? -3.486 -18.859 -25.328 1 89.69 151 ILE B N 1
ATOM 3593 C CA . ILE B 1 151 ? -4.223 -18.453 -26.531 1 89.69 151 ILE B CA 1
ATOM 3594 C C . ILE B 1 151 ? -4.59 -19.703 -27.344 1 89.69 151 ILE B C 1
ATOM 3596 O O . ILE B 1 151 ? -5.688 -19.781 -27.906 1 89.69 151 ILE B O 1
ATOM 3600 N N . GLU B 1 152 ? -3.75 -20.609 -27.359 1 93.69 152 GLU B N 1
ATOM 3601 C CA . GLU B 1 152 ? -3.926 -21.797 -28.203 1 93.69 152 GLU B CA 1
ATOM 3602 C C . GLU B 1 152 ? -4.945 -22.75 -27.609 1 93.69 152 GLU B C 1
ATOM 3604 O O . GLU B 1 152 ? -5.613 -23.5 -28.328 1 93.69 152 GLU B O 1
ATOM 3609 N N . ASN B 1 153 ? -5.09 -22.703 -26.297 1 96.19 153 ASN B N 1
ATOM 3610 C CA . ASN B 1 153 ? -5.836 -23.797 -25.688 1 96.19 153 ASN B CA 1
ATOM 3611 C C . ASN B 1 153 ? -7.105 -23.297 -25 1 96.19 153 ASN B C 1
ATOM 3613 O O . ASN B 1 153 ? -8.047 -24.062 -24.797 1 96.19 153 ASN B O 1
ATOM 3617 N N . ALA B 1 154 ? -7.117 -22.078 -24.562 1 94.5 154 ALA B N 1
ATOM 3618 C CA . ALA B 1 154 ? -8.312 -21.562 -23.906 1 94.5 154 ALA B CA 1
ATOM 3619 C C . ALA B 1 154 ? -9.328 -21.062 -24.938 1 94.5 154 ALA B C 1
ATOM 3621 O O . ALA B 1 154 ? -8.984 -20.297 -25.844 1 94.5 154 ALA B O 1
ATOM 3622 N N . ALA B 1 155 ? -10.57 -21.484 -24.828 1 92.81 155 ALA B N 1
ATOM 3623 C CA . ALA B 1 155 ? -11.641 -21.078 -25.734 1 92.81 155 ALA B CA 1
ATOM 3624 C C . ALA B 1 155 ? -12.031 -19.625 -25.516 1 92.81 155 ALA B C 1
ATOM 3626 O O . ALA B 1 155 ? -11.719 -19.047 -24.484 1 92.81 155 ALA B O 1
ATOM 3627 N N . ALA B 1 156 ? -12.688 -19.125 -26.5 1 89.5 156 ALA B N 1
ATOM 3628 C CA . ALA B 1 156 ? -13.219 -17.766 -26.391 1 89.5 156 ALA B CA 1
ATOM 3629 C C . ALA B 1 156 ? -14.148 -17.641 -25.188 1 89.5 156 ALA B C 1
ATOM 3631 O O . ALA B 1 156 ? -14.969 -18.516 -24.922 1 89.5 156 ALA B O 1
ATOM 3632 N N . GLY B 1 157 ? -13.875 -16.609 -24.438 1 88.5 157 GLY B N 1
ATOM 3633 C CA . GLY B 1 157 ? -14.758 -16.328 -23.312 1 88.5 157 GLY B CA 1
ATOM 3634 C C . GLY B 1 157 ? -14.281 -16.953 -22.016 1 88.5 157 GLY B C 1
ATOM 3635 O O . GLY B 1 157 ? -14.812 -16.656 -20.953 1 88.5 157 GLY B O 1
ATOM 3636 N N . VAL B 1 158 ? -13.289 -17.859 -22.125 1 92.31 158 VAL B N 1
ATOM 3637 C CA . VAL B 1 158 ? -12.695 -18.406 -20.906 1 92.31 158 VAL B CA 1
ATOM 3638 C C . VAL B 1 158 ? -11.852 -17.328 -20.219 1 92.31 158 VAL B C 1
ATOM 3640 O O . VAL B 1 158 ? -11.109 -16.609 -20.891 1 92.31 158 VAL B O 1
ATOM 3643 N N . VAL B 1 159 ? -12.047 -17.203 -18.891 1 91.44 159 VAL B N 1
ATOM 3644 C CA . VAL B 1 159 ? -11.188 -16.312 -18.109 1 91.44 159 VAL B CA 1
ATOM 3645 C C . VAL B 1 159 ? -10.008 -17.094 -17.547 1 91.44 159 VAL B C 1
ATOM 3647 O O . VAL B 1 159 ? -10.188 -18.031 -16.766 1 91.44 159 VAL B O 1
ATOM 3650 N N . VAL B 1 160 ? -8.836 -16.688 -17.984 1 93.38 160 VAL B N 1
ATOM 3651 C CA . VAL B 1 160 ? -7.613 -17.312 -17.5 1 93.38 160 VAL B CA 1
ATOM 3652 C C . VAL B 1 160 ? -6.887 -16.359 -16.562 1 93.38 160 VAL B C 1
ATOM 3654 O O . VAL B 1 160 ? -6.582 -15.227 -16.938 1 93.38 160 VAL B O 1
ATOM 3657 N N . VAL B 1 161 ? -6.672 -16.812 -15.32 1 93.38 161 VAL B N 1
ATOM 3658 C CA . VAL B 1 161 ? -5.902 -16.047 -14.359 1 93.38 161 VAL B CA 1
ATOM 3659 C C . VAL B 1 161 ? -4.566 -16.734 -14.086 1 93.38 161 VAL B C 1
ATOM 3661 O O . VAL B 1 161 ? -4.523 -17.812 -13.5 1 93.38 161 VAL B O 1
ATOM 3664 N N . SER B 1 162 ? -3.537 -16.078 -14.508 1 94.19 162 SER B N 1
ATOM 3665 C CA . SER B 1 162 ? -2.201 -16.578 -14.219 1 94.19 162 SER B CA 1
ATOM 3666 C C . SER B 1 162 ? -1.585 -15.859 -13.023 1 94.19 162 SER B C 1
ATOM 3668 O O . SER B 1 162 ? -1.533 -14.625 -13 1 94.19 162 SER B O 1
ATOM 3670 N N . VAL B 1 163 ? -1.195 -16.609 -12.047 1 95.31 163 VAL B N 1
ATOM 3671 C CA . VAL B 1 163 ? -0.531 -16.047 -10.867 1 95.31 163 VAL B CA 1
ATOM 3672 C C . VAL B 1 163 ? 0.931 -16.5 -10.844 1 95.31 163 VAL B C 1
ATOM 3674 O O . VAL B 1 163 ? 1.226 -17.688 -10.82 1 95.31 163 VAL B O 1
ATOM 3677 N N . PHE B 1 164 ? 1.785 -15.523 -10.828 1 94.31 164 PHE B N 1
ATOM 3678 C CA . PHE B 1 164 ? 3.211 -15.82 -10.75 1 94.31 164 PHE B CA 1
ATOM 3679 C C . PHE B 1 164 ? 3.789 -15.328 -9.422 1 94.31 164 PHE B C 1
ATOM 3681 O O . PHE B 1 164 ? 3.889 -14.125 -9.188 1 94.31 164 PHE B O 1
ATOM 3688 N N . ALA B 1 165 ? 4.055 -16.25 -8.594 1 95 165 ALA B N 1
ATOM 3689 C CA . ALA B 1 165 ? 4.758 -15.961 -7.348 1 95 165 ALA B CA 1
ATOM 3690 C C . ALA B 1 165 ? 6.25 -16.234 -7.48 1 95 165 ALA B C 1
ATOM 3692 O O . ALA B 1 165 ? 6.754 -17.234 -6.941 1 95 165 ALA B O 1
ATOM 3693 N N . THR B 1 166 ? 6.969 -15.43 -8.219 1 92.44 166 THR B N 1
ATOM 3694 C CA . THR B 1 166 ? 8.383 -15.523 -8.555 1 92.44 166 THR B CA 1
ATOM 3695 C C . THR B 1 166 ? 9.039 -14.148 -8.547 1 92.44 166 THR B C 1
ATOM 3697 O O . THR B 1 166 ? 8.352 -13.125 -8.578 1 92.44 166 THR B O 1
ATOM 3700 N N . CYS B 1 167 ? 10.297 -14.141 -8.43 1 86.81 167 CYS B N 1
ATOM 3701 C CA . CYS B 1 167 ? 11 -12.891 -8.68 1 86.81 167 CYS B CA 1
ATOM 3702 C C . CYS B 1 167 ? 10.727 -12.383 -10.086 1 86.81 167 CYS B C 1
ATOM 3704 O O . CYS B 1 167 ? 10.523 -13.172 -11.008 1 86.81 167 CYS B O 1
ATOM 3706 N N . MET B 1 168 ? 10.547 -11.062 -10.273 1 80.5 168 MET B N 1
ATOM 3707 C CA . MET B 1 168 ? 10.445 -10.336 -11.539 1 80.5 168 MET B CA 1
ATOM 3708 C C . MET B 1 168 ? 9.148 -10.695 -12.266 1 80.5 168 MET B C 1
ATOM 3710 O O . MET B 1 168 ? 9.062 -10.539 -13.492 1 80.5 168 MET B O 1
ATOM 3714 N N . SER B 1 169 ? 8.258 -11.211 -11.562 1 84.06 169 SER B N 1
ATOM 3715 C CA . SER B 1 169 ? 7.012 -11.648 -12.18 1 84.06 169 SER B CA 1
ATOM 3716 C C . SER B 1 169 ? 6.281 -10.484 -12.844 1 84.06 169 SER B C 1
ATOM 3718 O O . SER B 1 169 ? 5.418 -10.695 -13.703 1 84.06 169 SER B O 1
ATOM 3720 N N . GLY B 1 170 ? 6.613 -9.32 -12.469 1 77.19 170 GLY B N 1
ATOM 3721 C CA . GLY B 1 170 ? 6.035 -8.156 -13.117 1 77.19 170 GLY B CA 1
ATOM 3722 C C . GLY B 1 170 ? 6.395 -8.055 -14.594 1 77.19 170 GLY B C 1
ATOM 3723 O O . GLY B 1 170 ? 5.75 -7.32 -15.344 1 77.19 170 GLY B O 1
ATOM 3724 N N . ALA B 1 171 ? 7.359 -8.727 -14.992 1 75.06 171 ALA B N 1
ATOM 3725 C CA . ALA B 1 171 ? 7.801 -8.727 -16.391 1 75.06 171 ALA B CA 1
ATOM 3726 C C . ALA B 1 171 ? 7.039 -9.766 -17.203 1 75.06 171 ALA B C 1
ATOM 3728 O O . ALA B 1 171 ? 7.293 -9.93 -18.391 1 75.06 171 ALA B O 1
ATOM 3729 N N . ALA B 1 172 ? 6.148 -10.367 -16.562 1 70.88 172 ALA B N 1
ATOM 3730 C CA . ALA B 1 172 ? 5.434 -11.445 -17.234 1 70.88 172 ALA B CA 1
ATOM 3731 C C . ALA B 1 172 ? 4.586 -10.914 -18.375 1 70.88 172 ALA B C 1
ATOM 3733 O O . ALA B 1 172 ? 4.32 -11.633 -19.344 1 70.88 172 ALA B O 1
ATOM 3734 N N . MET B 1 173 ? 4.105 -9.688 -18.188 1 63.91 173 MET B N 1
ATOM 3735 C CA . MET B 1 173 ? 3.344 -9.094 -19.281 1 63.91 173 MET B CA 1
ATOM 3736 C C . MET B 1 173 ? 4.039 -7.84 -19.812 1 63.91 173 MET B C 1
ATOM 3738 O O . MET B 1 173 ? 4.348 -6.926 -19.047 1 63.91 173 MET B O 1
ATOM 3742 N N . LYS B 1 174 ? 4.652 -7.824 -21 1 53.41 174 LYS B N 1
ATOM 3743 C CA . LYS B 1 174 ? 5.383 -6.699 -21.594 1 53.41 174 LYS B CA 1
ATOM 3744 C C . LYS B 1 174 ? 4.508 -5.453 -21.656 1 53.41 174 LYS B C 1
ATOM 3746 O O . LYS B 1 174 ? 4.961 -4.352 -21.328 1 53.41 174 LYS B O 1
ATOM 3751 N N . GLN B 1 175 ? 3.367 -5.559 -22.406 1 45.22 175 GLN B N 1
ATOM 3752 C CA . GLN B 1 175 ? 2.525 -4.41 -22.719 1 45.22 175 GLN B CA 1
ATOM 3753 C C . GLN B 1 175 ? 1.251 -4.414 -21.875 1 45.22 175 GLN B C 1
ATOM 3755 O O . GLN B 1 175 ? 0.425 -5.324 -22 1 45.22 175 GLN B O 1
ATOM 3760 N N . SER B 1 176 ? 1.553 -4.168 -20.625 1 45.5 176 SER B N 1
ATOM 3761 C CA . SER B 1 176 ? 0.299 -4.219 -19.891 1 45.5 176 SER B CA 1
ATOM 3762 C C . SER B 1 176 ? 0.112 -2.965 -19.031 1 45.5 176 SER B C 1
ATOM 3764 O O . SER B 1 176 ? 1.062 -2.211 -18.812 1 45.5 176 SER B O 1
ATOM 3766 N N . GLU B 1 177 ? -1.1 -2.549 -18.906 1 42 177 GLU B N 1
ATOM 3767 C CA . GLU B 1 177 ? -1.415 -1.54 -17.906 1 42 177 GLU B CA 1
ATOM 3768 C C . GLU B 1 177 ? -1.157 -2.066 -16.5 1 42 177 GLU B C 1
ATOM 3770 O O . GLU B 1 177 ? -1.663 -3.125 -16.125 1 42 177 GLU B O 1
ATOM 3775 N N . ARG B 1 178 ? -0.027 -1.647 -15.984 1 43.97 178 ARG B N 1
ATOM 3776 C CA . ARG B 1 178 ? 0.299 -2.029 -14.609 1 43.97 178 ARG B CA 1
ATOM 3777 C C . ARG B 1 178 ? -0.572 -1.275 -13.609 1 43.97 178 ARG B C 1
ATOM 3779 O O . ARG B 1 178 ? -0.66 -0.047 -13.656 1 43.97 178 ARG B O 1
ATOM 3786 N N . LEU B 1 179 ? -1.416 -2.02 -13.109 1 39.75 179 LEU B N 1
ATOM 3787 C CA . LEU B 1 179 ? -2.219 -1.419 -12.047 1 39.75 179 LEU B CA 1
ATOM 3788 C C . LEU B 1 179 ? -1.544 -1.594 -10.695 1 39.75 179 LEU B C 1
ATOM 3790 O O . LEU B 1 179 ? -1.402 -2.717 -10.203 1 39.75 179 LEU B O 1
ATOM 3794 N N . THR B 1 180 ? -0.545 -0.799 -10.438 1 39.03 180 THR B N 1
ATOM 3795 C CA . THR B 1 180 ? 0.164 -0.922 -9.164 1 39.03 180 THR B CA 1
ATOM 3796 C C . THR B 1 180 ? -0.75 -0.566 -7.996 1 39.03 180 THR B C 1
ATOM 3798 O O . THR B 1 180 ? -0.514 -0.991 -6.863 1 39.03 180 THR B O 1
ATOM 3801 N N . ASN B 1 181 ? -1.433 0.614 -8.195 1 40.75 181 ASN B N 1
ATOM 3802 C CA . ASN B 1 181 ? -2.475 0.957 -7.234 1 40.75 181 ASN B CA 1
ATOM 3803 C C . ASN B 1 181 ? -3.855 0.543 -7.73 1 40.75 181 ASN B C 1
ATOM 3805 O O . ASN B 1 181 ? -4.316 1.024 -8.766 1 40.75 181 ASN B O 1
ATOM 3809 N N . PHE B 1 182 ? -4.336 -0.593 -7.289 1 39.56 182 PHE B N 1
ATOM 3810 C CA . PHE B 1 182 ? -5.566 -1.241 -7.723 1 39.56 182 PHE B CA 1
ATOM 3811 C C . PHE B 1 182 ? -6.668 -0.212 -7.961 1 39.56 182 PHE B C 1
ATOM 3813 O O . PHE B 1 182 ? -7.566 -0.431 -8.773 1 39.56 182 PHE B O 1
ATOM 3820 N N . ASP B 1 183 ? -6.59 0.862 -7.305 1 40 183 ASP B N 1
ATOM 3821 C CA . ASP B 1 183 ? -7.66 1.839 -7.488 1 40 183 ASP B CA 1
ATOM 3822 C C . ASP B 1 183 ? -7.684 2.369 -8.922 1 40 183 ASP B C 1
ATOM 3824 O O . ASP B 1 183 ? -8.734 2.779 -9.422 1 40 183 ASP B O 1
ATOM 3828 N N . ARG B 1 184 ? -6.59 2.447 -9.492 1 40.31 184 ARG B N 1
ATOM 3829 C CA . ARG B 1 184 ? -6.633 2.887 -10.883 1 40.31 184 ARG B CA 1
ATOM 3830 C C . ARG B 1 184 ? -7.16 1.782 -11.797 1 40.31 184 ARG B C 1
ATOM 3832 O O . ARG B 1 184 ? -7.484 2.029 -12.961 1 40.31 184 ARG B O 1
ATOM 3839 N N . ILE B 1 185 ? -6.918 0.677 -11.469 1 39.62 185 ILE B N 1
ATOM 3840 C CA . ILE B 1 185 ? -7.414 -0.396 -12.32 1 39.62 185 ILE B CA 1
ATOM 3841 C C . ILE B 1 185 ? -8.867 -0.131 -12.695 1 39.62 185 ILE B C 1
ATOM 3843 O O . ILE B 1 185 ? -9.266 -0.302 -13.852 1 39.62 185 ILE B O 1
ATOM 3847 N N . ILE B 1 186 ? -9.609 0.232 -11.688 1 39.44 186 ILE B N 1
ATOM 3848 C CA . ILE B 1 186 ? -11.039 0.37 -11.977 1 39.44 186 ILE B CA 1
ATOM 3849 C C . ILE B 1 186 ? -11.258 1.52 -12.961 1 39.44 186 ILE B C 1
ATOM 3851 O O . ILE B 1 186 ? -12.156 1.468 -13.797 1 39.44 186 ILE B O 1
ATOM 3855 N N . GLU B 1 187 ? -10.414 2.486 -12.719 1 37.97 187 GLU B N 1
ATOM 3856 C CA . GLU B 1 187 ? -10.75 3.605 -13.594 1 37.97 187 GLU B CA 1
ATOM 3857 C C . GLU B 1 187 ? -10.406 3.291 -15.047 1 37.97 187 GLU B C 1
ATOM 3859 O O . GLU B 1 187 ? -11.102 3.727 -15.969 1 37.97 187 GLU B O 1
ATOM 3864 N N . ARG B 1 188 ? -9.117 2.828 -15.234 1 38.56 188 ARG B N 1
ATOM 3865 C CA . ARG B 1 188 ? -8.914 2.648 -16.672 1 38.56 188 ARG B CA 1
ATOM 3866 C C . ARG B 1 188 ? -9.609 1.386 -17.156 1 38.56 188 ARG B C 1
ATOM 3868 O O . ARG B 1 188 ? -9.117 0.275 -16.953 1 38.56 188 ARG B O 1
ATOM 3875 N N . GLN B 1 189 ? -10.742 1.206 -16.922 1 38.31 189 GLN B N 1
ATOM 3876 C CA . GLN B 1 189 ? -11.391 0.28 -17.844 1 38.31 189 GLN B CA 1
ATOM 3877 C C . GLN B 1 189 ? -10.672 0.254 -19.188 1 38.31 189 GLN B C 1
ATOM 3879 O O . GLN B 1 189 ? -10.492 1.296 -19.828 1 38.31 189 GLN B O 1
ATOM 3884 N N . SER B 1 190 ? -9.727 -0.685 -19.219 1 37.19 190 SER B N 1
ATOM 3885 C CA . SER B 1 190 ? -8.969 -0.957 -20.438 1 37.19 190 SER B CA 1
ATOM 3886 C C . SER B 1 190 ? -9.773 -0.591 -21.672 1 37.19 190 SER B C 1
ATOM 3888 O O . SER B 1 190 ? -10.922 -1.008 -21.828 1 37.19 190 SER B O 1
ATOM 3890 N N . LEU B 1 191 ? -9.641 0.515 -22.062 1 37.75 191 LEU B N 1
ATOM 3891 C CA . LEU B 1 191 ? -9.984 0.798 -23.453 1 37.75 191 LEU B CA 1
ATOM 3892 C C . LEU B 1 191 ? -9.406 -0.265 -24.375 1 37.75 191 LEU B C 1
ATOM 3894 O O . LEU B 1 191 ? -9.406 -0.092 -25.609 1 37.75 191 LEU B O 1
ATOM 3898 N N . ALA B 1 192 ? -8.656 -1.185 -23.766 1 40.56 192 ALA B N 1
ATOM 3899 C CA . ALA B 1 192 ? -8.141 -2.059 -24.812 1 40.56 192 ALA B CA 1
ATOM 3900 C C . ALA B 1 192 ? -9.273 -2.82 -25.5 1 40.56 192 ALA B C 1
ATOM 3902 O O . ALA B 1 192 ? -10.211 -3.279 -24.844 1 40.56 192 ALA B O 1
ATOM 3903 N N . PRO B 1 193 ? -9.312 -2.717 -26.703 1 39.62 193 PRO B N 1
ATOM 3904 C CA . PRO B 1 193 ? -10.312 -3.465 -27.469 1 39.62 193 PRO B CA 1
ATOM 3905 C C . PRO B 1 193 ? -10.391 -4.934 -27.062 1 39.62 193 PRO B C 1
ATOM 3907 O O . PRO B 1 193 ? -9.359 -5.551 -26.766 1 39.62 193 PRO B O 1
ATOM 3910 N N . GLU B 1 194 ? -11.445 -5.344 -26.406 1 45.28 194 GLU B N 1
ATOM 3911 C CA . GLU B 1 194 ? -11.75 -6.766 -26.312 1 45.28 194 GLU B CA 1
ATOM 3912 C C . GLU B 1 194 ? -11.234 -7.527 -27.531 1 45.28 194 GLU B C 1
ATOM 3914 O O . GLU B 1 194 ? -11.414 -7.094 -28.656 1 45.28 194 GLU B O 1
ATOM 3919 N N . LEU B 1 195 ? -10.188 -8.148 -27.422 1 49.66 195 LEU B N 1
ATOM 3920 C CA . LEU B 1 195 ? -10.047 -9.086 -28.531 1 49.66 195 LEU B CA 1
ATOM 3921 C C . LEU B 1 195 ? -11.328 -9.898 -28.719 1 49.66 195 LEU B C 1
ATOM 3923 O O . LEU B 1 195 ? -11.703 -10.68 -27.844 1 49.66 195 LEU B O 1
ATOM 3927 N N . PRO B 1 196 ? -12.281 -9.492 -29.453 1 56.44 196 PRO B N 1
ATOM 3928 C CA . PRO B 1 196 ? -13.617 -10.047 -29.656 1 56.44 196 PRO B CA 1
ATOM 3929 C C . PRO B 1 196 ? -13.633 -11.578 -29.656 1 56.44 196 PRO B C 1
ATOM 3931 O O . PRO B 1 196 ? -14.633 -12.188 -29.266 1 56.44 196 PRO B O 1
ATOM 3934 N N . ASN B 1 197 ? -12.469 -12.359 -29.906 1 69.69 197 ASN B N 1
ATOM 3935 C CA . ASN B 1 197 ? -12.641 -13.781 -30.156 1 69.69 197 ASN B CA 1
ATOM 3936 C C . ASN B 1 197 ? -11.625 -14.617 -29.375 1 69.69 197 ASN B C 1
ATOM 3938 O O . ASN B 1 197 ? -11.234 -15.695 -29.828 1 69.69 197 ASN B O 1
ATOM 3942 N N . GLY B 1 198 ? -11.211 -14.203 -28.156 1 83 198 GLY B N 1
ATOM 3943 C CA . GLY B 1 198 ? -10.266 -15.023 -27.406 1 83 198 GLY B CA 1
ATOM 3944 C C . GLY B 1 198 ? -10.539 -15.031 -25.922 1 83 198 GLY B C 1
ATOM 3945 O O . GLY B 1 198 ? -11.555 -14.508 -25.469 1 83 198 GLY B O 1
ATOM 3946 N N . PRO B 1 199 ? -9.703 -15.82 -25.219 1 89.5 199 PRO B N 1
ATOM 3947 C CA . PRO B 1 199 ? -9.852 -15.828 -23.766 1 89.5 199 PRO B CA 1
ATOM 3948 C C . PRO B 1 199 ? -9.477 -14.5 -23.109 1 89.5 199 PRO B C 1
ATOM 3950 O O . PRO B 1 199 ? -8.812 -13.672 -23.734 1 89.5 199 PRO B O 1
ATOM 3953 N N . ILE B 1 200 ? -10.094 -14.25 -21.984 1 85.88 200 ILE B N 1
ATOM 3954 C CA . ILE B 1 200 ? -9.672 -13.133 -21.141 1 85.88 200 ILE B CA 1
ATOM 3955 C C . ILE B 1 200 ? -8.523 -13.578 -20.234 1 85.88 200 ILE B C 1
ATOM 3957 O O . ILE B 1 200 ? -8.688 -14.492 -19.422 1 85.88 200 ILE B O 1
ATOM 3961 N N . HIS B 1 201 ? -7.395 -12.914 -20.422 1 88.25 201 HIS B N 1
ATOM 3962 C CA . HIS B 1 201 ? -6.223 -13.312 -19.656 1 88.25 201 HIS B CA 1
ATOM 3963 C C . HIS B 1 201 ? -5.855 -12.258 -18.625 1 88.25 201 HIS B C 1
ATOM 3965 O O . HIS B 1 201 ? -5.57 -11.109 -18.969 1 88.25 201 HIS B O 1
ATOM 3971 N N . ILE B 1 202 ? -5.879 -12.602 -17.328 1 86.5 202 ILE B N 1
ATOM 3972 C CA . ILE B 1 202 ? -5.488 -11.773 -16.188 1 86.5 202 ILE B CA 1
ATOM 3973 C C . ILE B 1 202 ? -4.207 -12.32 -15.57 1 86.5 202 ILE B C 1
ATOM 3975 O O . ILE B 1 202 ? -4.07 -13.531 -15.375 1 86.5 202 ILE B O 1
ATOM 3979 N N . ILE B 1 203 ? -3.273 -11.461 -15.312 1 88.56 203 ILE B N 1
ATOM 3980 C CA . ILE B 1 203 ? -2.035 -11.891 -14.672 1 88.56 203 ILE B CA 1
ATOM 3981 C C . ILE B 1 203 ? -1.891 -11.203 -13.32 1 88.56 203 ILE B C 1
ATOM 3983 O O . ILE B 1 203 ? -2.012 -9.977 -13.219 1 88.56 203 ILE B O 1
ATOM 3987 N N . LEU B 1 204 ? -1.753 -11.977 -12.312 1 89.62 204 LEU B N 1
ATOM 3988 C CA . LEU B 1 204 ? -1.368 -11.508 -10.984 1 89.62 204 LEU B CA 1
ATOM 3989 C C . LEU B 1 204 ? 0.109 -11.781 -10.719 1 89.62 204 LEU B C 1
ATOM 3991 O O . LEU B 1 204 ? 0.539 -12.938 -10.703 1 89.62 204 LEU B O 1
ATOM 3995 N N . SER B 1 205 ? 0.832 -10.742 -10.523 1 89.25 205 SER B N 1
ATOM 3996 C CA . SER B 1 205 ? 2.264 -10.852 -10.266 1 89.25 205 SER B CA 1
ATOM 3997 C C . SER B 1 205 ? 2.59 -10.516 -8.812 1 89.25 205 SER B C 1
ATOM 3999 O O . SER B 1 205 ? 2.033 -9.562 -8.25 1 89.25 205 SER B O 1
ATOM 4001 N N . SER B 1 206 ? 3.461 -11.305 -8.25 1 91.88 206 SER B N 1
ATOM 4002 C CA . SER B 1 206 ? 3.805 -11.094 -6.852 1 91.88 206 SER B CA 1
ATOM 4003 C C . SER B 1 206 ? 4.793 -9.945 -6.688 1 91.88 206 SER B C 1
ATOM 4005 O O . SER B 1 206 ? 5.008 -9.453 -5.578 1 91.88 206 SER B O 1
ATOM 4007 N N . SER B 1 207 ? 5.441 -9.547 -7.758 1 87.62 207 SER B N 1
ATOM 4008 C CA . SER B 1 207 ? 6.484 -8.531 -7.66 1 87.62 207 SER B CA 1
ATOM 4009 C C . SER B 1 207 ? 6.551 -7.676 -8.922 1 87.62 207 SER B C 1
ATOM 4011 O O . SER B 1 207 ? 5.934 -8.008 -9.938 1 87.62 207 SER B O 1
ATOM 4013 N N . GLY B 1 208 ? 7.25 -6.602 -8.828 1 81.44 208 GLY B N 1
ATOM 4014 C CA . GLY B 1 208 ? 7.562 -5.801 -10 1 81.44 208 GLY B CA 1
ATOM 4015 C C . GLY B 1 208 ? 8.562 -6.461 -10.93 1 81.44 208 GLY B C 1
ATOM 4016 O O . GLY B 1 208 ? 9.109 -7.523 -10.609 1 81.44 208 GLY B O 1
ATOM 4017 N N . ASP B 1 209 ? 8.859 -5.75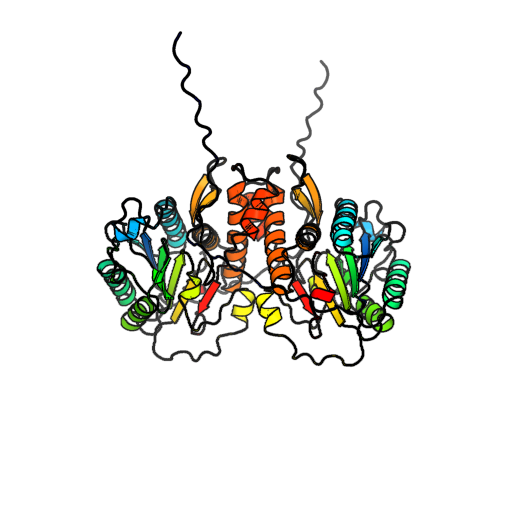8 -12.039 1 80.56 209 ASP B N 1
ATOM 4018 C CA . ASP B 1 209 ? 9.648 -6.328 -13.133 1 80.56 209 ASP B CA 1
ATOM 4019 C C . ASP B 1 209 ? 11.109 -6.488 -12.727 1 80.56 209 ASP B C 1
ATOM 4021 O O . ASP B 1 209 ? 11.836 -7.309 -13.297 1 80.56 209 ASP B O 1
ATOM 4025 N N . THR B 1 210 ? 11.531 -5.762 -11.672 1 81.25 210 THR B N 1
ATOM 4026 C CA . THR B 1 210 ? 12.922 -5.863 -11.25 1 81.25 210 THR B CA 1
ATOM 4027 C C . THR B 1 210 ? 13.008 -6.25 -9.773 1 81.25 210 THR B C 1
ATOM 4029 O O . THR B 1 210 ? 14.078 -6.145 -9.164 1 81.25 210 THR B O 1
ATOM 4032 N N . GLN B 1 211 ? 11.898 -6.656 -9.312 1 86.69 211 GLN B N 1
ATOM 4033 C CA . GLN B 1 211 ? 11.828 -6.902 -7.871 1 86.69 211 GLN B CA 1
ATOM 4034 C C . GLN B 1 211 ? 11.844 -8.398 -7.566 1 86.69 211 GLN B C 1
ATOM 4036 O O . GLN B 1 211 ? 11.43 -9.211 -8.391 1 86.69 211 GLN B O 1
ATOM 4041 N N . SER B 1 212 ? 12.281 -8.688 -6.41 1 89.5 212 SER B N 1
ATOM 4042 C CA . SER B 1 212 ? 12.25 -10.055 -5.902 1 89.5 212 SER B CA 1
ATOM 4043 C C . SER B 1 212 ? 10.945 -10.352 -5.172 1 89.5 212 SER B C 1
ATOM 4045 O O . SER B 1 212 ? 10.273 -9.43 -4.699 1 89.5 212 SER B O 1
ATOM 4047 N N . SER B 1 213 ? 10.594 -11.602 -5.246 1 91.62 213 SER B N 1
ATOM 4048 C CA . SER B 1 213 ? 9.547 -12.133 -4.379 1 91.62 213 SER B CA 1
ATOM 4049 C C . SER B 1 213 ? 10.141 -12.914 -3.209 1 91.62 213 SER B C 1
ATOM 4051 O O . SER B 1 213 ? 11.203 -13.523 -3.338 1 91.62 213 SER B O 1
ATOM 4053 N N . PHE B 1 214 ? 9.438 -12.914 -2.051 1 91.75 214 PHE B N 1
ATOM 4054 C CA . PHE B 1 214 ? 10.062 -13.438 -0.841 1 91.75 214 PHE B CA 1
ATOM 4055 C C . PHE B 1 214 ? 9.148 -14.453 -0.159 1 91.75 214 PHE B C 1
ATOM 4057 O O . PHE B 1 214 ? 7.922 -14.32 -0.211 1 91.75 214 PHE B O 1
ATOM 4064 N N . GLU B 1 215 ? 9.805 -15.422 0.395 1 92.31 215 GLU B N 1
ATOM 4065 C CA . GLU B 1 215 ? 9.148 -16.297 1.36 1 92.31 215 GLU B CA 1
ATOM 4066 C C . GLU B 1 215 ? 9.758 -16.141 2.752 1 92.31 215 GLU B C 1
ATOM 4068 O O . GLU B 1 215 ? 10.945 -15.852 2.885 1 92.31 215 GLU B O 1
ATOM 4073 N N . TYR B 1 216 ? 8.945 -16.297 3.734 1 89.88 216 TYR B N 1
ATOM 4074 C CA . TYR B 1 216 ? 9.398 -16.219 5.121 1 89.88 216 TYR B CA 1
ATOM 4075 C C . TYR B 1 216 ? 8.336 -16.766 6.066 1 89.88 216 TYR B C 1
ATOM 4077 O O . TYR B 1 216 ? 7.336 -17.344 5.625 1 89.88 216 TYR B O 1
ATOM 4085 N N . HIS B 1 217 ? 8.695 -16.594 7.352 1 87.94 217 HIS B N 1
ATOM 4086 C CA . HIS B 1 217 ? 7.738 -16.969 8.383 1 87.94 217 HIS B CA 1
ATOM 4087 C C . HIS B 1 217 ? 6.477 -16.109 8.305 1 87.94 217 HIS B C 1
ATOM 4089 O O . HIS B 1 217 ? 6.555 -14.898 8.102 1 87.94 217 HIS B O 1
ATOM 4095 N N . THR B 1 218 ? 5.332 -16.781 8.32 1 89.62 218 THR B N 1
ATOM 4096 C CA . THR B 1 218 ? 4.039 -16.109 8.328 1 89.62 218 THR B CA 1
ATOM 4097 C C . THR B 1 218 ? 3.201 -16.547 9.523 1 89.62 218 THR B C 1
ATOM 4099 O O . THR B 1 218 ? 3.412 -17.625 10.07 1 89.62 218 THR B O 1
ATOM 4102 N N . PRO B 1 219 ? 2.316 -15.625 9.969 1 86.75 219 PRO B N 1
ATOM 4103 C CA . PRO B 1 219 ? 1.473 -16 11.109 1 86.75 219 PRO B CA 1
ATOM 4104 C C . PRO B 1 219 ? 0.558 -17.188 10.797 1 86.75 219 PRO B C 1
ATOM 4106 O O . PRO B 1 219 ? 0.174 -17.391 9.641 1 86.75 219 PRO B O 1
ATOM 4109 N N . SER B 1 220 ? 0.343 -17.938 11.773 1 82.88 220 SER B N 1
ATOM 4110 C CA . SER B 1 220 ? -0.583 -19.062 11.695 1 82.88 220 SER B CA 1
ATOM 4111 C C . SER B 1 220 ? -1.681 -18.953 12.742 1 82.88 220 SER B C 1
ATOM 4113 O O . SER B 1 220 ? -1.535 -18.219 13.727 1 82.88 220 SER B O 1
ATOM 4115 N N . HIS B 1 221 ? -2.852 -19.5 12.422 1 76.75 221 HIS B N 1
ATOM 4116 C CA . HIS B 1 221 ? -3.982 -19.453 13.344 1 76.75 221 HIS B CA 1
ATOM 4117 C C . HIS B 1 221 ? -3.646 -20.125 14.672 1 76.75 221 HIS B C 1
ATOM 4119 O O . HIS B 1 221 ? -4.328 -19.922 15.672 1 76.75 221 HIS B O 1
ATOM 4125 N N . HIS B 1 222 ? -2.635 -20.938 14.625 1 67.12 222 HIS B N 1
ATOM 4126 C CA . HIS B 1 222 ? -2.201 -21.562 15.867 1 67.12 222 HIS B CA 1
ATOM 4127 C C . HIS B 1 222 ? -1.147 -20.719 16.578 1 67.12 222 HIS B C 1
ATOM 4129 O O . HIS B 1 222 ? -0.134 -20.359 15.977 1 67.12 222 HIS B O 1
ATOM 4135 N N . SER B 1 223 ? -1.485 -20.234 17.75 1 62.25 223 SER B N 1
ATOM 4136 C CA . SER B 1 223 ? -0.721 -19.266 18.516 1 62.25 223 SER B CA 1
ATOM 4137 C C . SER B 1 223 ? 0.733 -19.703 18.672 1 62.25 223 SER B C 1
ATOM 4139 O O . SER B 1 223 ? 1.011 -20.859 19.016 1 62.25 223 SER B O 1
ATOM 4141 N N . GLY B 1 224 ? 1.627 -18.797 18.297 1 64.19 224 GLY B N 1
ATOM 4142 C CA . GLY B 1 224 ? 3.045 -18.984 18.578 1 64.19 224 GLY B CA 1
ATOM 4143 C C . GLY B 1 224 ? 3.777 -19.703 17.453 1 64.19 224 GLY B C 1
ATOM 4144 O O . GLY B 1 224 ? 5.008 -19.766 17.453 1 64.19 224 GLY B O 1
ATOM 4145 N N . LEU B 1 225 ? 3.025 -20.266 16.562 1 74.19 225 LEU B N 1
ATOM 4146 C CA . LEU B 1 225 ? 3.688 -21.016 15.5 1 74.19 225 LEU B CA 1
ATOM 4147 C C . LEU B 1 225 ? 3.719 -20.203 14.203 1 74.19 225 LEU B C 1
ATOM 4149 O O . LEU B 1 225 ? 2.842 -19.375 13.969 1 74.19 225 LEU B O 1
ATOM 4153 N N . THR B 1 226 ? 4.887 -20.266 13.5 1 82.31 226 THR B N 1
ATOM 4154 C CA . THR B 1 226 ? 4.996 -19.672 12.172 1 82.31 226 THR B CA 1
ATOM 4155 C C . THR B 1 226 ? 5.328 -20.734 11.133 1 82.31 226 THR B C 1
ATOM 4157 O O . THR B 1 226 ? 5.879 -21.781 11.461 1 82.31 226 THR B O 1
ATOM 4160 N N . THR B 1 227 ? 4.773 -20.609 9.984 1 87.31 227 THR B N 1
ATOM 4161 C CA . THR B 1 227 ? 5.078 -21.469 8.844 1 87.31 227 THR B CA 1
ATOM 4162 C C . THR B 1 227 ? 5.648 -20.656 7.688 1 87.31 227 THR B C 1
ATOM 4164 O O . THR B 1 227 ? 5.395 -19.453 7.586 1 87.31 227 THR B O 1
ATOM 4167 N N . TRP B 1 228 ? 6.395 -21.359 6.871 1 90.75 228 TRP B N 1
ATOM 4168 C CA . TRP B 1 228 ? 6.98 -20.688 5.719 1 90.75 228 TRP B CA 1
ATOM 4169 C C . TRP B 1 228 ? 5.973 -20.578 4.578 1 90.75 228 TRP B C 1
ATOM 4171 O O . TRP B 1 228 ? 5.34 -21.578 4.211 1 90.75 228 TRP B O 1
ATOM 4181 N N . HIS B 1 229 ? 5.848 -19.422 4.082 1 94.19 229 HIS B N 1
ATOM 4182 C CA . HIS B 1 229 ? 5.02 -19.172 2.91 1 94.19 229 HIS B CA 1
ATOM 4183 C C . HIS B 1 229 ? 5.621 -18.078 2.029 1 94.19 229 HIS B C 1
ATOM 4185 O O . HIS B 1 229 ? 6.383 -17.234 2.51 1 94.19 229 HIS B O 1
ATOM 4191 N N . ASP B 1 230 ? 5.32 -18.188 0.741 1 94.75 230 ASP B N 1
ATOM 4192 C CA . ASP B 1 230 ? 5.422 -16.984 -0.089 1 94.75 230 ASP B CA 1
ATOM 4193 C C . ASP B 1 230 ? 4.477 -15.891 0.404 1 94.75 230 ASP B C 1
ATOM 4195 O O . ASP B 1 230 ? 3.283 -16.141 0.589 1 94.75 230 ASP B O 1
ATOM 4199 N N . TYR B 1 231 ? 4.992 -14.703 0.593 1 94.56 231 TYR B N 1
ATOM 4200 C CA . TYR B 1 231 ? 4.184 -13.633 1.165 1 94.56 231 TYR B CA 1
ATOM 4201 C C . TYR B 1 231 ? 2.932 -13.383 0.329 1 94.56 231 TYR B C 1
ATOM 4203 O O . TYR B 1 231 ? 1.841 -13.195 0.872 1 94.56 231 TYR B O 1
ATOM 4211 N N . PHE B 1 232 ? 3.113 -13.312 -0.949 1 95.88 232 PHE B N 1
ATOM 4212 C CA . PHE B 1 232 ? 2.006 -12.984 -1.838 1 95.88 232 PHE B CA 1
ATOM 4213 C C . PHE B 1 232 ? 0.948 -14.078 -1.818 1 95.88 232 PHE B C 1
ATOM 4215 O O . PHE B 1 232 ? -0.249 -13.789 -1.743 1 95.88 232 PHE B O 1
ATOM 4222 N N . LEU B 1 233 ? 1.379 -15.297 -1.892 1 97.19 233 LEU B N 1
ATOM 4223 C CA . LEU B 1 233 ? 0.43 -16.406 -1.929 1 97.19 233 LEU B CA 1
ATOM 4224 C C . LEU B 1 233 ? -0.28 -16.562 -0.588 1 97.19 233 LEU B C 1
ATOM 4226 O O . LEU B 1 233 ? -1.452 -16.938 -0.541 1 97.19 233 LEU B O 1
ATOM 4230 N N . TRP B 1 234 ? 0.458 -16.312 0.48 1 96.62 234 TRP B N 1
ATOM 4231 C CA . TRP B 1 234 ? -0.195 -16.297 1.785 1 96.62 234 TRP B CA 1
ATOM 4232 C C . TRP B 1 234 ? -1.305 -15.25 1.822 1 96.62 234 TRP B C 1
ATOM 4234 O O . TRP B 1 234 ? -2.422 -15.539 2.258 1 96.62 234 TRP B O 1
ATOM 4244 N N . ALA B 1 235 ? -1.017 -14.094 1.36 1 96.75 235 ALA B N 1
ATOM 4245 C CA . ALA B 1 235 ? -1.982 -13 1.336 1 96.75 235 ALA B CA 1
ATOM 4246 C C . ALA B 1 235 ? -3.16 -13.328 0.424 1 96.75 235 ALA B C 1
ATOM 4248 O O . ALA B 1 235 ? -4.305 -12.992 0.736 1 96.75 235 ALA B O 1
ATOM 4249 N N . LEU B 1 236 ? -2.836 -13.914 -0.712 1 96.56 236 LEU B N 1
ATOM 4250 C CA . LEU B 1 236 ? -3.883 -14.297 -1.653 1 96.56 236 LEU B CA 1
ATOM 4251 C C . LEU B 1 236 ? -4.859 -15.281 -1.012 1 96.56 236 LEU B C 1
ATOM 4253 O O . LEU B 1 236 ? -6.074 -15.086 -1.088 1 96.56 236 LEU B O 1
ATOM 4257 N N . ALA B 1 237 ? -4.324 -16.312 -0.368 1 96.81 237 ALA B N 1
ATOM 4258 C CA . ALA B 1 237 ? -5.168 -17.297 0.294 1 96.81 237 ALA B CA 1
ATOM 4259 C C . ALA B 1 237 ? -6.02 -16.656 1.384 1 96.81 237 ALA B C 1
ATOM 4261 O O . ALA B 1 237 ? -7.211 -16.953 1.504 1 96.81 237 ALA B O 1
ATOM 4262 N N . GLU B 1 238 ? -5.414 -15.781 2.16 1 95.81 238 GLU B N 1
ATOM 4263 C CA . GLU B 1 238 ? -6.137 -15.062 3.209 1 95.81 238 GLU B CA 1
ATOM 4264 C C . GLU B 1 238 ? -7.281 -14.242 2.629 1 95.81 238 GLU B C 1
ATOM 4266 O O . GLU B 1 238 ? -8.367 -14.188 3.207 1 95.81 238 GLU B O 1
ATOM 4271 N N . THR B 1 239 ? -7.039 -13.617 1.537 1 95.75 239 THR B N 1
ATOM 4272 C CA . THR B 1 239 ? -8.008 -12.734 0.896 1 95.75 239 THR B CA 1
ATOM 4273 C C . THR B 1 239 ? -9.172 -13.531 0.327 1 95.75 239 THR B C 1
ATOM 4275 O O . THR B 1 239 ? -10.336 -13.172 0.53 1 95.75 239 THR B O 1
ATOM 4278 N N . ILE B 1 240 ? -8.852 -14.625 -0.283 1 95.25 240 ILE B N 1
ATOM 4279 C CA . ILE B 1 240 ? -9.836 -15.461 -0.961 1 95.25 240 ILE B CA 1
ATOM 4280 C C . ILE B 1 240 ? -10.812 -16.047 0.06 1 95.25 240 ILE B C 1
ATOM 4282 O O . ILE B 1 240 ? -12 -16.188 -0.226 1 95.25 240 ILE B O 1
ATOM 4286 N N . GLN B 1 241 ? -10.383 -16.281 1.184 1 93.25 241 GLN B N 1
ATOM 4287 C CA . GLN B 1 241 ? -11.188 -16.969 2.193 1 93.25 241 GLN B CA 1
ATOM 4288 C C . GLN B 1 241 ? -12.195 -16.016 2.83 1 93.25 241 GLN B C 1
ATOM 4290 O O . GLN B 1 241 ? -13.109 -16.438 3.533 1 93.25 241 GLN B O 1
ATOM 4295 N N . ARG B 1 242 ? -12.047 -14.805 2.584 1 92.88 242 ARG B N 1
ATOM 4296 C CA . ARG B 1 242 ? -12.891 -13.82 3.248 1 92.88 242 ARG B CA 1
ATOM 4297 C C . ARG B 1 242 ? -14.211 -13.641 2.506 1 92.88 242 ARG B C 1
ATOM 4299 O O . ARG B 1 242 ? -14.227 -13.297 1.322 1 92.88 242 ARG B O 1
ATOM 4306 N N . ALA B 1 243 ? -15.25 -13.648 3.193 1 89 243 ALA B N 1
ATOM 4307 C CA . ALA B 1 243 ? -16.594 -13.602 2.619 1 89 243 ALA B CA 1
ATOM 4308 C C . ALA B 1 243 ? -16.938 -12.195 2.139 1 89 243 ALA B C 1
ATOM 4310 O O . ALA B 1 243 ? -17.734 -12.023 1.213 1 89 243 ALA B O 1
ATOM 4311 N N . GLU B 1 244 ? -16.312 -11.211 2.768 1 89.81 244 GLU B N 1
ATOM 4312 C CA . GLU B 1 244 ? -16.656 -9.828 2.465 1 89.81 244 GLU B CA 1
ATOM 4313 C C . GLU B 1 244 ? -16.078 -9.391 1.126 1 89.81 244 GLU B C 1
ATOM 4315 O O . GLU B 1 244 ? -16.453 -8.352 0.589 1 89.81 244 GLU B O 1
ATOM 4320 N N . VAL B 1 245 ? -15.141 -10.18 0.601 1 92.19 245 VAL B N 1
ATOM 4321 C CA . VAL B 1 245 ? -14.523 -9.859 -0.682 1 92.19 245 VAL B CA 1
ATOM 4322 C C . VAL B 1 245 ? -15.461 -10.266 -1.82 1 92.19 245 VAL B C 1
ATOM 4324 O O . VAL B 1 245 ? -15.547 -11.445 -2.17 1 92.19 245 VAL B O 1
ATOM 4327 N N . ASP B 1 246 ? -16.203 -9.234 -2.459 1 88.44 246 ASP B N 1
ATOM 4328 C CA . ASP B 1 246 ? -17.234 -9.555 -3.441 1 88.44 246 ASP B CA 1
ATOM 4329 C C . ASP B 1 246 ? -17.125 -8.648 -4.668 1 88.44 246 ASP B C 1
ATOM 4331 O O . ASP B 1 246 ? -18.062 -8.562 -5.465 1 88.44 246 ASP B O 1
ATOM 4335 N N . SER B 1 247 ? -16.031 -7.91 -4.738 1 86.12 247 SER B N 1
ATOM 4336 C CA . SER B 1 247 ? -15.734 -7.055 -5.887 1 86.12 247 SER B CA 1
ATOM 4337 C C . SER B 1 247 ? -14.242 -7.008 -6.172 1 86.12 247 SER B C 1
ATOM 4339 O O . SER B 1 247 ? -13.43 -7.305 -5.297 1 86.12 247 SER B O 1
ATOM 4341 N N . TRP B 1 248 ? -13.922 -6.66 -7.41 1 83.06 248 TRP B N 1
ATOM 4342 C CA . TRP B 1 248 ? -12.516 -6.527 -7.77 1 83.06 248 TRP B CA 1
ATOM 4343 C C . TRP B 1 248 ? -11.828 -5.477 -6.902 1 83.06 248 TRP B C 1
ATOM 4345 O O . TRP B 1 248 ? -10.672 -5.645 -6.508 1 83.06 248 TRP B O 1
ATOM 4355 N N . GLU B 1 249 ? -12.539 -4.457 -6.605 1 80.75 249 GLU B N 1
ATOM 4356 C CA . GLU B 1 249 ? -11.992 -3.389 -5.773 1 80.75 249 GLU B CA 1
ATOM 4357 C C . GLU B 1 249 ? -11.656 -3.898 -4.375 1 80.75 249 GLU B C 1
ATOM 4359 O O . GLU B 1 249 ? -10.547 -3.688 -3.877 1 80.75 249 GLU B O 1
ATOM 4364 N N . LEU B 1 250 ? -12.648 -4.551 -3.797 1 85.88 250 LEU B N 1
ATOM 4365 C CA . LEU B 1 250 ? -12.438 -5.062 -2.447 1 85.88 250 LEU B CA 1
ATOM 4366 C C . LEU B 1 250 ? -11.383 -6.164 -2.443 1 85.88 250 LEU B C 1
ATOM 4368 O O . LEU B 1 250 ? -10.617 -6.293 -1.485 1 85.88 250 LEU B O 1
ATOM 4372 N N . PHE B 1 251 ? -11.375 -6.953 -3.49 1 89.94 251 PHE B N 1
ATOM 4373 C CA . PHE B 1 251 ? -10.367 -7.992 -3.633 1 89.94 251 PHE B CA 1
ATOM 4374 C C . PHE B 1 251 ? -8.969 -7.391 -3.619 1 89.94 251 PHE B C 1
ATOM 4376 O O . PHE B 1 251 ? -8.117 -7.801 -2.826 1 89.94 251 PHE B O 1
ATOM 4383 N N . MET B 1 252 ? -8.789 -6.367 -4.352 1 85.69 252 MET B N 1
ATOM 4384 C CA . MET B 1 252 ? -7.469 -5.754 -4.484 1 85.69 252 MET B CA 1
ATOM 4385 C C . MET B 1 252 ? -7.07 -5.043 -3.199 1 85.69 252 MET B C 1
ATOM 4387 O O . MET B 1 252 ? -5.926 -5.152 -2.754 1 85.69 252 MET B O 1
ATOM 4391 N N . LYS B 1 253 ? -7.961 -4.352 -2.652 1 85.5 253 LYS B N 1
ATOM 4392 C CA . LYS B 1 253 ? -7.688 -3.631 -1.411 1 85.5 253 LYS B CA 1
ATOM 4393 C C . LYS B 1 253 ? -7.324 -4.594 -0.286 1 85.5 253 LYS B C 1
ATOM 4395 O O . LYS B 1 253 ? -6.359 -4.363 0.45 1 85.5 253 LYS B O 1
ATOM 4400 N N . THR B 1 254 ? -8.117 -5.656 -0.212 1 92.81 254 THR B N 1
ATOM 4401 C CA . THR B 1 254 ? -7.871 -6.652 0.823 1 92.81 254 THR B CA 1
ATOM 4402 C C . THR B 1 254 ? -6.539 -7.359 0.585 1 92.81 254 THR B C 1
ATOM 4404 O O . THR B 1 254 ? -5.754 -7.551 1.519 1 92.81 254 THR B O 1
ATOM 4407 N N . LEU B 1 255 ? -6.293 -7.73 -0.632 1 93.38 255 LEU B N 1
ATOM 4408 C CA . LEU B 1 255 ? -5.051 -8.414 -0.987 1 93.38 255 LEU B CA 1
ATOM 4409 C C . LEU B 1 255 ? -3.844 -7.531 -0.683 1 93.38 255 LEU B C 1
ATOM 4411 O O . LEU B 1 255 ? -2.875 -7.988 -0.074 1 93.38 255 LEU B O 1
ATOM 4415 N N . GLN B 1 256 ? -3.924 -6.301 -1.01 1 89.5 256 GLN B N 1
ATOM 4416 C CA . GLN B 1 256 ? -2.822 -5.371 -0.778 1 89.5 256 GLN B CA 1
ATOM 4417 C C . GLN B 1 256 ? -2.564 -5.184 0.714 1 89.5 256 GLN B C 1
ATOM 4419 O O . GLN B 1 256 ? -1.418 -5.238 1.163 1 89.5 256 GLN B O 1
ATOM 4424 N N . THR B 1 257 ? -3.629 -4.914 1.448 1 92.25 257 THR B N 1
ATOM 4425 C CA . THR B 1 257 ? -3.502 -4.727 2.889 1 92.25 257 THR B CA 1
ATOM 4426 C C . THR B 1 257 ? -2.928 -5.973 3.551 1 92.25 257 THR B C 1
ATOM 4428 O O . THR B 1 257 ? -2.021 -5.883 4.383 1 92.25 257 THR B O 1
ATOM 4431 N N . THR B 1 258 ? -3.424 -7.102 3.145 1 95 258 THR B N 1
ATOM 4432 C CA . THR B 1 258 ? -2.988 -8.375 3.709 1 95 258 THR B CA 1
ATOM 4433 C C . THR B 1 258 ? -1.532 -8.656 3.348 1 95 258 THR B C 1
ATOM 4435 O O . THR B 1 258 ? -0.77 -9.164 4.172 1 95 258 THR B O 1
ATOM 4438 N N . PHE B 1 259 ? -1.163 -8.312 2.117 1 94.81 259 PHE B N 1
ATOM 4439 C CA . PHE B 1 259 ? 0.211 -8.492 1.664 1 94.81 259 PHE B CA 1
ATOM 4440 C C . PHE B 1 259 ? 1.167 -7.617 2.463 1 94.81 259 PHE B C 1
ATOM 4442 O O . PHE B 1 259 ? 2.197 -8.094 2.945 1 94.81 259 PHE B O 1
ATOM 4449 N N . ASN B 1 260 ? 0.824 -6.363 2.629 1 93 260 ASN B N 1
ATOM 4450 C CA . ASN B 1 260 ? 1.655 -5.453 3.412 1 93 260 ASN B CA 1
ATOM 4451 C C . ASN B 1 260 ? 1.77 -5.91 4.863 1 93 260 ASN B C 1
ATOM 4453 O O . ASN B 1 260 ? 2.842 -5.82 5.465 1 93 260 ASN B O 1
ATOM 4457 N N . TYR B 1 261 ? 0.702 -6.398 5.352 1 94.31 261 TYR B N 1
ATOM 4458 C CA . TYR B 1 261 ? 0.66 -6.902 6.719 1 94.31 261 TYR B CA 1
ATOM 4459 C C . TYR B 1 261 ? 1.65 -8.047 6.91 1 94.31 261 TYR B C 1
ATOM 4461 O O . TYR B 1 261 ? 2.467 -8.023 7.832 1 94.31 261 TYR B O 1
ATOM 4469 N N . VAL B 1 262 ? 1.571 -9 6.066 1 94.69 262 VAL B N 1
ATOM 4470 C CA . VAL B 1 262 ? 2.322 -10.227 6.312 1 94.69 262 VAL B CA 1
ATOM 4471 C C . VAL B 1 262 ? 3.816 -9.969 6.129 1 94.69 262 VAL B C 1
ATOM 4473 O O . VAL B 1 262 ? 4.648 -10.586 6.797 1 94.69 262 VAL B O 1
ATOM 4476 N N . ARG B 1 263 ? 4.23 -9.031 5.277 1 93 263 ARG B N 1
ATOM 4477 C CA . ARG B 1 263 ? 5.641 -8.703 5.094 1 93 263 ARG B CA 1
ATOM 4478 C C . ARG B 1 263 ? 6.238 -8.141 6.379 1 93 263 ARG B C 1
ATOM 4480 O O . ARG B 1 263 ? 7.43 -8.32 6.645 1 93 263 ARG B O 1
ATOM 4487 N N . THR B 1 264 ? 5.395 -7.484 7.176 1 91.81 264 THR B N 1
ATOM 4488 C CA . THR B 1 264 ? 5.848 -6.926 8.445 1 91.81 264 THR B CA 1
ATOM 4489 C C . THR B 1 264 ? 5.656 -7.934 9.578 1 91.81 264 THR B C 1
ATOM 4491 O O . THR B 1 264 ? 6.562 -8.141 10.391 1 91.81 264 THR B O 1
ATOM 4494 N N . ALA B 1 265 ? 4.516 -8.594 9.609 1 89.5 265 ALA B N 1
ATOM 4495 C CA . ALA B 1 265 ? 4.148 -9.508 10.688 1 89.5 265 ALA B CA 1
ATOM 4496 C C . ALA B 1 265 ? 5.09 -10.711 10.734 1 89.5 265 ALA B C 1
ATOM 4498 O O . ALA B 1 265 ? 5.266 -11.336 11.781 1 89.5 265 ALA B O 1
ATOM 4499 N N . GLY B 1 266 ? 5.637 -11.039 9.586 1 85.25 266 GLY B N 1
ATOM 4500 C CA . GLY B 1 266 ? 6.539 -12.172 9.516 1 85.25 266 GLY B CA 1
ATOM 4501 C C . GLY B 1 266 ? 7.762 -12.023 10.406 1 85.25 266 GLY B C 1
ATOM 4502 O O . GLY B 1 266 ? 8.383 -13.016 10.781 1 85.25 266 GLY B O 1
ATOM 4503 N N . PHE B 1 267 ? 8.07 -10.758 10.781 1 81.19 267 PHE B N 1
ATOM 4504 C CA . PHE B 1 267 ? 9.258 -10.477 11.586 1 81.19 267 PHE B CA 1
ATOM 4505 C C . PHE B 1 267 ? 8.961 -10.633 13.07 1 81.19 267 PHE B C 1
ATOM 4507 O O . PHE B 1 267 ? 9.875 -10.609 13.898 1 81.19 267 PHE B O 1
ATOM 4514 N N . ARG B 1 268 ? 7.734 -10.719 13.477 1 76.56 268 ARG B N 1
ATOM 4515 C CA . ARG B 1 268 ? 7.324 -10.656 14.875 1 76.56 268 ARG B CA 1
ATOM 4516 C C . ARG B 1 268 ? 8.125 -11.641 15.719 1 76.56 268 ARG B C 1
ATOM 4518 O O . ARG B 1 268 ? 8.562 -11.305 16.828 1 76.56 268 ARG B O 1
ATOM 4525 N N . ASN B 1 269 ? 8.352 -12.781 15.352 1 70.06 269 ASN B N 1
ATOM 4526 C CA . ASN B 1 269 ? 9.07 -13.766 16.156 1 70.06 269 ASN B CA 1
ATOM 4527 C C . ASN B 1 269 ? 10.477 -14 15.609 1 70.06 269 ASN B C 1
ATOM 4529 O O . ASN B 1 269 ? 11.031 -15.094 15.75 1 70.06 269 ASN B O 1
ATOM 4533 N N . SER B 1 270 ? 11.008 -12.883 15.047 1 75.38 270 SER B N 1
ATOM 4534 C CA . SER B 1 270 ? 12.352 -12.984 14.5 1 75.38 270 SER B CA 1
ATOM 4535 C C . SER B 1 270 ? 13.312 -12.039 15.211 1 75.38 270 SER B C 1
ATOM 4537 O O . SER B 1 270 ? 12.922 -11.32 16.125 1 75.38 270 SER B O 1
ATOM 4539 N N . SER B 1 271 ? 14.586 -12.148 14.867 1 75.94 271 SER B N 1
ATOM 4540 C CA . SER B 1 271 ? 15.594 -11.258 15.414 1 75.94 271 SER B CA 1
ATOM 4541 C C . SER B 1 271 ? 15.508 -9.867 14.781 1 75.94 271 SER B C 1
ATOM 4543 O O . SER B 1 271 ? 16.141 -8.93 15.258 1 75.94 271 SER B O 1
ATOM 4545 N N . PHE B 1 272 ? 14.695 -9.812 13.789 1 75.88 272 PHE B N 1
ATOM 4546 C CA . PHE B 1 272 ? 14.531 -8.516 13.141 1 75.88 272 PHE B CA 1
ATOM 4547 C C . PHE B 1 272 ? 13.578 -7.629 13.93 1 75.88 272 PHE B C 1
ATOM 4549 O O . PHE B 1 272 ? 12.414 -7.977 14.125 1 75.88 272 PHE B O 1
ATOM 4556 N N . GLN B 1 273 ? 14.172 -6.562 14.438 1 82.31 273 GLN B N 1
ATOM 4557 C CA . GLN B 1 273 ? 13.367 -5.547 15.117 1 82.31 273 GLN B CA 1
ATOM 4558 C C . GLN B 1 273 ? 13.688 -4.152 14.586 1 82.31 273 GLN B C 1
ATOM 4560 O O . GLN B 1 273 ? 14.695 -3.955 13.906 1 82.31 273 GLN B O 1
ATOM 4565 N N . TYR B 1 274 ? 12.781 -3.205 14.922 1 86.69 274 TYR B N 1
ATOM 4566 C CA . TYR B 1 274 ? 13.031 -1.827 14.508 1 86.69 274 TYR B CA 1
ATOM 4567 C C . TYR B 1 274 ? 14.383 -1.342 15 1 86.69 274 TYR B C 1
ATOM 4569 O O . TYR B 1 274 ? 14.758 -1.583 16.141 1 86.69 274 TYR B O 1
ATOM 4577 N N . PRO B 1 275 ? 15.156 -0.809 14.07 1 89.81 275 PRO B N 1
ATOM 4578 C CA . PRO B 1 275 ? 14.805 -0.354 12.727 1 89.81 275 PRO B CA 1
ATOM 4579 C C . PRO B 1 275 ? 15.203 -1.355 11.641 1 89.81 275 PRO B C 1
ATOM 4581 O O . PRO B 1 275 ? 14.977 -1.108 10.453 1 89.81 275 PRO B O 1
ATOM 4584 N N . ARG B 1 276 ? 15.734 -2.529 12.039 1 89.69 276 ARG B N 1
ATOM 4585 C CA . ARG B 1 276 ? 16.281 -3.467 11.062 1 89.69 276 ARG B CA 1
ATOM 4586 C C . ARG B 1 276 ? 15.18 -4.047 10.18 1 89.69 276 ARG B C 1
ATOM 4588 O O . ARG B 1 276 ? 15.383 -4.273 8.992 1 89.69 276 ARG B O 1
ATOM 4595 N N . ASP B 1 277 ? 14.086 -4.328 10.773 1 91.12 277 ASP B N 1
ATOM 4596 C CA . ASP B 1 277 ? 12.984 -4.891 9.984 1 91.12 277 ASP B CA 1
ATOM 4597 C C . ASP B 1 277 ? 12.453 -3.873 8.984 1 91.12 277 ASP B C 1
ATOM 4599 O O . ASP B 1 277 ? 12.242 -4.199 7.812 1 91.12 277 ASP B O 1
ATOM 4603 N N . LEU B 1 278 ? 12.312 -2.607 9.383 1 93.5 278 LEU B N 1
ATOM 4604 C CA . LEU B 1 278 ? 11.891 -1.569 8.445 1 93.5 278 LEU B CA 1
ATOM 4605 C C . LEU B 1 278 ? 12.922 -1.377 7.344 1 93.5 278 LEU B C 1
ATOM 4607 O O . LEU B 1 278 ? 12.57 -1.24 6.172 1 93.5 278 LEU B O 1
ATOM 4611 N N . GLU B 1 279 ? 14.203 -1.385 7.719 1 93.44 279 GLU B N 1
ATOM 4612 C CA . GLU B 1 279 ? 15.273 -1.255 6.738 1 93.44 279 GLU B CA 1
ATOM 4613 C C . GLU B 1 279 ? 15.219 -2.377 5.707 1 93.44 279 GLU B C 1
ATOM 4615 O O . GLU B 1 279 ? 15.406 -2.139 4.508 1 93.44 279 GLU B O 1
ATOM 4620 N N . TRP B 1 280 ? 14.969 -3.531 6.203 1 92.62 280 TRP B N 1
ATOM 4621 C CA . TRP B 1 280 ? 14.859 -4.664 5.289 1 92.62 280 TRP B CA 1
ATOM 4622 C C . TRP B 1 280 ? 13.719 -4.453 4.297 1 92.62 280 TRP B C 1
ATOM 4624 O O . TRP B 1 280 ? 13.891 -4.668 3.094 1 92.62 280 TRP B O 1
ATOM 4634 N N . LEU B 1 281 ? 12.586 -4.051 4.773 1 93.56 281 LEU B N 1
ATOM 4635 C CA . LEU B 1 281 ? 11.422 -3.82 3.922 1 93.56 281 LEU B CA 1
ATOM 4636 C C . LEU B 1 281 ? 11.727 -2.766 2.861 1 93.56 281 LEU B C 1
ATOM 4638 O O . LEU B 1 281 ? 11.367 -2.936 1.692 1 93.56 281 LEU B O 1
ATOM 4642 N N . LEU B 1 282 ? 12.352 -1.697 3.254 1 93.62 282 LEU B N 1
ATOM 4643 C CA . LEU B 1 282 ? 12.641 -0.588 2.352 1 93.62 282 LEU B CA 1
ATOM 4644 C C . LEU B 1 282 ? 13.664 -0.997 1.296 1 93.62 282 LEU B C 1
ATOM 4646 O O . LEU B 1 282 ? 13.602 -0.536 0.154 1 93.62 282 LEU B O 1
ATOM 4650 N N . HIS B 1 283 ? 14.555 -1.864 1.62 1 92.56 283 HIS B N 1
ATOM 4651 C CA . HIS B 1 283 ? 15.617 -2.264 0.703 1 92.56 283 HIS B CA 1
ATOM 4652 C C . HIS B 1 283 ? 15.203 -3.475 -0.126 1 92.56 283 HIS B C 1
ATOM 4654 O O . HIS B 1 283 ? 15.906 -3.863 -1.061 1 92.56 283 HIS B O 1
ATOM 4660 N N . HIS B 1 284 ? 14.102 -4.074 0.171 1 92.25 284 HIS B N 1
ATOM 4661 C CA . HIS B 1 284 ? 13.578 -5.219 -0.566 1 92.25 284 HIS B CA 1
ATOM 4662 C C . HIS B 1 284 ? 12.133 -4.984 -0.997 1 92.25 284 HIS B C 1
ATOM 4664 O O . HIS B 1 284 ? 11.234 -5.715 -0.581 1 92.25 284 HIS B O 1
ATOM 4670 N N . PRO B 1 285 ? 11.961 -4.012 -1.849 1 88.44 285 PRO B N 1
ATOM 4671 C CA . PRO B 1 285 ? 10.609 -3.709 -2.312 1 88.44 285 PRO B CA 1
ATOM 4672 C C . PRO B 1 285 ? 9.977 -4.863 -3.088 1 88.44 285 PRO B C 1
ATOM 4674 O O . PRO B 1 285 ? 10.672 -5.566 -3.824 1 88.44 285 PRO B O 1
ATOM 4677 N N . GLN B 1 286 ? 8.836 -5.164 -2.869 1 87.62 286 GLN B N 1
ATOM 4678 C CA . GLN B 1 286 ? 7.988 -6.121 -3.572 1 87.62 286 GLN B CA 1
ATOM 4679 C C . GLN B 1 286 ? 6.602 -5.535 -3.836 1 87.62 286 GLN B C 1
ATOM 4681 O O . GLN B 1 286 ? 5.887 -5.172 -2.898 1 87.62 286 GLN B O 1
ATOM 4686 N N . THR B 1 287 ? 6.258 -5.414 -5.082 1 83.62 287 THR B N 1
ATOM 4687 C CA . THR B 1 287 ? 5.016 -4.742 -5.449 1 83.62 287 THR B CA 1
ATOM 4688 C C . THR B 1 287 ? 4.145 -5.648 -6.316 1 83.62 287 THR B C 1
ATOM 4690 O O . THR B 1 287 ? 4.289 -5.668 -7.543 1 83.62 287 THR B O 1
ATOM 4693 N N . PRO B 1 288 ? 3.236 -6.312 -5.641 1 84.75 288 PRO B N 1
ATOM 4694 C CA . PRO B 1 288 ? 2.309 -7.117 -6.438 1 84.75 288 PRO B CA 1
ATOM 4695 C C . PRO B 1 288 ? 1.438 -6.27 -7.359 1 84.75 288 PRO B C 1
ATOM 4697 O O . PRO B 1 288 ? 1.135 -5.113 -7.043 1 84.75 288 PRO B O 1
ATOM 4700 N N . TYR B 1 289 ? 1.042 -6.789 -8.508 1 78.56 289 TYR B N 1
ATOM 4701 C CA . TYR B 1 289 ? 0.146 -6.043 -9.383 1 78.56 289 TYR B CA 1
ATOM 4702 C C . TYR B 1 289 ? -0.678 -6.988 -10.258 1 78.56 289 TYR B C 1
ATOM 4704 O O . TYR B 1 289 ? -0.398 -8.188 -10.32 1 78.56 289 TYR B O 1
ATOM 4712 N N . ILE B 1 290 ? -1.711 -6.496 -10.75 1 79.25 290 ILE B N 1
ATOM 4713 C CA . ILE B 1 290 ? -2.617 -7.195 -11.656 1 79.25 290 ILE B CA 1
ATOM 4714 C C . ILE B 1 290 ? -2.508 -6.598 -13.055 1 79.25 290 ILE B C 1
ATOM 4716 O O . ILE B 1 290 ? -2.416 -5.375 -13.211 1 79.25 290 ILE B O 1
ATOM 4720 N N . SER B 1 291 ? -2.33 -7.422 -14 1 76.44 291 SER B N 1
ATOM 4721 C CA . SER B 1 291 ? -2.312 -7.004 -15.398 1 76.44 291 SER B CA 1
ATOM 4722 C C . SER B 1 291 ? -3.428 -7.68 -16.188 1 76.44 291 SER B C 1
ATOM 4724 O O . SER B 1 291 ? -3.674 -8.875 -16.031 1 76.44 291 SER B O 1
ATOM 4726 N N . VAL B 1 292 ? -4.168 -6.848 -16.906 1 72.88 292 VAL B N 1
ATOM 4727 C CA . VAL B 1 292 ? -5.223 -7.379 -17.766 1 72.88 292 VAL B CA 1
ATOM 4728 C C . VAL B 1 292 ? -5.152 -6.723 -19.141 1 72.88 292 VAL B C 1
ATOM 4730 O O . VAL B 1 292 ? -4.859 -5.531 -19.25 1 72.88 292 VAL B O 1
ATOM 4733 N N . LEU B 1 293 ? -5.301 -7.488 -20.172 1 61.53 293 LEU B N 1
ATOM 4734 C CA . LEU B 1 293 ? -5.254 -6.957 -21.516 1 61.53 293 LEU B CA 1
ATOM 4735 C C . LEU B 1 293 ? -6.645 -6.547 -22 1 61.53 293 LEU B C 1
ATOM 4737 O O . LEU B 1 293 ? -6.777 -5.754 -22.938 1 61.53 293 LEU B O 1
ATOM 4741 N N . SER B 1 294 ? -7.66 -7.102 -21.328 1 65.5 294 SER B N 1
ATOM 4742 C CA . SER B 1 294 ? -9.031 -6.832 -21.75 1 65.5 294 SER B CA 1
ATOM 4743 C C . SER B 1 294 ? -9.891 -6.391 -20.562 1 65.5 294 SER B C 1
ATOM 4745 O O . SER B 1 294 ? -9.367 -6.07 -19.5 1 65.5 294 SER B O 1
ATOM 4747 N N . GLN B 1 295 ? -11.164 -6.219 -20.891 1 66.38 295 GLN B N 1
ATOM 4748 C CA . GLN B 1 295 ? -12.117 -5.859 -19.844 1 66.38 295 GLN B CA 1
ATOM 4749 C C . GLN B 1 295 ? -12.164 -6.93 -18.75 1 66.38 295 GLN B C 1
ATOM 4751 O O . GLN B 1 295 ? -12.141 -8.125 -19.047 1 66.38 295 GLN B O 1
ATOM 4756 N N . MET B 1 296 ? -12.156 -6.387 -17.625 1 77.25 296 MET B N 1
ATOM 4757 C CA . MET B 1 296 ? -12.258 -7.301 -16.5 1 77.25 296 MET B CA 1
ATOM 4758 C C . MET B 1 296 ? -13.609 -8.008 -16.484 1 77.25 296 MET B C 1
ATOM 4760 O O . MET B 1 296 ? -14.641 -7.383 -16.703 1 77.25 296 MET B O 1
ATOM 4764 N N . PRO B 1 297 ? -13.57 -9.312 -16.281 1 80.62 297 PRO B N 1
ATOM 4765 C CA . PRO B 1 297 ? -14.844 -10.023 -16.141 1 80.62 297 PRO B CA 1
ATOM 4766 C C . PRO B 1 297 ? -15.586 -9.664 -14.867 1 80.62 297 PRO B C 1
ATOM 4768 O O . PRO B 1 297 ? -15.023 -9.023 -13.977 1 80.62 297 PRO B O 1
ATOM 4771 N N . ASP B 1 298 ? -16.875 -10.055 -14.891 1 82.19 298 ASP B N 1
ATOM 4772 C CA . ASP B 1 298 ? -17.625 -9.914 -13.648 1 82.19 298 ASP B CA 1
ATOM 4773 C C . ASP B 1 298 ? -16.938 -10.641 -12.492 1 82.19 298 ASP B C 1
ATOM 4775 O O . ASP B 1 298 ? -16.484 -11.773 -12.656 1 82.19 298 ASP B O 1
ATOM 4779 N N . PHE B 1 299 ? -16.875 -9.961 -11.352 1 87 299 PHE B N 1
ATOM 4780 C CA . PHE B 1 299 ? -16.125 -10.5 -10.219 1 87 299 PHE B CA 1
ATOM 4781 C C . PHE B 1 299 ? -16.75 -11.812 -9.742 1 87 299 PHE B C 1
ATOM 4783 O O . PHE B 1 299 ? -16.031 -12.703 -9.266 1 87 299 PHE B O 1
ATOM 4790 N N . ASP B 1 300 ? -18.047 -11.953 -9.875 1 86.38 300 ASP B N 1
ATOM 4791 C CA . ASP B 1 300 ? -18.75 -13.148 -9.406 1 86.38 300 ASP B CA 1
ATOM 4792 C C . ASP B 1 300 ? -18.266 -14.398 -10.141 1 86.38 300 ASP B C 1
ATOM 4794 O O . ASP B 1 300 ? -18.406 -15.516 -9.641 1 86.38 300 ASP B O 1
ATOM 4798 N N . ARG B 1 301 ? -17.734 -14.203 -11.305 1 83.44 301 ARG B N 1
ATOM 4799 C CA . ARG B 1 301 ? -17.141 -15.328 -12.023 1 83.44 301 ARG B CA 1
ATOM 4800 C C . ARG B 1 301 ? -15.859 -15.789 -11.352 1 83.44 301 ARG B C 1
ATOM 4802 O O . ARG B 1 301 ? -15.562 -16.984 -11.336 1 83.44 301 ARG B O 1
ATOM 4809 N N . PHE B 1 302 ? -15.18 -14.828 -10.781 1 87.44 302 PHE B N 1
ATOM 4810 C CA . PHE B 1 302 ? -13.914 -15.102 -10.117 1 87.44 302 PHE B CA 1
ATOM 4811 C C . PHE B 1 302 ? -14.148 -15.688 -8.727 1 87.44 302 PHE B C 1
ATOM 4813 O O . PHE B 1 302 ? -13.648 -16.766 -8.406 1 87.44 302 PHE B O 1
ATOM 4820 N N . LEU B 1 303 ? -14.867 -14.984 -7.949 1 88.56 303 LEU B N 1
ATOM 4821 C CA . LEU B 1 303 ? -15.258 -15.477 -6.633 1 88.56 303 LEU B CA 1
ATOM 4822 C C . LEU B 1 303 ? -16.766 -15.422 -6.461 1 88.56 303 LEU B C 1
ATOM 4824 O O . LEU B 1 303 ? -17.359 -14.336 -6.441 1 88.56 303 LEU B O 1
ATOM 4828 N N . PRO B 1 304 ? -17.344 -16.578 -6.363 1 83.31 304 PRO B N 1
ATOM 4829 C CA . PRO B 1 304 ? -18.797 -16.578 -6.141 1 83.31 304 PRO B CA 1
ATOM 4830 C C . PRO B 1 304 ? -19.172 -16.094 -4.742 1 83.31 304 PRO B C 1
ATOM 4832 O O . PRO B 1 304 ? -18.375 -16.172 -3.812 1 83.31 304 PRO B O 1
ATOM 4835 N N . PRO B 1 305 ? -20.328 -15.438 -4.676 1 74.94 305 PRO B N 1
ATOM 4836 C CA . PRO B 1 305 ? -20.766 -15.008 -3.348 1 74.94 305 PRO B CA 1
ATOM 4837 C C . PRO B 1 305 ? -20.891 -16.172 -2.359 1 74.94 305 PRO B C 1
ATOM 4839 O O . PRO B 1 305 ? -21.156 -17.297 -2.762 1 74.94 305 PRO B O 1
ATOM 4842 N N . ASN B 1 306 ? -20.359 -16.031 -1.145 1 61.22 306 ASN B N 1
ATOM 4843 C CA . ASN B 1 306 ? -20.453 -17.047 -0.098 1 61.22 306 ASN B CA 1
ATOM 4844 C C . ASN B 1 306 ? -21.906 -17.312 0.288 1 61.22 306 ASN B C 1
ATOM 4846 O O . ASN B 1 306 ? -22.656 -16.391 0.611 1 61.22 306 ASN B O 1
ATOM 4850 N N . LYS B 1 307 ? -22.719 -18.234 -0.322 1 52.22 307 LYS B N 1
ATOM 4851 C CA . LYS B 1 307 ? -24.047 -18.594 0.18 1 52.22 307 LYS B CA 1
ATOM 4852 C C . LYS B 1 307 ? -23.938 -19.281 1.538 1 52.22 307 LYS B C 1
ATOM 4854 O O . LYS B 1 307 ? -23 -20.031 1.79 1 52.22 307 LYS B O 1
#

pLDDT: mean 78.7, std 21.62, range [24.89, 97.75]

Secondary structure (DSSP, 8-state):
-------------PPEES------------------EEEEEEE---SS--TGGGGSPPPSSHHHHHHHHHHHHHTTT-EEEEE-GGG-SHHHHHHHHHHHHHT--TT-EEEEEEESEEEEETTTTEEEEE-TT--SGGGSEEHHHHHHHHHHHSPTT-EEEEEEESTTGGGG-SS-EEESSHHHHHHS-S-S---TTS-EEEEEESS-TT----EEEEE-SSTT-EEEEEHHHHHHHHHHT-TT--SHHHHHHHHHHHHHHHHHHTTTTSS--TTHHHHHHHHS----EEEESSPPPPHHHHS----/-----------------S------------------EEEEEEE---SS--TGGGGSPPPSSHHHHHHHHHHHHHTTT-EEEEE-GGG-SHHHHHHHHHHHHHT--TT-EEEEEEESEEEEETTTTEEEEE-TT--SGGGSEEHHHHHHHHHHHSPTT-EEEEEEESTTGGGG-SS---BSSHHHHHHS---S---TTS-EEEEEESS-TT---EEEEEE-SSTT-EEEEEHHHHHHHHHHT-TT--SHHHHHHHHHHHHHHHHHHTTTTSS--TTHHHHHHHHS----EEEESSPPPPHHHHS----